Protein AF-A0A819RTP7-F1 (afdb_monomer_lite)

Organism: NCBI:txid433720

Structure (mmCIF, N/CA/C/O backbone):
data_AF-A0A819RTP7-F1
#
_entry.id   AF-A0A819RTP7-F1
#
loop_
_atom_site.group_PDB
_atom_site.id
_atom_site.type_symbol
_atom_site.label_atom_id
_atom_site.label_alt_id
_atom_site.label_comp_id
_atom_site.label_asym_id
_atom_site.label_entity_id
_atom_site.label_seq_id
_atom_site.pdbx_PDB_ins_code
_atom_site.Cartn_x
_atom_site.Cartn_y
_atom_site.Cartn_z
_atom_site.occupancy
_atom_site.B_iso_or_equiv
_atom_site.auth_seq_id
_atom_site.auth_comp_id
_atom_site.auth_asym_id
_atom_site.auth_atom_id
_atom_site.pdbx_PDB_model_num
ATOM 1 N N . MET A 1 1 ? 30.365 -49.573 44.009 1.00 51.91 1 MET A N 1
ATOM 2 C CA . MET A 1 1 ? 29.527 -49.203 42.842 1.00 51.91 1 MET A CA 1
ATOM 3 C C . MET A 1 1 ? 29.364 -47.684 42.684 1.00 51.91 1 MET A C 1
ATOM 5 O O . MET A 1 1 ? 29.504 -47.206 41.570 1.00 51.91 1 MET A O 1
ATOM 9 N N . ALA A 1 2 ? 29.186 -46.905 43.763 1.00 49.19 2 ALA A N 1
ATOM 10 C CA . ALA A 1 2 ? 29.024 -45.440 43.694 1.00 49.19 2 ALA A CA 1
ATOM 11 C C . ALA A 1 2 ? 30.255 -44.641 43.186 1.00 49.19 2 ALA A C 1
ATOM 13 O O . ALA A 1 2 ? 30.083 -43.624 42.527 1.00 49.19 2 ALA A O 1
ATOM 14 N N . ILE A 1 3 ? 31.486 -45.120 43.417 1.00 53.47 3 ILE A N 1
ATOM 15 C CA . ILE A 1 3 ? 32.731 -44.421 43.016 1.00 53.47 3 ILE A CA 1
ATOM 16 C C . ILE A 1 3 ? 32.970 -44.453 41.491 1.00 53.47 3 ILE A C 1
ATOM 18 O O . ILE A 1 3 ? 33.635 -43.585 40.940 1.00 53.47 3 ILE A O 1
ATOM 22 N N . ASN A 1 4 ? 32.400 -45.431 40.781 1.00 56.06 4 ASN A N 1
ATOM 23 C CA . ASN A 1 4 ? 32.605 -45.565 39.335 1.00 56.06 4 ASN A CA 1
ATOM 24 C C . ASN A 1 4 ? 31.691 -44.611 38.546 1.00 56.06 4 ASN A C 1
ATOM 26 O O . ASN A 1 4 ? 32.078 -44.076 37.515 1.00 56.06 4 ASN A O 1
ATOM 30 N N . ILE A 1 5 ? 30.490 -44.341 39.065 1.00 57.97 5 ILE A N 1
ATOM 31 C CA . ILE A 1 5 ? 29.505 -43.464 38.419 1.00 57.97 5 ILE A CA 1
ATOM 32 C C . ILE A 1 5 ? 29.975 -42.002 38.453 1.00 57.97 5 ILE A C 1
ATOM 34 O O . ILE A 1 5 ? 29.854 -41.300 37.452 1.00 57.97 5 ILE A O 1
ATOM 38 N N . SER A 1 6 ? 30.587 -41.554 39.553 1.00 59.47 6 SER A N 1
ATOM 39 C CA . SER A 1 6 ? 31.149 -40.202 39.649 1.00 59.47 6 SER A CA 1
ATOM 40 C C . SER A 1 6 ? 32.319 -39.979 38.685 1.00 59.47 6 SER A C 1
ATOM 42 O O . SER A 1 6 ? 32.397 -38.916 38.077 1.00 59.47 6 SER A O 1
ATOM 44 N N . PHE A 1 7 ? 33.180 -40.980 38.464 1.00 72.00 7 PHE A N 1
ATOM 45 C CA . PHE A 1 7 ? 34.279 -40.894 37.495 1.00 72.00 7 PHE A CA 1
ATOM 46 C C . PHE A 1 7 ? 33.776 -40.708 36.054 1.00 72.00 7 PHE A C 1
ATOM 48 O O . PHE A 1 7 ? 34.285 -39.858 35.324 1.00 72.00 7 PHE A O 1
ATOM 55 N N . TRP A 1 8 ? 32.742 -41.449 35.645 1.00 68.00 8 TRP A N 1
ATOM 56 C CA . TRP A 1 8 ? 32.149 -41.304 34.311 1.00 68.00 8 TRP A CA 1
ATOM 57 C C . TRP A 1 8 ? 31.383 -39.988 34.140 1.00 68.00 8 TRP A C 1
ATOM 59 O O . TRP A 1 8 ? 31.472 -39.372 33.080 1.00 68.00 8 TRP A O 1
ATOM 69 N N . ILE A 1 9 ? 30.697 -39.508 35.184 1.00 70.44 9 ILE A N 1
ATOM 70 C CA . ILE A 1 9 ? 30.003 -38.211 35.159 1.00 70.44 9 ILE A CA 1
ATOM 71 C C . ILE A 1 9 ? 31.004 -37.053 35.069 1.00 70.44 9 ILE A C 1
ATOM 73 O O . ILE A 1 9 ? 30.810 -36.149 34.260 1.00 70.44 9 ILE A O 1
ATOM 77 N N . ILE A 1 10 ? 32.096 -37.087 35.841 1.00 70.56 10 ILE A N 1
ATOM 78 C CA . ILE A 1 10 ? 33.121 -36.033 35.826 1.00 70.56 10 ILE A CA 1
ATOM 79 C C . ILE A 1 10 ? 33.846 -36.008 34.476 1.00 70.56 10 ILE A C 1
ATOM 81 O O . ILE A 1 10 ? 33.992 -34.938 33.888 1.00 70.56 10 ILE A O 1
ATOM 85 N N . ASN A 1 11 ? 34.235 -37.166 33.931 1.00 68.69 11 ASN A N 1
ATOM 86 C CA . ASN A 1 11 ? 34.882 -37.224 32.617 1.00 68.69 11 ASN A CA 1
ATOM 87 C C . ASN A 1 11 ? 33.923 -36.827 31.483 1.00 68.69 11 ASN A C 1
ATOM 89 O O . ASN A 1 11 ? 34.324 -36.097 30.580 1.00 68.69 11 ASN A O 1
ATOM 93 N N . GLY A 1 12 ? 32.646 -37.219 31.557 1.00 66.00 12 GLY A N 1
ATOM 94 C CA . GLY A 1 12 ? 31.612 -36.775 30.619 1.00 66.00 12 GLY A CA 1
ATOM 95 C C . GLY A 1 12 ? 31.396 -35.259 30.655 1.00 66.00 12 GLY A C 1
ATOM 96 O O . GLY A 1 12 ? 31.389 -34.617 29.608 1.00 66.00 12 GLY A O 1
ATOM 97 N N . LEU A 1 13 ? 31.312 -34.665 31.851 1.00 59.91 13 LEU A N 1
ATOM 98 C CA . LEU A 1 13 ? 31.226 -33.212 32.032 1.00 59.91 13 LEU A CA 1
ATOM 99 C C . LEU A 1 13 ? 32.484 -32.497 31.533 1.00 59.91 13 LEU A C 1
ATOM 101 O O . LEU A 1 13 ? 32.370 -31.452 30.904 1.00 59.91 13 LEU A O 1
ATOM 105 N N . THR A 1 14 ? 33.669 -33.070 31.744 1.00 62.12 14 THR A N 1
ATOM 106 C CA . THR A 1 14 ? 34.941 -32.498 31.270 1.00 62.12 14 THR A CA 1
ATOM 107 C C . THR A 1 14 ? 35.032 -32.517 29.743 1.00 62.12 14 THR A C 1
ATOM 109 O O . THR A 1 14 ? 35.437 -31.527 29.140 1.00 62.12 14 THR A O 1
ATOM 112 N N . ILE A 1 15 ? 34.588 -33.599 29.094 1.00 63.72 15 ILE A N 1
ATOM 113 C CA . ILE A 1 15 ? 34.508 -33.687 27.629 1.00 63.72 15 ILE A CA 1
ATOM 114 C C . ILE A 1 15 ? 33.494 -32.674 27.087 1.00 63.72 15 ILE A C 1
ATOM 116 O O . ILE A 1 15 ? 33.801 -31.964 26.134 1.00 63.72 15 ILE A O 1
ATOM 120 N N . ILE A 1 16 ? 32.321 -32.536 27.712 1.00 58.53 16 ILE A N 1
ATOM 121 C CA . ILE A 1 16 ? 31.323 -31.527 27.323 1.00 58.53 16 ILE A CA 1
ATOM 122 C C . ILE A 1 16 ? 31.892 -30.108 27.492 1.00 58.53 16 ILE A C 1
ATOM 124 O O . ILE A 1 16 ? 31.730 -29.281 26.597 1.00 58.53 16 ILE A O 1
ATOM 128 N N . LEU A 1 17 ? 32.613 -29.838 28.586 1.00 55.94 17 LEU A N 1
ATOM 129 C CA . LEU A 1 17 ? 33.242 -28.544 28.877 1.00 55.94 17 LEU A CA 1
ATOM 130 C C . LEU A 1 17 ? 34.424 -28.211 27.954 1.00 55.94 17 LEU A C 1
ATOM 132 O O . LEU A 1 17 ? 34.681 -27.033 27.734 1.00 55.94 17 LEU A O 1
ATOM 136 N N . LEU A 1 18 ? 35.126 -29.203 27.397 1.00 59.94 18 LEU A N 1
ATOM 137 C CA . LEU A 1 18 ? 36.242 -28.993 26.461 1.00 59.94 18 LEU A CA 1
ATOM 138 C C . LEU A 1 18 ? 35.802 -28.972 24.989 1.00 59.94 18 LEU A C 1
ATOM 140 O O . LEU A 1 18 ? 36.345 -28.203 24.197 1.00 59.94 18 LEU A O 1
ATOM 144 N N . VAL A 1 19 ? 34.808 -29.779 24.609 1.00 60.34 19 VAL A N 1
ATOM 145 C CA . VAL A 1 19 ? 34.314 -29.875 23.224 1.00 60.34 19 VAL A CA 1
ATOM 146 C C . VAL A 1 19 ? 33.350 -28.732 22.888 1.00 60.34 19 VAL A C 1
ATOM 148 O O . VAL A 1 19 ? 33.362 -28.243 21.760 1.00 60.34 19 VAL A O 1
ATOM 151 N N . SER A 1 20 ? 32.567 -28.245 23.857 1.00 64.31 20 SER A N 1
ATOM 152 C CA . SER A 1 20 ? 31.628 -27.126 23.667 1.00 64.31 20 SER A CA 1
ATOM 153 C C . SER A 1 20 ? 32.311 -25.814 23.222 1.00 64.31 20 SER A C 1
ATOM 155 O O . SER A 1 20 ? 31.890 -25.256 22.205 1.00 64.31 20 SER A O 1
ATOM 157 N N . PRO A 1 21 ? 33.401 -25.337 23.862 1.00 67.94 21 PRO A N 1
ATOM 158 C CA . PRO A 1 21 ? 34.106 -24.126 23.434 1.00 67.94 21 PRO A CA 1
ATOM 159 C C . PRO A 1 21 ? 34.777 -24.277 22.067 1.00 67.94 21 PRO A C 1
ATOM 161 O O . PRO A 1 21 ? 34.756 -23.346 21.270 1.00 67.94 21 PRO A O 1
ATOM 164 N N . LEU A 1 22 ? 35.345 -25.449 21.766 1.00 69.50 22 LEU A N 1
ATOM 165 C CA . LEU A 1 22 ? 35.965 -25.744 20.469 1.00 69.50 22 LEU A CA 1
ATOM 166 C C . LEU A 1 22 ? 34.932 -25.761 19.338 1.00 69.50 22 LEU A C 1
ATOM 168 O O . LEU A 1 22 ? 35.170 -25.181 18.279 1.00 69.50 22 LEU A O 1
ATOM 172 N N . PHE A 1 23 ? 33.763 -26.356 19.578 1.00 67.50 23 PHE A N 1
ATOM 173 C CA . PHE A 1 23 ? 32.641 -26.319 18.644 1.00 67.50 23 PHE A CA 1
ATOM 174 C C . PHE A 1 23 ? 32.108 -24.891 18.461 1.00 67.50 23 PHE A C 1
ATOM 176 O O . PHE A 1 23 ? 31.879 -24.466 17.330 1.00 67.50 23 PHE A O 1
ATOM 183 N N . LEU A 1 24 ? 31.998 -24.113 19.544 1.00 66.69 24 LEU A N 1
ATOM 184 C CA . LEU A 1 24 ? 31.640 -22.693 19.493 1.00 66.69 24 LEU A CA 1
ATOM 185 C C . LEU A 1 24 ? 32.652 -21.884 18.672 1.00 66.69 24 LEU A C 1
ATOM 187 O O . LEU A 1 24 ? 32.242 -21.152 17.777 1.00 66.69 24 LEU A O 1
ATOM 191 N N . ILE A 1 25 ? 33.957 -22.070 18.881 1.00 77.94 25 ILE A N 1
ATOM 192 C CA . ILE A 1 25 ? 35.012 -21.399 18.105 1.00 77.94 25 ILE A CA 1
ATOM 193 C C . ILE A 1 25 ? 34.956 -21.811 16.630 1.00 77.94 25 ILE A C 1
ATOM 195 O O . ILE A 1 25 ? 35.001 -20.945 15.761 1.00 77.94 25 ILE A O 1
ATOM 199 N N . MET A 1 26 ? 34.815 -23.103 16.318 1.00 66.69 26 MET A N 1
ATOM 200 C CA . MET A 1 26 ? 34.695 -23.561 14.929 1.00 66.69 26 MET A CA 1
ATOM 201 C C . MET A 1 26 ? 33.431 -23.028 14.253 1.00 66.69 26 MET A C 1
ATOM 203 O O . MET A 1 26 ? 33.494 -22.598 13.103 1.00 66.69 26 MET A O 1
ATOM 207 N N . SER A 1 27 ? 32.303 -22.996 14.965 1.00 63.56 27 SER A N 1
ATOM 208 C CA . SER A 1 27 ? 31.065 -22.398 14.465 1.00 63.56 27 SER A CA 1
ATOM 209 C C . SER A 1 27 ? 31.220 -20.889 14.251 1.00 63.56 27 SER A C 1
ATOM 211 O O . SER A 1 27 ? 30.790 -20.379 13.224 1.00 63.56 27 SER A O 1
ATOM 213 N N . TYR A 1 28 ? 31.931 -20.187 15.138 1.00 73.62 28 TYR A N 1
ATOM 214 C CA . TYR A 1 28 ? 32.218 -18.759 15.020 1.00 73.62 28 TYR A CA 1
ATOM 215 C C . TYR A 1 28 ? 33.161 -18.454 13.848 1.00 73.62 28 TYR A C 1
ATOM 217 O O . TYR A 1 28 ? 32.923 -17.517 13.093 1.00 73.62 28 TYR A O 1
ATOM 225 N N . LEU A 1 29 ? 34.189 -19.277 13.626 1.00 74.25 29 LEU A N 1
ATOM 226 C CA . LEU A 1 29 ? 35.083 -19.170 12.468 1.00 74.25 29 LEU A CA 1
ATOM 227 C C . LEU A 1 29 ? 34.363 -19.486 11.153 1.00 74.25 29 LEU A C 1
ATOM 229 O O . LEU A 1 29 ? 34.595 -18.806 10.156 1.00 74.25 29 LEU A O 1
ATOM 233 N N . LEU A 1 30 ? 33.464 -20.475 11.146 1.00 71.19 30 LEU A N 1
ATOM 234 C CA . LEU A 1 30 ? 32.613 -20.782 9.998 1.00 71.19 30 LEU A CA 1
ATOM 235 C C . LEU A 1 30 ? 31.661 -19.616 9.699 1.00 71.19 30 LEU A C 1
ATOM 237 O O . LEU A 1 30 ? 31.515 -19.223 8.544 1.00 71.19 30 LEU A O 1
ATOM 241 N N . VAL A 1 31 ? 31.071 -19.020 10.736 1.00 69.50 31 VAL A N 1
ATOM 242 C CA . VAL A 1 31 ? 30.246 -17.812 10.634 1.00 69.50 31 VAL A CA 1
ATOM 243 C C . VAL A 1 31 ? 31.075 -16.644 10.101 1.00 69.50 31 VAL A C 1
ATOM 245 O O . VAL A 1 31 ? 30.635 -15.989 9.165 1.00 69.50 31 VAL A O 1
ATOM 248 N N . ILE A 1 32 ? 32.301 -16.423 10.587 1.00 72.69 32 ILE A N 1
ATOM 249 C CA . ILE A 1 32 ? 33.192 -15.385 10.047 1.00 72.69 32 ILE A CA 1
ATOM 250 C C . ILE A 1 32 ? 33.521 -15.648 8.572 1.00 72.69 32 ILE A C 1
ATOM 252 O O . ILE A 1 32 ? 33.487 -14.733 7.749 1.00 72.69 32 ILE A O 1
ATOM 256 N N . PHE A 1 33 ? 33.823 -16.894 8.212 1.00 73.50 33 PHE A N 1
ATOM 257 C CA . PHE A 1 33 ? 34.140 -17.276 6.840 1.00 73.50 33 PHE A CA 1
ATOM 258 C C . PHE A 1 33 ? 32.949 -17.042 5.897 1.00 73.50 33 PHE A C 1
ATOM 260 O O . PHE A 1 33 ? 33.119 -16.462 4.824 1.00 73.50 33 PHE A O 1
ATOM 267 N N . ILE A 1 34 ? 31.740 -17.425 6.319 1.00 69.25 34 ILE A N 1
ATOM 268 C CA . ILE A 1 34 ? 30.508 -17.266 5.538 1.00 69.25 34 ILE A CA 1
ATOM 269 C C . ILE A 1 34 ? 30.060 -15.800 5.470 1.00 69.25 34 ILE A C 1
ATOM 271 O O . ILE A 1 34 ? 29.659 -15.347 4.402 1.00 69.25 34 ILE A O 1
ATOM 275 N N . ILE A 1 35 ? 30.139 -15.052 6.573 1.00 72.44 35 ILE A N 1
ATOM 276 C CA . ILE A 1 35 ? 29.631 -13.673 6.660 1.00 72.44 35 ILE A CA 1
ATOM 277 C C . ILE A 1 35 ? 30.629 -12.653 6.105 1.00 72.44 35 ILE A C 1
ATOM 279 O O . ILE A 1 35 ? 30.206 -11.663 5.516 1.00 72.44 35 ILE A O 1
ATOM 283 N N . PHE A 1 36 ? 31.938 -12.870 6.253 1.00 74.81 36 PHE A N 1
ATOM 284 C CA . PHE A 1 36 ? 32.940 -11.870 5.869 1.00 74.81 36 PHE A CA 1
ATOM 285 C C . PHE A 1 36 ? 33.802 -12.308 4.685 1.00 74.81 36 PHE A C 1
ATOM 287 O O . PHE A 1 36 ? 33.912 -11.563 3.714 1.00 74.81 36 PHE A O 1
ATOM 294 N N . LEU A 1 37 ? 34.395 -13.507 4.709 1.00 76.50 37 LEU A N 1
ATOM 295 C CA . LEU A 1 37 ? 35.364 -13.901 3.675 1.00 76.50 37 LEU A CA 1
ATOM 296 C C . LEU A 1 37 ? 34.709 -14.237 2.332 1.00 76.50 37 LEU A C 1
ATOM 298 O O . LEU A 1 37 ? 35.246 -13.857 1.290 1.00 76.50 37 LEU A O 1
ATOM 302 N N . ILE A 1 38 ? 33.549 -14.903 2.333 1.00 75.75 38 ILE A N 1
ATOM 303 C CA . ILE A 1 38 ? 32.806 -15.182 1.096 1.00 75.75 38 ILE A CA 1
ATOM 304 C C . ILE A 1 38 ? 32.329 -13.875 0.438 1.00 75.75 38 ILE A C 1
ATOM 306 O O . ILE A 1 38 ? 32.684 -13.666 -0.725 1.00 75.75 38 ILE A O 1
ATOM 310 N N . PRO A 1 39 ? 31.619 -12.952 1.123 1.00 76.50 39 PRO A N 1
ATOM 311 C CA . PRO A 1 39 ? 31.211 -11.685 0.520 1.00 76.50 39 PRO A CA 1
ATOM 312 C C . PRO A 1 39 ? 32.391 -10.825 0.084 1.00 76.50 39 PRO A C 1
ATOM 314 O O . PRO A 1 39 ? 32.334 -10.236 -0.990 1.00 76.50 39 PRO A O 1
ATOM 317 N N . LEU A 1 40 ? 33.490 -10.808 0.846 1.00 82.44 40 LEU A N 1
ATOM 318 C CA . LEU A 1 40 ? 34.700 -10.082 0.465 1.00 82.44 40 LEU A CA 1
ATOM 319 C C . LEU A 1 40 ? 35.330 -10.657 -0.812 1.00 82.44 40 LEU A C 1
ATOM 321 O O . LEU A 1 40 ? 35.680 -9.910 -1.723 1.00 82.44 40 LEU A O 1
ATOM 325 N N . LYS A 1 41 ? 35.430 -11.986 -0.931 1.00 81.88 41 LYS A N 1
ATOM 326 C CA . LYS A 1 41 ? 35.933 -12.644 -2.146 1.00 81.88 41 LYS A CA 1
ATOM 327 C C . LYS A 1 41 ? 35.006 -12.408 -3.340 1.00 81.88 41 LYS A C 1
ATOM 329 O O . LYS A 1 41 ? 35.492 -12.151 -4.438 1.00 81.88 41 LYS A O 1
ATOM 334 N N . LEU A 1 42 ? 33.690 -12.462 -3.130 1.00 81.44 42 LEU A N 1
ATOM 335 C CA . LEU A 1 42 ? 32.695 -12.134 -4.154 1.00 81.44 42 LEU A CA 1
ATOM 336 C C . LEU A 1 42 ? 32.778 -10.662 -4.570 1.00 81.44 42 LEU A C 1
ATOM 338 O O . LEU A 1 42 ? 32.675 -10.376 -5.757 1.00 81.44 42 LEU A O 1
ATOM 342 N N . PHE A 1 43 ? 33.042 -9.748 -3.636 1.00 85.00 43 PHE A N 1
ATOM 343 C CA . PHE A 1 43 ? 33.272 -8.333 -3.917 1.00 85.00 43 PHE A CA 1
ATOM 344 C C . PHE A 1 43 ? 34.539 -8.119 -4.752 1.00 85.00 43 PHE A C 1
ATOM 346 O O . PHE A 1 43 ? 34.495 -7.416 -5.756 1.00 85.00 43 PHE A O 1
ATOM 353 N N . PHE A 1 44 ? 35.654 -8.777 -4.416 1.00 86.56 44 PHE A N 1
ATOM 354 C CA . PHE A 1 44 ? 36.867 -8.713 -5.238 1.00 86.56 44 PHE A CA 1
ATOM 355 C C . PHE A 1 44 ? 36.658 -9.300 -6.636 1.00 86.56 44 PHE A C 1
ATOM 357 O O . PHE A 1 44 ? 37.109 -8.706 -7.610 1.00 86.56 44 PHE A O 1
ATOM 364 N N . LEU A 1 45 ? 35.948 -10.427 -6.758 1.00 82.94 45 LEU A N 1
ATOM 365 C CA . LEU A 1 45 ? 35.588 -11.004 -8.057 1.00 82.94 45 LEU A CA 1
ATOM 366 C C . LEU A 1 45 ? 34.687 -10.055 -8.854 1.00 82.94 45 LEU A C 1
ATOM 368 O O . LEU A 1 45 ? 34.928 -9.841 -10.039 1.00 82.94 45 LEU A O 1
ATOM 372 N N . TYR A 1 46 ? 33.695 -9.448 -8.202 1.00 86.75 46 TYR A N 1
ATOM 373 C CA . TYR A 1 46 ? 32.840 -8.431 -8.803 1.00 86.75 46 TYR A CA 1
ATOM 374 C C . TYR A 1 46 ? 33.682 -7.271 -9.339 1.00 86.75 46 TYR A C 1
ATOM 376 O O . TYR A 1 46 ? 33.591 -6.966 -10.523 1.00 86.75 46 TYR A O 1
ATOM 384 N N . CYS A 1 47 ? 34.553 -6.676 -8.522 1.00 84.94 47 CYS A N 1
ATOM 385 C CA . CYS A 1 47 ? 35.408 -5.560 -8.930 1.00 84.94 47 CYS A CA 1
ATOM 386 C C . CYS A 1 47 ? 36.391 -5.947 -10.043 1.00 84.94 47 CYS A C 1
ATOM 388 O O . CYS A 1 47 ? 36.598 -5.167 -10.965 1.00 84.94 47 CYS A O 1
ATOM 390 N N . TYR A 1 48 ? 36.971 -7.149 -9.983 1.00 86.44 48 TYR A N 1
ATOM 391 C CA . TYR A 1 48 ? 37.935 -7.636 -10.972 1.00 86.44 48 TYR A CA 1
ATOM 392 C C . TYR A 1 48 ? 37.301 -7.879 -12.346 1.00 86.44 48 TYR A C 1
ATOM 394 O O . TYR A 1 48 ? 37.917 -7.601 -13.372 1.00 86.44 48 TYR A O 1
ATOM 402 N N . PHE A 1 49 ? 36.078 -8.414 -12.373 1.00 88.12 49 PHE A N 1
ATOM 403 C CA . PHE A 1 49 ? 35.378 -8.705 -13.622 1.00 88.12 49 PHE A CA 1
ATOM 404 C C . PHE A 1 49 ? 34.512 -7.551 -14.127 1.00 88.12 49 PHE A C 1
ATOM 406 O O . PHE A 1 49 ? 34.157 -7.584 -15.304 1.00 88.12 49 PHE A O 1
ATOM 413 N N . SER A 1 50 ? 34.199 -6.558 -13.290 1.00 88.81 50 SER A N 1
ATOM 414 C CA . SER A 1 50 ? 33.410 -5.387 -13.682 1.00 88.81 50 SER A CA 1
ATOM 415 C C . SER A 1 50 ? 34.105 -4.595 -14.782 1.00 88.81 50 SER A C 1
ATOM 417 O O . SER A 1 50 ? 35.296 -4.292 -14.697 1.00 88.81 50 SER A O 1
ATOM 419 N N . LEU A 1 51 ? 33.345 -4.226 -15.808 1.00 88.31 51 LEU A N 1
ATOM 420 C CA . LEU A 1 51 ? 33.837 -3.391 -16.896 1.00 88.31 51 LEU A CA 1
ATOM 421 C C . LEU A 1 51 ? 33.510 -1.915 -16.622 1.00 88.31 51 LEU A C 1
ATOM 423 O O . LEU A 1 51 ? 32.426 -1.611 -16.122 1.00 88.31 51 LEU A O 1
ATOM 427 N N . PRO A 1 52 ? 34.407 -0.970 -16.957 1.00 79.94 52 PRO A N 1
ATOM 428 C CA . PRO A 1 52 ? 34.069 0.445 -16.890 1.00 79.94 52 PRO A CA 1
ATOM 429 C C . PRO A 1 52 ? 32.925 0.752 -17.866 1.00 79.94 52 PRO A C 1
ATOM 431 O O . PRO A 1 52 ? 32.780 0.095 -18.902 1.00 79.94 52 PRO A O 1
ATOM 434 N N . ARG A 1 53 ? 32.123 1.774 -17.557 1.00 72.19 53 ARG A N 1
ATOM 435 C CA . ARG A 1 53 ? 31.099 2.283 -18.483 1.00 72.19 53 ARG A CA 1
ATOM 436 C C . ARG A 1 53 ? 31.717 2.971 -19.698 1.00 72.19 53 ARG A C 1
ATOM 438 O O . ARG A 1 53 ? 32.916 3.264 -19.707 1.00 72.19 53 ARG A O 1
ATOM 445 N N . SER A 1 54 ? 30.920 3.159 -20.749 1.00 65.81 54 SER A N 1
ATOM 446 C CA . SER A 1 54 ? 31.383 3.816 -21.969 1.00 65.81 54 SER A CA 1
ATOM 447 C C . SER A 1 54 ? 31.815 5.258 -21.694 1.00 65.81 54 SER A C 1
ATOM 449 O O . SER A 1 54 ? 31.226 5.954 -20.872 1.00 65.81 54 SER A O 1
ATOM 451 N N . GLN A 1 55 ? 32.865 5.702 -22.387 1.00 59.47 55 GLN A N 1
ATOM 452 C CA . GLN A 1 55 ? 33.307 7.103 -22.382 1.00 59.47 55 GLN A CA 1
ATOM 453 C C . GLN A 1 55 ? 32.502 7.968 -23.369 1.00 59.47 55 GLN A C 1
ATOM 455 O O . GLN A 1 55 ? 32.630 9.190 -23.364 1.00 59.47 55 GLN A O 1
ATOM 460 N N . SER A 1 56 ? 31.699 7.341 -24.234 1.00 63.84 56 SER A N 1
ATOM 461 C CA . SER A 1 56 ? 30.901 8.010 -25.261 1.00 63.84 56 SER A CA 1
ATOM 462 C C . SER A 1 56 ? 29.665 8.680 -24.652 1.00 63.84 56 SER A C 1
ATOM 464 O O . SER A 1 56 ? 29.047 8.139 -23.737 1.00 63.84 56 SER A O 1
ATOM 466 N N . SER A 1 57 ? 29.263 9.837 -25.186 1.00 68.88 57 SER A N 1
ATOM 467 C CA . SER A 1 57 ? 28.023 10.507 -24.773 1.00 68.88 57 SER A CA 1
ATOM 468 C C . SER A 1 57 ? 26.800 9.666 -25.149 1.00 68.88 57 SER A C 1
ATOM 470 O O . SER A 1 57 ? 26.609 9.322 -26.315 1.00 68.88 57 SER A O 1
ATOM 472 N N . ILE A 1 58 ? 25.961 9.340 -24.165 1.00 82.62 58 ILE A N 1
ATOM 473 C CA . ILE A 1 58 ? 24.761 8.509 -24.354 1.00 82.62 58 ILE A CA 1
ATOM 474 C C . ILE A 1 58 ? 23.487 9.334 -24.572 1.00 82.62 58 ILE A C 1
ATOM 476 O O . ILE A 1 58 ? 22.500 8.799 -25.066 1.00 82.62 58 ILE A O 1
ATOM 480 N N . ASN A 1 59 ? 23.528 10.643 -24.301 1.00 84.81 59 ASN A N 1
ATOM 481 C CA . ASN A 1 59 ? 22.369 11.549 -24.337 1.00 84.81 59 ASN A CA 1
ATOM 482 C C . ASN A 1 59 ? 21.674 11.598 -25.709 1.00 84.81 59 ASN A C 1
ATOM 484 O O . ASN A 1 59 ? 20.498 11.918 -25.819 1.00 84.81 59 ASN A O 1
ATOM 488 N N . GLN A 1 60 ? 22.391 11.244 -26.775 1.00 85.88 60 GLN A N 1
ATOM 489 C CA . GLN A 1 60 ? 21.850 11.128 -28.132 1.00 85.88 60 GLN A CA 1
ATOM 490 C C . GLN A 1 60 ? 20.812 10.007 -28.317 1.00 85.88 60 GLN A C 1
ATOM 492 O O . GLN A 1 60 ? 20.201 9.924 -29.382 1.00 85.88 60 GLN A O 1
ATOM 497 N N . PHE A 1 61 ? 20.663 9.127 -27.324 1.00 90.00 61 PHE A N 1
ATOM 498 C CA . PHE A 1 61 ? 19.655 8.069 -27.279 1.00 90.00 61 PHE A CA 1
ATOM 499 C C . PHE A 1 61 ? 18.506 8.393 -26.308 1.00 90.00 61 PHE A C 1
ATOM 501 O O . PHE A 1 61 ? 17.673 7.533 -26.036 1.00 90.00 61 PHE A O 1
ATOM 508 N N . GLU A 1 62 ? 18.439 9.618 -25.780 1.00 87.69 62 GLU A N 1
ATOM 509 C CA . GLU A 1 62 ? 17.307 10.077 -24.972 1.00 87.69 62 GLU A CA 1
ATOM 510 C C . GLU A 1 62 ? 16.161 10.569 -25.859 1.00 87.69 62 GLU A C 1
ATOM 512 O O . GLU A 1 62 ? 16.383 11.207 -26.887 1.00 87.69 62 GLU A O 1
ATOM 517 N N . ASN A 1 63 ? 14.921 10.310 -25.432 1.00 84.75 63 ASN A N 1
ATOM 518 C CA . ASN A 1 63 ? 13.697 10.778 -26.095 1.00 84.75 63 ASN A CA 1
ATOM 519 C C . ASN A 1 63 ? 13.598 10.405 -27.588 1.00 84.75 63 ASN A C 1
ATOM 521 O O . ASN A 1 63 ? 13.021 11.148 -28.381 1.00 84.75 63 ASN A O 1
ATOM 525 N N . ILE A 1 64 ? 14.146 9.249 -27.971 1.00 87.56 64 ILE A N 1
ATOM 526 C CA . ILE A 1 64 ? 14.059 8.722 -29.335 1.00 87.56 64 ILE A CA 1
ATOM 527 C C . ILE A 1 64 ? 12.985 7.639 -29.445 1.00 87.56 64 ILE A C 1
ATOM 529 O O . ILE A 1 64 ? 12.758 6.863 -28.520 1.00 87.56 64 ILE A O 1
ATOM 533 N N . SER A 1 65 ? 12.363 7.558 -30.617 1.00 86.12 65 SER A N 1
ATOM 534 C CA . SER A 1 65 ? 11.489 6.446 -31.001 1.00 86.12 65 SER A CA 1
ATOM 535 C C . SER A 1 65 ? 12.222 5.534 -31.977 1.00 86.12 65 SER A C 1
ATOM 537 O O . SER A 1 65 ? 12.827 6.015 -32.942 1.00 86.12 65 SER A O 1
ATOM 539 N N . ILE A 1 66 ? 12.180 4.228 -31.723 1.00 89.69 66 ILE A N 1
ATOM 540 C CA . ILE A 1 66 ? 12.894 3.218 -32.501 1.00 89.69 66 ILE A CA 1
ATOM 541 C C . ILE A 1 66 ? 11.875 2.299 -33.169 1.00 89.69 66 ILE A C 1
ATOM 543 O O . ILE A 1 66 ? 11.051 1.678 -32.503 1.00 89.69 66 ILE A O 1
ATOM 547 N N . ALA A 1 67 ? 11.941 2.200 -34.494 1.00 88.38 67 ALA A N 1
ATOM 548 C CA . ALA A 1 67 ? 11.104 1.297 -35.264 1.00 88.38 67 ALA A CA 1
ATOM 549 C C . ALA A 1 67 ? 11.604 -0.148 -35.098 1.00 88.38 67 ALA A C 1
ATOM 551 O O . ALA A 1 67 ? 12.600 -0.542 -35.710 1.00 88.38 67 ALA A O 1
ATOM 552 N N . HIS A 1 68 ? 10.901 -0.929 -34.271 1.00 87.88 68 HIS A N 1
ATOM 553 C CA . HIS A 1 68 ? 11.183 -2.349 -34.035 1.00 87.88 68 HIS A CA 1
ATOM 554 C C . HIS A 1 68 ? 11.141 -3.127 -35.360 1.00 87.88 68 HIS A C 1
ATOM 556 O O . HIS A 1 68 ? 10.120 -3.121 -36.061 1.00 87.88 68 HIS A O 1
ATOM 562 N N . ARG A 1 69 ? 12.278 -3.731 -35.726 1.00 89.31 69 ARG A N 1
ATOM 563 C CA . ARG A 1 69 ? 12.561 -4.435 -36.992 1.00 89.31 69 ARG A CA 1
ATOM 564 C C . ARG A 1 69 ? 12.288 -3.637 -38.265 1.00 89.31 69 ARG A C 1
ATOM 566 O O . ARG A 1 69 ? 11.974 -4.217 -39.307 1.00 89.31 69 ARG A O 1
ATOM 573 N N . GLY A 1 70 ? 12.382 -2.310 -38.184 1.00 78.69 70 GLY A N 1
ATOM 574 C CA . GLY A 1 70 ? 12.091 -1.399 -39.293 1.00 78.69 70 GLY A CA 1
ATOM 575 C C . GLY A 1 70 ? 10.631 -0.955 -39.404 1.00 78.69 70 GLY A C 1
ATOM 576 O O . GLY A 1 70 ? 10.299 -0.271 -40.362 1.00 78.69 70 GLY A O 1
ATOM 577 N N . GLY A 1 71 ? 9.778 -1.271 -38.423 1.00 66.25 71 GLY A N 1
ATOM 578 C CA . GLY A 1 71 ? 8.393 -0.792 -38.374 1.00 66.25 71 GLY A CA 1
ATOM 579 C C . GLY A 1 71 ? 7.382 -1.885 -38.690 1.00 66.25 71 GLY A C 1
ATOM 580 O O . GLY A 1 71 ? 6.837 -1.946 -39.784 1.00 66.25 71 GLY A O 1
ATOM 581 N N . ARG A 1 72 ? 7.110 -2.746 -37.706 1.00 59.97 72 ARG A N 1
ATOM 582 C CA . ARG A 1 72 ? 5.971 -3.672 -37.740 1.00 59.97 72 ARG A CA 1
ATOM 583 C C . ARG A 1 72 ? 4.663 -2.856 -37.677 1.00 59.97 72 ARG A C 1
ATOM 585 O O . ARG A 1 72 ? 4.461 -2.200 -36.654 1.00 59.97 72 ARG A O 1
ATOM 592 N N . PRO A 1 73 ? 3.773 -2.870 -38.691 1.00 47.31 73 PRO A N 1
ATOM 593 C CA . PRO A 1 73 ? 2.500 -2.166 -38.597 1.00 47.31 73 PRO A CA 1
ATOM 594 C C . PRO A 1 73 ? 1.665 -2.758 -37.467 1.00 47.31 73 PRO A C 1
ATOM 596 O O . PRO A 1 73 ? 1.577 -3.976 -37.294 1.00 47.31 73 PRO A O 1
ATOM 599 N N . LEU A 1 74 ? 1.090 -1.867 -36.671 1.00 39.00 74 LEU A N 1
ATOM 600 C CA . LEU A 1 74 ? 0.364 -2.193 -35.450 1.00 39.00 74 LEU A CA 1
ATOM 601 C C . LEU A 1 74 ? -1.129 -2.402 -35.662 1.00 39.00 74 LEU A C 1
ATOM 603 O O . LEU A 1 74 ? -1.839 -2.835 -34.766 1.00 39.00 74 LEU A O 1
ATOM 607 N N . VAL A 1 75 ? -1.615 -2.147 -36.866 1.00 34.75 75 VAL A N 1
ATOM 608 C CA . VAL A 1 75 ? -2.999 -2.394 -37.218 1.00 34.75 75 VAL A CA 1
ATOM 609 C C . VAL A 1 75 ? -2.996 -2.894 -38.649 1.00 34.75 75 VAL A C 1
ATOM 611 O O . VAL A 1 75 ? -2.365 -2.299 -39.519 1.00 34.75 75 VAL A O 1
ATOM 614 N N . LEU A 1 76 ? -3.721 -3.983 -38.888 1.00 38.47 76 LEU A N 1
ATOM 615 C CA . LEU A 1 76 ? -4.269 -4.306 -40.201 1.00 38.47 76 LEU A CA 1
ATOM 616 C C . LEU A 1 76 ? -5.276 -3.197 -40.567 1.00 38.47 76 LEU A C 1
ATOM 618 O O . LEU A 1 76 ? -6.481 -3.429 -40.551 1.00 38.47 76 LEU A O 1
ATOM 622 N N . THR A 1 77 ? -4.824 -1.962 -40.791 1.00 36.72 77 THR A N 1
ATOM 623 C CA . THR A 1 77 ? -5.645 -0.969 -41.479 1.00 36.72 77 THR A CA 1
ATOM 624 C C . THR A 1 77 ? -5.547 -1.261 -42.966 1.00 36.72 77 THR A C 1
ATOM 626 O O . THR A 1 77 ? -4.497 -1.641 -43.477 1.00 36.72 77 THR A O 1
ATOM 629 N N . ASP A 1 78 ? -6.652 -1.084 -43.683 1.00 39.84 78 ASP A N 1
ATOM 630 C CA . ASP A 1 78 ? -6.755 -1.286 -45.132 1.00 39.84 78 ASP A CA 1
ATOM 631 C C . ASP A 1 78 ? -5.883 -0.314 -45.979 1.00 39.84 78 ASP A C 1
ATOM 633 O O . ASP A 1 78 ? -6.093 -0.174 -47.185 1.00 39.84 78 ASP A O 1
ATOM 637 N N . GLU A 1 79 ? -4.863 0.328 -45.395 1.00 40.94 79 GLU A N 1
ATOM 638 C CA . GLU A 1 79 ? -3.955 1.273 -46.053 1.00 40.94 79 GLU A CA 1
ATOM 639 C C . GLU A 1 79 ? -2.546 0.688 -46.304 1.00 40.94 79 GLU A C 1
ATOM 641 O O . GLU A 1 79 ? -1.619 0.779 -45.511 1.00 40.94 79 GLU A O 1
ATOM 646 N N . LYS A 1 80 ? -2.438 0.099 -47.497 1.00 46.25 80 LYS A N 1
ATOM 647 C CA . LYS A 1 80 ? -1.355 0.109 -48.505 1.00 46.25 80 LYS A CA 1
ATOM 648 C C . LYS A 1 80 ? 0.119 -0.273 -48.252 1.00 46.25 80 LYS A C 1
ATOM 650 O O . LYS A 1 80 ? 0.680 -0.712 -49.250 1.00 46.25 80 LYS A O 1
ATOM 655 N N . ASP A 1 81 ? 0.742 -0.240 -47.074 1.00 48.28 81 ASP A N 1
ATOM 656 C CA . ASP A 1 81 ? 2.219 -0.423 -47.005 1.00 48.28 81 ASP A CA 1
ATOM 657 C C . ASP A 1 81 ? 2.710 -1.452 -45.953 1.00 48.28 81 ASP A C 1
ATOM 659 O O . ASP A 1 81 ? 3.270 -1.094 -44.919 1.00 48.28 81 ASP A O 1
ATOM 663 N N . ASP A 1 82 ? 2.548 -2.756 -46.231 1.00 58.66 82 ASP A N 1
ATOM 664 C CA . ASP A 1 82 ? 3.132 -3.855 -45.432 1.00 58.66 82 ASP A CA 1
ATOM 665 C C . ASP A 1 82 ? 4.531 -4.252 -45.960 1.00 58.66 82 ASP A C 1
ATOM 667 O O . ASP A 1 82 ? 4.649 -4.830 -47.046 1.00 58.66 82 ASP A O 1
ATOM 671 N N . PHE A 1 83 ? 5.593 -4.031 -45.173 1.00 67.88 83 PHE A N 1
ATOM 672 C CA . PHE A 1 83 ? 6.956 -4.512 -45.465 1.00 67.88 83 PHE A CA 1
ATOM 673 C C . PHE A 1 83 ? 7.342 -5.691 -44.555 1.00 67.88 83 PHE A C 1
ATOM 675 O O . PHE A 1 83 ? 6.998 -5.680 -43.370 1.00 67.88 83 PHE A O 1
ATOM 682 N N . PRO A 1 84 ? 8.073 -6.715 -45.046 1.00 74.06 84 PRO A N 1
ATOM 683 C CA . PRO A 1 84 ? 8.580 -7.769 -44.175 1.00 74.06 84 PRO A CA 1
ATOM 684 C C . PRO A 1 84 ? 9.564 -7.189 -43.153 1.00 74.06 84 PRO A C 1
ATOM 686 O O . PRO A 1 84 ? 10.408 -6.359 -43.496 1.00 74.06 84 PRO A O 1
ATOM 689 N N . GLU A 1 85 ? 9.465 -7.643 -41.904 1.00 82.44 85 GLU A N 1
ATOM 690 C CA . GLU A 1 85 ? 10.401 -7.263 -40.845 1.00 82.44 85 GLU A CA 1
ATOM 691 C C . GLU A 1 85 ? 11.854 -7.549 -41.247 1.00 82.44 85 GLU A C 1
ATOM 693 O O . GLU A 1 85 ? 12.127 -8.502 -41.981 1.00 82.44 85 GLU A O 1
ATOM 698 N N . ASN A 1 86 ? 12.788 -6.740 -40.743 1.00 88.88 86 ASN A N 1
ATOM 699 C CA . ASN A 1 86 ? 14.219 -6.930 -40.979 1.00 88.88 86 ASN A CA 1
ATOM 700 C C . ASN A 1 86 ? 14.627 -6.913 -42.477 1.00 88.88 86 ASN A C 1
ATOM 702 O O . ASN A 1 86 ? 15.501 -7.665 -42.909 1.00 88.88 86 ASN A O 1
ATOM 706 N N . THR A 1 87 ? 14.002 -6.039 -43.279 1.00 88.25 87 THR A N 1
ATOM 707 C CA . THR A 1 87 ? 14.334 -5.801 -44.701 1.00 88.25 87 THR A CA 1
ATOM 708 C C . THR A 1 87 ? 14.805 -4.372 -44.958 1.00 88.25 87 THR A C 1
ATOM 710 O O . THR A 1 87 ? 14.447 -3.444 -44.228 1.00 88.25 87 THR A O 1
ATOM 713 N N . LEU A 1 88 ? 15.546 -4.154 -46.054 1.00 88.88 88 LEU A N 1
ATOM 714 C CA . LEU A 1 88 ? 15.919 -2.800 -46.481 1.00 88.88 88 LEU A CA 1
ATOM 715 C C . LEU A 1 88 ? 14.689 -1.972 -46.870 1.00 88.88 88 LEU A C 1
ATOM 717 O O . LEU A 1 88 ? 14.702 -0.751 -46.722 1.00 88.88 88 LEU A O 1
ATOM 721 N N . ALA A 1 89 ? 13.618 -2.606 -47.354 1.00 84.44 89 ALA A N 1
ATOM 722 C CA . ALA A 1 89 ? 12.340 -1.936 -47.580 1.00 84.44 89 ALA A CA 1
ATOM 723 C C . ALA A 1 89 ? 11.720 -1.394 -46.278 1.00 84.44 89 ALA A C 1
ATOM 725 O O . ALA A 1 89 ? 11.367 -0.216 -46.230 1.00 84.44 89 ALA A O 1
ATOM 726 N N . ALA A 1 90 ? 11.668 -2.197 -45.207 1.00 84.06 90 ALA A N 1
ATOM 727 C CA . ALA A 1 90 ? 11.174 -1.745 -43.903 1.00 84.06 90 ALA A CA 1
ATOM 728 C C . ALA A 1 90 ? 12.019 -0.582 -43.352 1.00 84.06 90 ALA A C 1
ATOM 730 O O . ALA A 1 90 ? 11.492 0.446 -42.934 1.00 84.06 90 ALA A O 1
ATOM 731 N N . TYR A 1 91 ? 13.348 -0.670 -43.446 1.00 90.00 91 TYR A N 1
ATOM 732 C CA . TYR A 1 91 ? 14.221 0.422 -43.002 1.00 90.00 91 TYR A CA 1
ATOM 733 C C . TYR A 1 91 ? 14.091 1.688 -43.859 1.00 90.00 91 TYR A C 1
ATOM 735 O O . TYR A 1 91 ? 14.168 2.799 -43.330 1.00 90.00 91 TYR A O 1
ATOM 743 N N . ARG A 1 92 ? 13.842 1.548 -45.168 1.00 88.00 92 ARG A N 1
ATOM 744 C CA . ARG A 1 92 ? 13.497 2.674 -46.048 1.00 88.00 92 ARG A CA 1
ATOM 745 C C . ARG A 1 92 ? 12.208 3.347 -45.617 1.00 88.00 92 ARG A C 1
ATOM 747 O O . ARG A 1 92 ? 12.187 4.574 -45.538 1.00 88.00 92 ARG A O 1
ATOM 754 N N . TRP A 1 93 ? 11.173 2.581 -45.298 1.00 85.12 93 TRP A N 1
ATOM 755 C CA . TRP A 1 93 ? 9.946 3.138 -44.739 1.00 85.12 93 TRP A CA 1
ATOM 756 C C . TRP A 1 93 ? 10.238 3.907 -43.446 1.00 85.12 93 TRP A C 1
ATOM 758 O O . TRP A 1 93 ? 9.979 5.105 -43.387 1.00 85.12 93 TRP A O 1
ATOM 768 N N . ALA A 1 94 ? 10.920 3.280 -42.482 1.00 86.81 94 ALA A N 1
ATOM 769 C CA . ALA A 1 94 ? 11.291 3.914 -41.217 1.00 86.81 94 ALA A CA 1
ATOM 770 C C . ALA A 1 94 ? 12.072 5.229 -41.408 1.00 86.81 94 ALA A C 1
ATOM 772 O O . ALA A 1 94 ? 11.839 6.192 -40.685 1.00 86.81 94 ALA A O 1
ATOM 773 N N . SER A 1 95 ? 12.959 5.301 -42.409 1.00 88.50 95 SER A N 1
ATOM 774 C CA . SER A 1 95 ? 13.732 6.514 -42.724 1.00 88.50 95 SER A CA 1
ATOM 775 C C . SER A 1 95 ? 12.905 7.687 -43.246 1.00 88.50 95 SER A C 1
ATOM 777 O O . SER A 1 95 ? 13.336 8.832 -43.119 1.00 88.50 95 SER A O 1
ATOM 779 N N . ASN A 1 96 ? 11.728 7.407 -43.809 1.00 83.38 96 ASN A N 1
ATOM 780 C CA . ASN A 1 96 ? 10.818 8.402 -44.369 1.00 83.38 96 ASN A CA 1
ATOM 781 C C . ASN A 1 96 ? 9.611 8.688 -43.455 1.00 83.38 96 ASN A C 1
ATOM 783 O O . ASN A 1 96 ? 8.786 9.539 -43.785 1.00 83.38 96 ASN A O 1
ATOM 787 N N . THR A 1 97 ? 9.501 8.010 -42.308 1.00 80.94 97 THR A N 1
ATOM 788 C CA . THR A 1 97 ? 8.381 8.160 -41.370 1.00 80.94 97 THR A CA 1
ATOM 789 C C . THR A 1 97 ? 8.672 9.230 -40.319 1.00 80.94 97 THR A C 1
ATOM 791 O O . THR A 1 97 ? 9.636 9.148 -39.557 1.00 80.94 97 THR A O 1
ATOM 794 N N . ASN A 1 98 ? 7.789 10.228 -40.221 1.00 77.75 98 ASN A N 1
ATOM 795 C CA . ASN A 1 98 ? 7.880 11.266 -39.194 1.00 77.75 98 ASN A CA 1
ATOM 796 C C . ASN A 1 98 ? 7.789 10.672 -37.779 1.00 77.75 98 ASN A C 1
ATOM 798 O O . ASN A 1 98 ? 6.939 9.833 -37.496 1.00 77.75 98 ASN A O 1
ATOM 802 N N . GLY A 1 99 ? 8.644 11.149 -36.872 1.00 79.12 99 GLY A N 1
ATOM 803 C CA . GLY A 1 99 ? 8.679 10.702 -35.475 1.00 79.12 99 GLY A CA 1
ATOM 804 C C . GLY A 1 99 ? 9.486 9.424 -35.231 1.00 79.12 99 GLY A C 1
ATOM 805 O O . GLY A 1 99 ? 9.716 9.081 -34.072 1.00 79.12 99 GLY A O 1
ATOM 806 N N . VAL A 1 100 ? 9.977 8.754 -36.278 1.00 85.12 100 VAL A N 1
ATOM 807 C CA . VAL A 1 100 ? 10.941 7.653 -36.159 1.00 85.12 100 VAL A CA 1
ATOM 808 C C . VAL A 1 100 ? 12.357 8.226 -36.129 1.00 85.12 100 VAL A C 1
ATOM 810 O O . VAL A 1 100 ? 12.770 8.965 -37.018 1.00 85.12 100 VAL A O 1
ATOM 813 N N . HIS A 1 101 ? 13.110 7.888 -35.086 1.00 93.19 101 HIS A N 1
ATOM 814 C CA . HIS A 1 101 ? 14.459 8.408 -34.847 1.00 93.19 101 HIS A CA 1
ATOM 815 C C . HIS A 1 101 ? 15.538 7.338 -35.036 1.00 93.19 101 HIS A C 1
ATOM 817 O O . HIS A 1 101 ? 16.713 7.661 -35.211 1.00 93.19 101 HIS A O 1
ATOM 823 N N . GLY A 1 102 ? 15.161 6.062 -35.004 1.00 93.69 102 GLY A N 1
ATOM 824 C CA . GLY A 1 102 ? 16.063 4.945 -35.230 1.00 93.69 102 GLY A CA 1
ATOM 825 C C . GLY A 1 102 ? 15.342 3.679 -35.660 1.00 93.69 102 GLY A C 1
ATOM 826 O O . GLY A 1 102 ? 14.115 3.618 -35.657 1.00 93.69 102 GLY A O 1
ATOM 827 N N . ILE A 1 103 ? 16.125 2.667 -36.013 1.00 94.88 103 ILE A N 1
ATOM 828 C CA . ILE A 1 103 ? 15.656 1.311 -36.302 1.00 94.88 103 ILE A CA 1
ATOM 829 C C . ILE A 1 103 ? 16.278 0.329 -35.322 1.00 94.88 103 ILE A C 1
ATOM 831 O O . ILE A 1 103 ? 17.404 0.519 -34.857 1.00 94.88 103 ILE A O 1
ATOM 835 N N . GLU A 1 104 ? 15.538 -0.725 -35.027 1.00 95.81 104 GLU A N 1
ATOM 836 C CA . GLU A 1 104 ? 16.044 -1.904 -34.340 1.00 95.81 104 GLU A CA 1
ATOM 837 C C . GLU A 1 104 ? 16.094 -3.071 -35.328 1.00 95.81 104 GLU A C 1
ATOM 839 O O . GLU A 1 104 ? 15.327 -3.109 -36.297 1.00 95.81 104 GLU A O 1
ATOM 844 N N . LEU A 1 105 ? 17.064 -3.961 -35.127 1.00 95.94 105 LEU A N 1
ATOM 845 C CA . LEU A 1 105 ? 17.241 -5.167 -35.918 1.00 95.94 105 LEU A CA 1
ATOM 846 C C . LEU A 1 105 ? 17.890 -6.287 -35.111 1.00 95.94 105 LEU A C 1
ATOM 848 O O . LEU A 1 105 ? 18.602 -6.037 -34.138 1.00 95.94 105 LEU A O 1
ATOM 852 N N . ASP A 1 106 ? 17.724 -7.514 -35.594 1.00 95.50 106 ASP A N 1
ATOM 853 C CA . ASP A 1 106 ? 18.227 -8.729 -34.960 1.00 95.50 106 ASP A CA 1
ATOM 854 C C . ASP A 1 106 ? 19.346 -9.368 -35.789 1.00 95.50 106 ASP A C 1
ATOM 856 O O . ASP A 1 106 ? 19.196 -9.533 -36.999 1.00 95.50 106 ASP A O 1
ATOM 860 N N . VAL A 1 107 ? 20.450 -9.782 -35.159 1.00 97.00 107 VAL A N 1
ATOM 861 C CA . VAL A 1 107 ? 21.624 -10.319 -35.870 1.00 97.00 107 VAL A CA 1
ATOM 862 C C . VAL A 1 107 ? 22.027 -11.712 -35.393 1.00 97.00 107 VAL A C 1
ATOM 864 O O . VAL A 1 107 ? 22.218 -11.960 -34.196 1.00 97.00 107 VAL A O 1
ATOM 867 N N . TRP A 1 108 ? 22.277 -12.588 -36.368 1.00 96.00 108 TRP A N 1
ATOM 868 C CA . TRP A 1 108 ? 22.860 -13.924 -36.205 1.00 96.00 108 TRP A CA 1
ATOM 869 C C . TRP A 1 108 ? 24.066 -14.121 -37.126 1.00 96.00 108 TRP A C 1
ATOM 871 O O . TRP A 1 108 ? 24.196 -13.425 -38.129 1.00 96.00 108 TRP A O 1
ATOM 881 N N . LEU A 1 109 ? 24.933 -15.098 -36.839 1.00 96.69 109 LEU A N 1
ATOM 882 C CA . LEU A 1 109 ? 25.972 -15.507 -37.789 1.00 96.69 109 LEU A CA 1
ATOM 883 C C . LEU A 1 109 ? 25.473 -16.604 -38.735 1.00 96.69 109 LEU A C 1
ATOM 885 O O . LEU A 1 109 ? 24.873 -17.591 -38.307 1.00 96.69 109 LEU A O 1
ATOM 889 N N . SER A 1 110 ? 25.798 -16.449 -40.015 1.00 96.56 110 SER A N 1
ATOM 890 C CA . SER A 1 110 ? 25.750 -17.515 -41.024 1.00 96.56 110 SER A CA 1
ATOM 891 C C . SER A 1 110 ? 26.868 -18.553 -40.814 1.00 96.56 110 SER A C 1
ATOM 893 O O . SER A 1 110 ? 27.747 -18.405 -39.954 1.00 96.56 110 SER A O 1
ATOM 895 N N . ARG A 1 111 ? 26.851 -19.634 -41.604 1.00 95.69 111 ARG A N 1
ATOM 896 C CA . ARG A 1 111 ? 27.860 -20.708 -41.575 1.00 95.69 111 ARG A CA 1
ATOM 897 C C . ARG A 1 111 ? 29.268 -20.190 -41.857 1.00 95.69 111 ARG A C 1
ATOM 899 O O . ARG A 1 111 ? 30.213 -20.624 -41.205 1.00 95.69 111 ARG A O 1
ATOM 906 N N . ASP A 1 112 ? 29.386 -19.261 -42.798 1.00 96.75 112 ASP A N 1
ATOM 907 C CA . ASP A 1 112 ? 30.602 -18.552 -43.204 1.00 96.75 112 ASP A CA 1
ATOM 908 C C . ASP A 1 112 ? 30.857 -17.277 -42.382 1.00 96.75 112 ASP A C 1
ATOM 910 O O . ASP A 1 112 ? 31.691 -16.457 -42.752 1.00 96.75 112 ASP A O 1
ATOM 914 N N . HIS A 1 113 ? 30.205 -17.153 -41.219 1.00 95.44 113 HIS A N 1
ATOM 915 C CA . HIS A 1 113 ? 30.482 -16.136 -40.201 1.00 95.44 113 HIS A CA 1
ATOM 916 C C . HIS A 1 113 ? 30.174 -14.692 -40.625 1.00 95.44 113 HIS A C 1
ATOM 918 O O . HIS A 1 113 ? 30.650 -13.741 -40.010 1.00 95.44 113 HIS A O 1
ATOM 924 N N . ILE A 1 114 ? 29.309 -14.518 -41.623 1.00 97.38 114 ILE A N 1
ATOM 925 C CA . ILE A 1 114 ? 28.778 -13.214 -42.023 1.00 97.38 114 ILE A CA 1
ATOM 926 C C . ILE A 1 114 ? 27.545 -12.891 -41.157 1.00 97.38 114 ILE A C 1
ATOM 928 O O . ILE A 1 114 ? 26.656 -13.747 -41.055 1.00 97.38 114 ILE A O 1
ATOM 932 N N . PRO A 1 115 ? 27.455 -11.701 -40.526 1.00 97.50 115 PRO A N 1
ATOM 933 C CA . PRO A 1 115 ? 26.287 -11.313 -39.740 1.00 97.50 115 PRO A CA 1
ATOM 934 C C . PRO A 1 115 ? 25.072 -11.032 -40.629 1.00 97.50 115 PRO A C 1
ATOM 936 O O . PRO A 1 115 ? 25.093 -10.125 -41.463 1.00 97.50 115 PRO A O 1
ATOM 939 N N . MET A 1 116 ? 24.009 -11.798 -40.413 1.00 97.31 116 MET A N 1
ATOM 940 C CA . MET A 1 116 ? 22.758 -11.750 -41.165 1.00 97.31 116 MET A CA 1
ATOM 941 C C . MET A 1 116 ? 21.639 -11.191 -40.297 1.00 97.31 116 MET A C 1
ATOM 943 O O . MET A 1 116 ? 21.554 -11.520 -39.109 1.00 97.31 116 MET A O 1
ATOM 947 N N . VAL A 1 117 ? 20.778 -10.370 -40.896 1.00 96.06 117 VAL A N 1
ATOM 948 C CA . VAL A 1 117 ? 19.717 -9.662 -40.181 1.00 96.06 117 VAL A CA 1
ATOM 949 C C . VAL A 1 117 ? 18.406 -10.445 -40.258 1.00 96.06 117 VAL A C 1
ATOM 951 O O . VAL A 1 117 ? 17.771 -10.508 -41.306 1.00 96.06 117 VAL A O 1
ATOM 954 N N . ASN A 1 118 ? 18.016 -11.082 -39.155 1.00 91.94 118 ASN A N 1
ATOM 955 C CA . ASN A 1 118 ? 16.769 -11.840 -39.034 1.00 91.94 118 ASN A CA 1
ATOM 956 C C . ASN A 1 118 ? 16.428 -12.080 -37.561 1.00 91.94 118 ASN A C 1
ATOM 958 O O . ASN A 1 118 ? 17.317 -12.349 -36.760 1.00 91.94 118 ASN A O 1
ATOM 962 N N . HIS A 1 119 ? 15.144 -12.072 -37.204 1.00 89.62 119 HIS A N 1
ATOM 963 C CA . HIS A 1 119 ? 14.747 -12.270 -35.810 1.00 89.62 119 HIS A CA 1
ATOM 964 C C . HIS A 1 119 ? 14.988 -13.703 -35.328 1.00 89.62 119 HIS A C 1
ATOM 966 O O . HIS A 1 119 ? 15.674 -13.937 -34.329 1.00 89.62 119 HIS A O 1
ATOM 972 N N . ASP A 1 120 ? 14.425 -14.674 -36.045 1.00 85.06 120 ASP A N 1
ATOM 973 C CA . ASP A 1 120 ? 14.435 -16.069 -35.623 1.00 85.06 120 ASP A CA 1
ATOM 974 C C . ASP A 1 120 ? 15.723 -16.780 -36.052 1.00 85.06 120 ASP A C 1
ATOM 976 O O . ASP A 1 120 ? 16.202 -16.645 -37.177 1.00 85.06 120 ASP A O 1
ATOM 980 N N . GLY A 1 121 ? 16.276 -17.611 -35.168 1.00 84.69 121 GLY A N 1
ATOM 981 C CA . GLY A 1 121 ? 17.395 -18.477 -35.538 1.00 84.69 121 GLY A CA 1
ATOM 982 C C . GLY A 1 121 ? 16.971 -19.583 -36.511 1.00 84.69 121 GLY A C 1
ATOM 983 O O . GLY A 1 121 ? 17.759 -19.990 -37.356 1.00 84.69 121 GLY A O 1
ATOM 984 N N . TYR A 1 122 ? 15.722 -20.052 -36.426 1.00 86.88 122 TYR A N 1
ATOM 985 C CA . TYR A 1 122 ? 15.127 -20.984 -37.389 1.00 86.88 122 TYR A CA 1
ATOM 986 C C . TYR A 1 122 ? 14.296 -20.224 -38.418 1.00 86.88 122 TYR A C 1
ATOM 988 O O . TYR A 1 122 ? 13.475 -19.385 -38.066 1.00 86.88 122 TYR A O 1
ATOM 996 N N . LEU A 1 123 ? 14.499 -20.537 -39.694 1.00 86.88 123 LEU A N 1
ATOM 997 C CA . LEU A 1 123 ? 14.038 -19.691 -40.798 1.00 86.88 123 LEU A CA 1
ATOM 998 C C . LEU A 1 123 ? 12.589 -19.958 -41.246 1.00 86.88 123 LEU A C 1
ATOM 1000 O O . LEU A 1 123 ? 12.061 -19.212 -42.068 1.00 86.88 123 LEU A O 1
ATOM 1004 N N . GLU A 1 124 ? 11.922 -20.959 -40.669 1.00 84.25 124 GLU A N 1
ATOM 1005 C CA . GLU A 1 124 ? 10.605 -21.461 -41.102 1.00 84.25 124 GLU A CA 1
ATOM 1006 C C . GLU A 1 124 ? 9.445 -20.476 -40.927 1.00 84.25 124 GLU A C 1
ATOM 1008 O O . GLU A 1 124 ? 8.402 -20.640 -41.556 1.00 84.25 124 GLU A O 1
ATOM 1013 N N . HIS A 1 125 ? 9.612 -19.454 -40.084 1.00 74.94 125 HIS A N 1
ATOM 1014 C CA . HIS A 1 125 ? 8.600 -18.423 -39.830 1.00 74.94 125 HIS A CA 1
ATOM 1015 C C . HIS A 1 125 ? 8.739 -17.184 -40.724 1.00 74.94 125 HIS A C 1
ATOM 1017 O O . HIS A 1 125 ? 7.787 -16.397 -40.836 1.00 74.94 125 HIS A O 1
ATOM 1023 N N . THR A 1 126 ? 9.893 -17.032 -41.379 1.00 76.75 126 THR A N 1
ATOM 1024 C CA . THR A 1 126 ? 10.229 -15.870 -42.215 1.00 76.75 126 THR A CA 1
ATOM 1025 C C . THR A 1 126 ? 10.360 -16.252 -43.687 1.00 76.75 126 THR A C 1
ATOM 1027 O O . THR A 1 126 ? 9.888 -15.513 -44.553 1.00 76.75 126 THR A O 1
ATOM 1030 N N . PHE A 1 127 ? 10.943 -17.414 -43.986 1.00 82.25 127 PHE A N 1
ATOM 1031 C CA . PHE A 1 127 ? 11.304 -17.835 -45.338 1.00 82.25 127 PHE A CA 1
ATOM 1032 C C . PHE A 1 127 ? 10.546 -19.087 -45.768 1.00 82.25 127 PHE A C 1
ATOM 1034 O O . PHE A 1 127 ? 10.363 -20.035 -45.004 1.00 82.25 127 PHE A O 1
ATOM 1041 N N . ALA A 1 128 ? 10.074 -19.072 -47.013 1.00 76.94 128 ALA A N 1
ATOM 1042 C CA . ALA A 1 128 ? 9.340 -20.184 -47.585 1.00 76.94 128 ALA A CA 1
ATOM 1043 C C . ALA A 1 128 ? 10.251 -21.405 -47.713 1.00 76.94 128 ALA A C 1
ATOM 1045 O O . ALA A 1 128 ? 11.392 -21.285 -48.153 1.00 76.94 128 ALA A O 1
ATOM 1046 N N . GLU A 1 129 ? 9.724 -22.572 -47.334 1.00 79.12 129 GLU A N 1
ATOM 1047 C CA . GLU A 1 129 ? 10.360 -23.876 -47.570 1.00 79.12 129 GLU A CA 1
ATOM 1048 C C . GLU A 1 129 ? 11.745 -24.050 -46.901 1.00 79.12 129 GLU A C 1
ATOM 1050 O O . GLU A 1 129 ? 12.506 -24.937 -47.279 1.00 79.12 129 GLU A O 1
ATOM 1055 N N . CYS A 1 130 ? 12.074 -23.256 -45.870 1.00 84.44 130 CYS A N 1
ATOM 1056 C CA . CYS A 1 130 ? 13.355 -23.343 -45.163 1.00 84.44 130 CYS A CA 1
ATOM 1057 C C . CYS A 1 130 ? 13.182 -23.558 -43.651 1.00 84.44 130 CYS A C 1
ATOM 1059 O O . CYS A 1 130 ? 12.938 -22.614 -42.911 1.00 84.44 130 CYS A O 1
ATOM 1061 N N . SER A 1 131 ? 13.390 -24.788 -43.169 1.00 85.25 131 SER A N 1
ATOM 1062 C CA . SER A 1 131 ? 13.365 -25.142 -41.732 1.00 85.25 131 SER A CA 1
ATOM 1063 C C . SER A 1 131 ? 14.739 -25.159 -41.051 1.00 85.25 131 SER A C 1
ATOM 1065 O O . SER A 1 131 ? 14.872 -25.512 -39.874 1.00 85.25 131 SER A O 1
ATOM 1067 N N . GLN A 1 132 ? 15.784 -24.802 -41.797 1.00 89.69 132 GLN A N 1
ATOM 1068 C CA . GLN A 1 132 ? 17.158 -24.810 -41.313 1.00 89.69 132 GLN A CA 1
ATOM 1069 C C . GLN A 1 132 ? 17.421 -23.658 -40.334 1.00 89.69 132 GLN A C 1
ATOM 1071 O O . GLN A 1 132 ? 16.742 -22.627 -40.346 1.00 89.69 132 GLN A O 1
ATOM 1076 N N . PHE A 1 133 ? 18.414 -23.850 -39.465 1.00 89.75 133 PHE A N 1
ATOM 1077 C CA . PHE A 1 133 ? 18.905 -22.792 -38.586 1.00 89.75 133 PHE A CA 1
ATOM 1078 C C . PHE A 1 133 ? 19.840 -21.868 -39.372 1.00 89.75 133 PHE A C 1
ATOM 1080 O O . PHE A 1 133 ? 20.635 -22.346 -40.178 1.00 89.75 133 PHE A O 1
ATOM 1087 N N . ILE A 1 134 ? 19.803 -20.565 -39.130 1.00 92.06 134 ILE A N 1
ATOM 1088 C CA . ILE A 1 134 ? 20.533 -19.568 -39.922 1.00 92.06 134 ILE A CA 1
ATOM 1089 C C . ILE A 1 134 ? 22.046 -19.834 -39.989 1.00 92.06 134 ILE A C 1
ATOM 1091 O O . ILE A 1 134 ? 22.642 -19.716 -41.055 1.00 92.06 134 ILE A O 1
ATOM 1095 N N . SER A 1 135 ? 22.653 -20.327 -38.904 1.00 91.81 135 SER A N 1
ATOM 1096 C CA . SER A 1 135 ? 24.087 -20.659 -38.862 1.00 91.81 135 SER A CA 1
ATOM 1097 C C . SER A 1 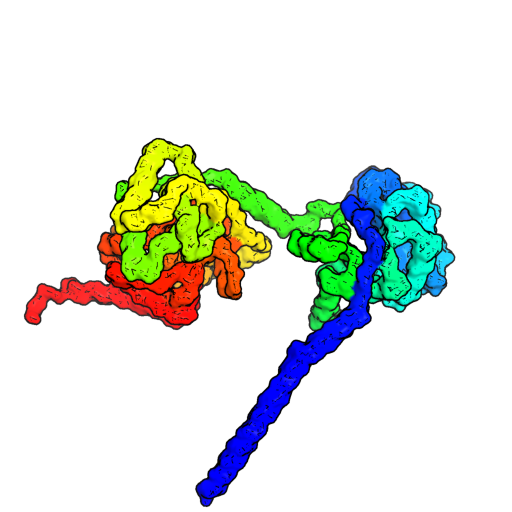135 ? 24.482 -21.940 -39.610 1.00 91.81 135 SER A C 1
ATOM 1099 O O . SER A 1 135 ? 25.664 -22.285 -39.655 1.00 91.81 135 SER A O 1
ATOM 1101 N N . SER A 1 136 ? 23.520 -22.650 -40.212 1.00 92.88 136 SER A N 1
ATOM 1102 C CA . SER A 1 136 ? 23.779 -23.823 -41.062 1.00 92.88 136 SER A CA 1
ATOM 1103 C C . SER A 1 136 ? 23.947 -23.489 -42.549 1.00 92.88 136 SER A C 1
ATOM 1105 O O . SER A 1 136 ? 24.485 -24.314 -43.290 1.00 92.88 136 SER A O 1
ATOM 1107 N N . LEU A 1 137 ? 23.564 -22.279 -42.967 1.00 95.81 137 LEU A N 1
ATOM 1108 C CA . LEU A 1 137 ? 23.609 -21.805 -44.353 1.00 95.81 137 LEU A CA 1
ATOM 1109 C C . LEU A 1 137 ? 24.644 -20.686 -44.522 1.00 95.81 137 LEU A C 1
ATOM 1111 O O . LEU A 1 137 ? 24.888 -19.929 -43.582 1.00 95.81 137 LEU A O 1
ATOM 1115 N N . THR A 1 138 ? 25.259 -20.573 -45.700 1.00 97.38 138 THR A N 1
ATOM 1116 C CA . THR A 1 138 ? 26.138 -19.433 -46.031 1.00 97.38 138 THR A CA 1
ATOM 1117 C C . THR A 1 138 ? 25.338 -18.176 -46.353 1.00 97.38 138 THR A C 1
ATOM 1119 O O . THR A 1 138 ? 24.152 -18.254 -46.675 1.00 97.38 138 THR A O 1
ATOM 1122 N N . CYS A 1 139 ? 25.988 -17.011 -46.336 1.00 96.12 139 CYS A N 1
ATOM 1123 C CA . CYS A 1 139 ? 25.388 -15.755 -46.800 1.00 96.12 139 CYS A CA 1
ATOM 1124 C C . CYS A 1 139 ? 24.756 -15.889 -48.201 1.00 96.12 139 CYS A C 1
ATOM 1126 O O . CYS A 1 139 ? 23.600 -15.514 -48.399 1.00 96.12 139 CYS A O 1
ATOM 1128 N N . ASP A 1 140 ? 25.461 -16.512 -49.151 1.00 96.25 140 ASP A N 1
ATOM 1129 C CA . ASP A 1 140 ? 24.967 -16.717 -50.521 1.00 96.25 140 ASP A CA 1
ATOM 1130 C C . ASP A 1 140 ? 23.758 -17.660 -50.603 1.00 96.25 140 ASP A C 1
ATOM 1132 O O . ASP A 1 140 ? 22.891 -17.492 -51.463 1.00 96.25 140 ASP A O 1
ATOM 1136 N N . GLU A 1 141 ? 23.697 -18.680 -49.743 1.00 95.50 141 GLU A N 1
ATOM 1137 C CA . GLU A 1 141 ? 22.542 -19.579 -49.640 1.00 95.50 141 GLU A CA 1
ATOM 1138 C C . GLU A 1 141 ? 21.341 -18.842 -49.029 1.00 95.50 141 GLU A C 1
ATOM 1140 O O . GLU A 1 141 ? 20.230 -18.941 -49.550 1.00 95.50 141 GLU A O 1
ATOM 1145 N N . LEU A 1 142 ? 21.569 -18.043 -47.981 1.00 94.56 142 LEU A N 1
ATOM 1146 C CA . LEU A 1 142 ? 20.545 -17.243 -47.304 1.00 94.56 142 LEU A CA 1
ATOM 1147 C C . LEU A 1 142 ? 19.944 -16.175 -48.224 1.00 94.56 142 LEU A C 1
ATOM 1149 O O . LEU A 1 142 ? 18.725 -16.025 -48.271 1.00 94.56 142 LEU A O 1
ATOM 1153 N N . LYS A 1 143 ? 20.766 -15.486 -49.023 1.00 92.81 143 LYS A N 1
ATOM 1154 C CA . LYS A 1 143 ? 20.303 -14.473 -49.988 1.00 92.81 143 LYS A CA 1
ATOM 1155 C C . LYS A 1 143 ? 19.410 -15.029 -51.100 1.00 92.81 143 LYS A C 1
ATOM 1157 O O . LYS A 1 143 ? 18.681 -14.267 -51.727 1.00 92.81 143 LYS A O 1
ATOM 1162 N N . LYS A 1 144 ? 19.437 -16.342 -51.352 1.00 91.38 144 LYS A N 1
ATOM 1163 C CA . LYS A 1 144 ? 18.562 -17.007 -52.337 1.00 91.38 144 LYS A CA 1
ATOM 1164 C C . LYS A 1 144 ? 17.188 -17.371 -51.770 1.00 91.38 144 LYS A C 1
ATOM 1166 O O . LYS A 1 144 ? 16.307 -17.764 -52.539 1.00 91.38 144 LYS A O 1
ATOM 1171 N N . LEU A 1 145 ? 17.002 -17.280 -50.451 1.00 87.94 145 LEU A N 1
ATOM 1172 C CA . LEU A 1 145 ? 15.731 -17.592 -49.809 1.00 87.94 145 LEU A CA 1
ATOM 1173 C C . LEU A 1 145 ? 14.668 -16.557 -50.170 1.00 87.94 145 LEU A C 1
ATOM 1175 O O . LEU A 1 145 ? 14.941 -15.369 -50.321 1.00 87.94 145 LEU A O 1
ATOM 1179 N N . LYS A 1 146 ? 13.424 -17.023 -50.276 1.00 83.56 146 LYS A N 1
ATOM 1180 C CA . LYS A 1 146 ? 12.264 -16.170 -50.542 1.00 83.56 146 LYS A CA 1
ATOM 1181 C C . LYS A 1 146 ? 11.467 -15.987 -49.262 1.00 83.56 146 LYS A C 1
ATOM 1183 O O . LYS A 1 146 ? 11.173 -16.967 -48.580 1.00 83.56 146 LYS A O 1
ATOM 1188 N N . TYR A 1 147 ? 11.082 -14.753 -48.958 1.00 81.06 147 TYR A N 1
ATOM 1189 C CA . TYR A 1 147 ? 10.181 -14.466 -47.843 1.00 81.06 147 TYR A CA 1
ATOM 1190 C C . TYR A 1 147 ? 8.834 -15.190 -48.014 1.00 81.06 147 TYR A C 1
ATOM 1192 O O . TYR A 1 147 ? 8.315 -15.327 -49.127 1.00 81.06 147 TYR A O 1
ATOM 1200 N N . LEU A 1 148 ? 8.255 -15.658 -46.905 1.00 73.69 148 LEU A N 1
ATOM 1201 C CA . LEU A 1 148 ? 6.917 -16.255 -46.878 1.00 73.69 148 LEU A CA 1
ATOM 1202 C C . LEU A 1 148 ? 5.857 -15.240 -47.322 1.00 73.69 148 LEU A C 1
ATOM 1204 O O . LEU A 1 148 ? 5.777 -14.133 -46.791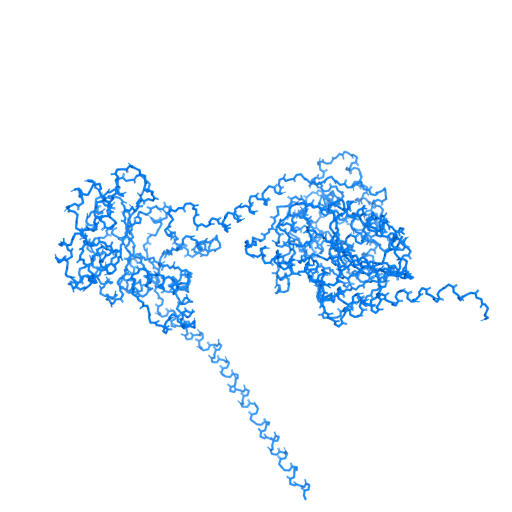 1.00 73.69 148 LEU A O 1
ATOM 1208 N N . LYS A 1 149 ? 4.965 -15.648 -48.232 1.00 64.88 149 LYS A N 1
ATOM 1209 C CA . LYS A 1 149 ? 3.759 -14.876 -48.563 1.00 64.88 149 LYS A CA 1
ATOM 1210 C C . LYS A 1 149 ? 2.711 -15.075 -47.467 1.00 64.88 149 LYS A C 1
ATOM 1212 O O . LYS A 1 149 ? 2.160 -16.167 -47.351 1.00 64.88 149 LYS A O 1
ATOM 1217 N N . LYS A 1 150 ? 2.424 -14.035 -46.678 1.00 57.69 150 LYS A N 1
ATOM 1218 C CA . LYS A 1 150 ? 1.411 -14.096 -45.606 1.00 57.69 150 LYS A CA 1
ATOM 1219 C C . LYS A 1 150 ? -0.003 -13.680 -46.059 1.00 57.69 150 LYS A C 1
ATOM 1221 O O . LYS A 1 150 ? -0.956 -14.157 -45.458 1.00 57.69 150 LYS A O 1
ATOM 1226 N N . ASN A 1 151 ? -0.164 -12.906 -47.146 1.00 51.31 151 ASN A N 1
ATOM 1227 C CA . ASN A 1 151 ? -1.474 -12.443 -47.651 1.00 51.31 151 ASN A CA 1
ATOM 1228 C C . ASN A 1 151 ? -1.695 -12.696 -49.166 1.00 51.31 151 ASN A C 1
ATOM 1230 O O . ASN A 1 151 ? -0.746 -12.778 -49.942 1.00 51.31 151 ASN A O 1
ATOM 1234 N N . LYS A 1 152 ? -2.971 -12.796 -49.593 1.00 42.88 152 LYS A N 1
ATOM 1235 C CA . LYS A 1 152 ? -3.426 -13.043 -50.989 1.00 42.88 152 LYS A CA 1
ATOM 1236 C C . LYS A 1 152 ? -3.416 -11.808 -51.922 1.00 42.88 152 LYS A C 1
ATOM 1238 O O . LYS A 1 152 ? -3.830 -11.942 -53.068 1.00 42.88 152 LYS A O 1
ATOM 1243 N N . ARG A 1 153 ? -3.024 -10.615 -51.454 1.00 47.03 153 ARG A N 1
ATOM 1244 C CA . ARG A 1 153 ? -3.077 -9.357 -52.239 1.00 47.03 153 ARG A CA 1
ATOM 1245 C C . ARG A 1 153 ? -1.760 -9.106 -53.003 1.00 47.03 153 ARG A C 1
ATOM 1247 O O . ARG A 1 153 ? -0.692 -9.443 -52.500 1.00 47.03 153 ARG A O 1
ATOM 1254 N N . ASP A 1 154 ? -1.839 -8.455 -54.167 1.00 44.56 154 ASP A N 1
ATOM 1255 C CA . ASP A 1 154 ? -0.734 -8.174 -55.118 1.00 44.56 154 ASP A CA 1
ATOM 1256 C C . ASP A 1 154 ? 0.376 -7.218 -54.609 1.00 44.56 154 ASP A C 1
ATOM 1258 O O . ASP A 1 154 ? 1.329 -6.924 -55.325 1.00 44.56 154 ASP A O 1
ATOM 1262 N N . ILE A 1 155 ? 0.317 -6.768 -53.348 1.00 48.00 155 ILE A N 1
ATOM 1263 C CA . ILE A 1 155 ? 1.294 -5.848 -52.720 1.00 48.00 155 ILE A CA 1
ATOM 1264 C C . ILE A 1 155 ? 2.705 -6.486 -52.639 1.00 48.00 155 ILE A C 1
ATOM 1266 O O . ILE A 1 155 ? 3.721 -5.797 -52.577 1.00 48.00 155 ILE A O 1
ATOM 1270 N N . TYR A 1 156 ? 2.799 -7.819 -52.731 1.00 50.16 156 TYR A N 1
ATOM 1271 C CA . TYR A 1 156 ? 4.065 -8.564 -52.692 1.00 50.16 156 TYR A CA 1
ATOM 1272 C C . TYR A 1 156 ? 4.888 -8.535 -53.985 1.00 50.16 156 TYR A C 1
ATOM 1274 O O . TYR A 1 156 ? 5.968 -9.129 -54.010 1.00 50.16 156 TYR A O 1
ATOM 1282 N N . ASP A 1 157 ? 4.445 -7.870 -55.053 1.00 49.41 157 ASP A N 1
ATOM 1283 C CA . ASP A 1 157 ? 5.259 -7.779 -56.269 1.00 49.41 157 ASP A CA 1
ATOM 1284 C C . ASP A 1 157 ? 6.505 -6.889 -56.087 1.00 49.41 157 ASP A C 1
ATOM 1286 O O . ASP A 1 157 ? 7.543 -7.194 -56.673 1.00 49.41 157 ASP A O 1
ATOM 1290 N N . HIS A 1 158 ? 6.479 -5.907 -55.172 1.00 50.06 158 HIS A N 1
ATOM 1291 C CA . HIS A 1 158 ? 7.671 -5.144 -54.755 1.00 50.06 158 HIS A CA 1
ATOM 1292 C C . HIS A 1 158 ? 8.590 -5.917 -53.787 1.00 50.06 158 HIS A C 1
ATOM 1294 O O . HIS A 1 158 ? 9.789 -5.653 -53.732 1.00 50.06 158 HIS A O 1
ATOM 1300 N N . ILE A 1 159 ? 8.059 -6.919 -53.075 1.00 54.97 159 ILE A N 1
ATOM 1301 C CA . ILE A 1 159 ? 8.814 -7.789 -52.151 1.00 54.97 159 ILE A CA 1
ATOM 1302 C C . ILE A 1 159 ? 9.605 -8.869 -52.909 1.00 54.97 159 ILE A C 1
ATOM 1304 O O . ILE A 1 159 ? 10.560 -9.424 -52.372 1.00 54.97 159 ILE A O 1
ATOM 1308 N N . ARG A 1 160 ? 9.279 -9.144 -54.184 1.00 53.06 160 ARG A N 1
ATOM 1309 C CA . ARG A 1 160 ? 9.985 -10.151 -55.007 1.00 53.06 160 ARG A CA 1
ATOM 1310 C C . ARG A 1 160 ? 11.486 -9.888 -55.176 1.00 53.06 160 ARG A C 1
ATOM 1312 O O . ARG A 1 160 ? 12.198 -10.817 -55.547 1.00 53.06 160 ARG A O 1
ATOM 1319 N N . CYS A 1 161 ? 11.940 -8.661 -54.924 1.00 59.47 161 CYS A N 1
ATOM 1320 C CA . CYS A 1 161 ? 13.333 -8.245 -55.078 1.00 59.47 161 CYS A CA 1
ATOM 1321 C C . CYS A 1 161 ? 14.083 -8.071 -53.745 1.00 59.47 161 CYS A C 1
ATOM 1323 O O . CYS A 1 161 ? 15.275 -7.779 -53.778 1.00 59.47 161 CYS A O 1
ATOM 1325 N N . GLU A 1 162 ? 13.422 -8.219 -52.591 1.00 75.81 162 GLU A N 1
ATOM 1326 C CA . GLU A 1 162 ? 14.083 -8.112 -51.285 1.00 75.81 162 GLU A CA 1
ATOM 1327 C C . GLU A 1 162 ? 14.704 -9.460 -50.888 1.00 75.81 162 GLU A C 1
ATOM 1329 O O . GLU A 1 162 ? 14.096 -10.524 -51.029 1.00 75.81 162 GLU A O 1
ATOM 1334 N N . THR A 1 163 ? 15.923 -9.401 -50.361 1.00 86.62 163 THR A N 1
ATOM 1335 C CA . THR A 1 163 ? 16.664 -10.540 -49.809 1.00 86.62 163 THR A CA 1
ATOM 1336 C C . THR A 1 163 ? 17.025 -10.242 -48.364 1.00 86.62 163 THR A C 1
ATOM 1338 O O . THR A 1 163 ? 17.153 -9.075 -47.998 1.00 86.62 163 THR A O 1
ATOM 1341 N N . ILE A 1 164 ? 17.254 -11.279 -47.558 1.00 91.25 164 ILE A N 1
ATOM 1342 C CA . ILE A 1 164 ? 17.797 -11.112 -46.205 1.00 91.25 164 ILE A CA 1
ATOM 1343 C C . ILE A 1 164 ? 19.101 -10.291 -46.249 1.00 91.25 164 ILE A C 1
ATOM 1345 O O . ILE A 1 164 ? 20.048 -10.712 -46.926 1.00 91.25 164 ILE A O 1
ATOM 1349 N N . PRO A 1 165 ? 19.168 -9.124 -45.582 1.00 95.25 165 PRO A N 1
ATOM 1350 C CA . PRO A 1 165 ? 20.347 -8.279 -45.661 1.00 95.25 165 PRO A CA 1
ATOM 1351 C C . PRO A 1 165 ? 21.438 -8.752 -44.695 1.00 95.25 165 PRO A C 1
ATOM 1353 O O . PRO A 1 165 ? 21.172 -9.359 -43.650 1.00 95.25 165 PRO A O 1
ATOM 1356 N N . THR A 1 166 ? 22.689 -8.449 -45.032 1.00 98.00 166 THR A N 1
ATOM 1357 C CA . THR A 1 166 ? 23.787 -8.493 -44.061 1.00 98.00 166 THR A CA 1
ATOM 1358 C C . THR A 1 166 ? 23.726 -7.266 -43.152 1.00 98.00 166 THR A C 1
ATOM 1360 O O . THR A 1 166 ? 23.177 -6.223 -43.516 1.00 98.00 166 THR A O 1
ATOM 1363 N N . LEU A 1 167 ? 24.333 -7.348 -41.966 1.00 98.00 167 LEU A N 1
ATOM 1364 C CA . LEU A 1 167 ? 24.446 -6.183 -41.084 1.00 98.00 167 LEU A CA 1
ATOM 1365 C C . LEU A 1 167 ? 25.191 -5.024 -41.769 1.00 98.00 167 LEU A C 1
ATOM 1367 O O . LEU A 1 167 ? 24.825 -3.864 -41.601 1.00 98.00 167 LEU A O 1
ATOM 1371 N N . GLU A 1 168 ? 26.216 -5.332 -42.564 1.00 98.00 168 GLU A N 1
ATOM 1372 C CA . GLU A 1 168 ? 26.995 -4.330 -43.294 1.00 98.00 168 GLU A CA 1
ATOM 1373 C C . GLU A 1 168 ? 26.166 -3.615 -44.371 1.00 98.00 168 GLU A C 1
ATOM 1375 O O . GLU A 1 168 ? 26.266 -2.398 -44.503 1.00 98.00 168 GLU A O 1
ATOM 1380 N N . GLU A 1 169 ? 25.287 -4.327 -45.083 1.00 97.69 169 GLU A N 1
ATOM 1381 C CA . GLU A 1 169 ? 24.359 -3.716 -46.046 1.00 97.69 169 GLU A CA 1
ATOM 1382 C C . GLU A 1 169 ? 23.405 -2.725 -45.367 1.00 97.69 169 GLU A C 1
ATOM 1384 O O . GLU A 1 169 ? 23.161 -1.640 -45.898 1.00 97.69 169 GLU A O 1
ATOM 1389 N N . VAL A 1 170 ? 22.914 -3.050 -44.165 1.00 97.12 170 VAL A N 1
ATOM 1390 C CA . VAL A 1 170 ? 22.081 -2.125 -43.381 1.00 97.12 170 VAL A CA 1
ATOM 1391 C C . VAL A 1 170 ? 22.895 -0.931 -42.873 1.00 97.12 170 VAL A C 1
ATOM 1393 O O . VAL A 1 170 ? 22.409 0.198 -42.914 1.00 97.12 170 VAL A O 1
ATOM 1396 N N . ILE A 1 171 ? 24.145 -1.136 -42.442 1.00 97.62 171 ILE A N 1
ATOM 1397 C CA . ILE A 1 171 ? 25.048 -0.046 -42.031 1.00 97.62 171 ILE A CA 1
ATOM 1398 C C . ILE A 1 171 ? 25.289 0.928 -43.193 1.00 97.62 171 ILE A C 1
ATOM 1400 O O . ILE A 1 171 ? 25.166 2.139 -43.005 1.00 97.62 171 ILE A O 1
ATOM 1404 N N . LEU A 1 172 ? 25.570 0.415 -44.394 1.00 96.94 172 LEU A N 1
ATOM 1405 C CA . LEU A 1 172 ? 25.755 1.228 -45.601 1.00 96.94 172 LEU A CA 1
ATOM 1406 C C . LEU A 1 172 ? 24.476 1.979 -45.990 1.00 96.94 172 LEU A C 1
ATOM 1408 O O . LEU A 1 172 ? 24.536 3.144 -46.375 1.00 96.94 172 LEU A O 1
ATOM 1412 N N . PHE A 1 173 ? 23.308 1.349 -45.840 1.00 95.00 173 PHE A N 1
ATOM 1413 C CA . PHE A 1 173 ? 22.022 2.023 -46.024 1.00 95.00 173 PHE A CA 1
ATOM 1414 C C . PHE A 1 173 ? 21.827 3.182 -45.031 1.00 95.00 173 PHE A C 1
ATOM 1416 O O . PHE A 1 173 ? 21.297 4.232 -45.394 1.00 95.00 173 PHE A O 1
ATOM 1423 N N . LEU A 1 174 ? 22.257 3.010 -43.779 1.00 94.44 174 LEU A N 1
ATOM 1424 C CA . LEU A 1 174 ? 22.069 3.997 -42.718 1.00 94.44 174 LEU A CA 1
ATOM 1425 C C . LEU A 1 174 ? 23.001 5.201 -42.811 1.00 94.44 174 LEU A C 1
ATOM 1427 O O . LEU A 1 174 ? 22.619 6.268 -42.321 1.00 94.44 174 LEU A O 1
ATOM 1431 N N . GLU A 1 175 ? 24.188 5.048 -43.397 1.00 93.38 175 GLU A N 1
ATOM 1432 C CA . GLU A 1 175 ? 25.211 6.095 -43.499 1.00 93.38 175 GLU A CA 1
ATOM 1433 C C . GLU A 1 175 ? 24.647 7.445 -43.998 1.00 93.38 175 GLU A C 1
ATOM 1435 O O . GLU A 1 175 ? 24.777 8.428 -43.260 1.00 93.38 175 GLU A O 1
ATOM 1440 N N . PRO A 1 176 ? 23.921 7.523 -45.136 1.00 93.69 176 PRO A N 1
ATOM 1441 C CA . PRO A 1 176 ? 23.327 8.777 -45.616 1.00 93.69 176 PRO A CA 1
ATOM 1442 C C . PRO A 1 176 ? 22.079 9.239 -44.839 1.00 93.69 176 PRO A C 1
ATOM 1444 O O . PRO A 1 176 ? 21.600 10.352 -45.056 1.00 93.69 176 PRO A O 1
ATOM 1447 N N . THR A 1 177 ? 21.514 8.412 -43.955 1.00 91.88 177 THR A N 1
ATOM 1448 C CA . THR A 1 177 ? 20.319 8.762 -43.164 1.00 91.88 177 THR A CA 1
ATOM 1449 C C . THR A 1 177 ? 20.697 9.463 -41.855 1.00 91.88 177 THR A C 1
ATOM 1451 O O . THR A 1 177 ? 21.871 9.575 -41.511 1.00 91.88 177 THR A O 1
ATOM 1454 N N . LYS A 1 178 ? 19.701 9.902 -41.074 1.00 86.62 178 LYS A N 1
ATOM 1455 C CA . LYS A 1 178 ? 19.897 10.400 -39.696 1.00 86.62 178 LYS A CA 1
ATOM 1456 C C . LYS A 1 178 ? 19.486 9.396 -38.614 1.00 86.62 178 LYS A C 1
ATOM 1458 O O . LYS A 1 178 ? 19.580 9.713 -37.431 1.00 86.62 178 LYS A O 1
ATOM 1463 N N . LEU A 1 179 ? 19.041 8.201 -39.004 1.00 93.38 179 LEU A N 1
ATOM 1464 C CA . LEU A 1 179 ? 18.507 7.215 -38.069 1.00 93.38 179 LEU A CA 1
ATOM 1465 C C . LEU A 1 179 ? 19.587 6.682 -37.122 1.00 93.38 179 LEU A C 1
ATOM 1467 O O . LEU A 1 179 ? 20.739 6.467 -37.511 1.00 93.38 179 LEU A O 1
ATOM 1471 N N . LYS A 1 180 ? 19.207 6.439 -35.873 1.00 95.62 180 LYS A N 1
ATOM 1472 C CA . LYS A 1 180 ? 19.978 5.630 -34.926 1.00 95.62 180 LYS A CA 1
ATOM 1473 C C . LYS A 1 180 ? 19.759 4.134 -35.200 1.00 95.62 180 LYS A C 1
ATOM 1475 O O . LYS A 1 180 ? 18.782 3.757 -35.844 1.00 95.62 180 LYS A O 1
ATOM 1480 N N . LEU A 1 181 ? 20.663 3.290 -34.716 1.00 96.75 181 LEU A N 1
ATOM 1481 C CA . LEU A 1 181 ? 20.639 1.844 -34.922 1.00 96.75 181 LEU A CA 1
ATOM 1482 C C . LEU A 1 181 ? 20.766 1.094 -33.593 1.00 96.75 181 LEU A C 1
ATOM 1484 O O . LEU A 1 181 ? 21.781 1.184 -32.907 1.00 96.75 181 LEU A O 1
ATOM 1488 N N . MET A 1 182 ? 19.764 0.294 -33.262 1.00 97.06 182 MET A N 1
ATOM 1489 C CA . MET A 1 182 ? 19.854 -0.709 -32.208 1.00 97.06 182 MET A CA 1
ATOM 1490 C C . MET A 1 182 ? 20.140 -2.074 -32.838 1.00 97.06 182 MET A C 1
ATOM 1492 O O . MET A 1 182 ? 19.344 -2.566 -33.632 1.00 97.06 182 MET A O 1
ATOM 1496 N N . ILE A 1 183 ? 21.271 -2.680 -32.477 1.00 97.94 183 ILE A N 1
ATOM 1497 C CA . ILE A 1 183 ? 21.688 -3.998 -32.974 1.00 97.94 183 ILE A CA 1
ATOM 1498 C C . ILE A 1 183 ? 21.420 -5.038 -31.885 1.00 97.94 183 ILE A C 1
ATOM 1500 O O . ILE A 1 183 ? 22.214 -5.153 -30.949 1.00 97.94 183 ILE A O 1
ATOM 1504 N N . GLU A 1 184 ? 20.336 -5.807 -31.977 1.00 97.44 184 GLU A N 1
ATOM 1505 C CA . GLU A 1 184 ? 20.104 -6.939 -31.080 1.00 97.44 184 GLU A CA 1
ATOM 1506 C C . GLU A 1 184 ? 20.974 -8.146 -31.479 1.00 97.44 184 GLU A C 1
ATOM 1508 O O . GLU A 1 184 ? 20.825 -8.753 -32.538 1.00 97.44 184 GLU A O 1
ATOM 1513 N N . ILE A 1 185 ? 21.885 -8.538 -30.590 1.00 97.12 185 ILE A N 1
ATOM 1514 C CA . ILE A 1 185 ? 22.763 -9.694 -30.751 1.00 97.12 185 ILE A CA 1
ATOM 1515 C C . ILE A 1 185 ? 22.065 -10.950 -30.228 1.00 97.12 185 ILE A C 1
ATOM 1517 O O . ILE A 1 185 ? 22.055 -11.219 -29.018 1.00 97.12 185 ILE A O 1
ATOM 1521 N N . LYS A 1 186 ? 21.552 -11.767 -31.151 1.00 92.50 186 LYS A N 1
ATOM 1522 C CA . LYS A 1 186 ? 20.896 -13.044 -30.833 1.00 92.50 186 LYS A CA 1
ATOM 1523 C C . LYS A 1 186 ? 21.855 -14.233 -30.765 1.00 92.50 186 LYS A C 1
ATOM 1525 O O . LYS A 1 186 ? 21.491 -15.278 -30.236 1.00 92.50 186 LYS A O 1
ATOM 1530 N N . GLU A 1 187 ? 23.083 -14.086 -31.266 1.00 90.00 187 GLU A N 1
ATOM 1531 C CA . GLU A 1 187 ? 24.067 -15.172 -31.329 1.00 90.00 187 GLU A CA 1
ATOM 1532 C C . GLU A 1 187 ? 24.306 -15.832 -29.955 1.00 90.00 187 GLU A C 1
ATOM 1534 O O . GLU A 1 187 ? 24.638 -15.177 -28.960 1.00 90.00 187 GLU A O 1
ATOM 1539 N N . ILE A 1 188 ? 24.164 -17.160 -29.902 1.00 82.94 188 ILE A N 1
ATOM 1540 C CA . ILE A 1 188 ? 24.247 -17.947 -28.662 1.00 82.94 188 ILE A CA 1
ATOM 1541 C C . ILE A 1 188 ? 25.490 -18.837 -28.586 1.00 82.94 188 ILE A C 1
ATOM 1543 O O . ILE A 1 188 ? 25.960 -19.109 -27.476 1.00 82.94 188 ILE A O 1
ATOM 1547 N N . HIS A 1 189 ? 26.046 -19.268 -29.717 1.00 85.44 189 HIS A N 1
ATOM 1548 C CA . HIS A 1 189 ? 27.147 -20.230 -29.779 1.00 85.44 189 HIS A CA 1
ATOM 1549 C C . HIS A 1 189 ? 28.494 -19.531 -29.980 1.00 85.44 189 HIS A C 1
ATOM 1551 O O . HIS A 1 189 ? 29.453 -19.810 -29.261 1.00 85.44 189 HIS A O 1
ATOM 1557 N N . LYS A 1 190 ? 28.560 -18.572 -30.907 1.00 92.50 190 LYS A N 1
ATOM 1558 C CA . LYS A 1 190 ? 29.804 -17.920 -31.356 1.00 92.50 190 LYS A CA 1
ATOM 1559 C C . LYS A 1 190 ? 29.959 -16.488 -30.814 1.00 92.50 190 LYS A C 1
ATOM 1561 O O . LYS A 1 190 ? 30.393 -15.572 -31.503 1.00 92.50 190 LYS A O 1
ATOM 1566 N N . LYS A 1 191 ? 29.646 -16.285 -29.531 1.00 93.94 191 LYS A N 1
ATOM 1567 C CA . LYS A 1 191 ? 29.558 -14.958 -28.878 1.00 93.94 191 LYS A CA 1
ATOM 1568 C C . LYS A 1 191 ? 30.823 -14.090 -28.990 1.00 93.94 191 LYS A C 1
ATOM 1570 O O . LYS A 1 191 ? 30.749 -12.902 -29.285 1.00 93.94 191 LYS A O 1
ATOM 1575 N N . ARG A 1 192 ? 32.004 -14.683 -28.767 1.00 95.00 192 ARG A N 1
ATOM 1576 C CA . ARG A 1 192 ? 33.295 -13.967 -28.861 1.00 95.00 192 ARG A CA 1
ATOM 1577 C C . ARG A 1 192 ? 33.643 -13.568 -30.287 1.00 95.00 192 ARG A C 1
ATOM 1579 O O . ARG A 1 192 ? 34.345 -12.588 -30.491 1.00 95.00 192 ARG A O 1
ATOM 1586 N N . GLU A 1 193 ? 33.204 -14.362 -31.247 1.00 96.31 193 GLU A N 1
ATOM 1587 C CA . GLU A 1 193 ? 33.448 -14.106 -32.654 1.00 96.31 193 GLU A CA 1
ATOM 1588 C C . GLU A 1 193 ? 32.524 -13.013 -33.177 1.00 96.31 193 GLU A C 1
ATOM 1590 O O . GLU A 1 193 ? 33.012 -12.054 -33.761 1.00 96.31 193 GLU A O 1
ATOM 1595 N N . MET A 1 194 ? 31.235 -13.071 -32.825 1.00 96.75 194 MET A N 1
ATOM 1596 C CA . MET A 1 194 ? 30.307 -11.960 -33.039 1.00 96.75 194 MET A CA 1
ATOM 1597 C C . MET A 1 194 ? 30.864 -10.650 -32.462 1.00 96.75 194 MET A C 1
ATOM 1599 O O . MET A 1 194 ? 30.863 -9.632 -33.142 1.00 96.75 194 MET A O 1
ATOM 1603 N N . ALA A 1 195 ? 31.424 -10.670 -31.245 1.00 97.25 195 ALA A N 1
ATOM 1604 C CA . ALA A 1 195 ? 32.037 -9.480 -30.652 1.00 97.25 195 ALA A CA 1
ATOM 1605 C C . ALA A 1 195 ? 33.210 -8.913 -31.479 1.00 97.25 195 ALA A C 1
ATOM 1607 O O . ALA A 1 195 ? 33.323 -7.694 -31.589 1.00 97.25 195 ALA A O 1
ATOM 1608 N N . LYS A 1 196 ? 34.054 -9.769 -32.076 1.00 98.06 196 LYS A N 1
ATOM 1609 C CA . LYS A 1 196 ? 35.143 -9.334 -32.971 1.00 98.06 196 LYS A CA 1
ATOM 1610 C C . LYS A 1 196 ? 34.605 -8.693 -34.243 1.00 98.06 196 LYS A C 1
ATOM 1612 O O . LYS A 1 196 ? 35.058 -7.614 -34.599 1.00 98.06 196 LYS A O 1
ATOM 1617 N N . ILE A 1 197 ? 33.609 -9.316 -34.869 1.00 98.06 197 ILE A N 1
ATOM 1618 C CA . ILE A 1 197 ? 33.000 -8.796 -36.097 1.00 98.06 197 ILE A CA 1
ATOM 1619 C C . ILE A 1 197 ? 32.326 -7.441 -35.833 1.00 98.06 197 ILE A C 1
ATOM 1621 O O . ILE A 1 197 ? 32.486 -6.506 -36.610 1.00 98.06 197 ILE A O 1
ATOM 1625 N N . ILE A 1 198 ? 31.625 -7.297 -34.704 1.00 98.19 198 ILE A N 1
ATOM 1626 C CA . ILE A 1 198 ? 31.047 -6.015 -34.284 1.00 98.19 198 ILE A CA 1
ATOM 1627 C C . ILE A 1 198 ? 32.141 -4.956 -34.063 1.00 98.19 198 ILE A C 1
ATOM 1629 O O . ILE A 1 198 ? 31.995 -3.837 -34.547 1.00 98.19 198 ILE A O 1
ATOM 1633 N N . ASP A 1 199 ? 33.253 -5.283 -33.390 1.00 97.69 199 ASP A N 1
ATOM 1634 C CA . ASP A 1 199 ? 34.384 -4.349 -33.240 1.00 97.69 199 ASP A CA 1
ATOM 1635 C C . ASP A 1 199 ? 34.962 -3.921 -34.598 1.00 97.69 199 ASP A C 1
ATOM 1637 O O . ASP A 1 199 ? 35.171 -2.731 -34.836 1.00 97.69 199 ASP A O 1
ATOM 1641 N N . GLU A 1 200 ? 35.168 -4.870 -35.513 1.00 98.12 200 GLU A N 1
ATOM 1642 C CA . GLU A 1 200 ? 35.656 -4.605 -36.869 1.00 98.12 200 GLU A CA 1
ATOM 1643 C C . GLU A 1 200 ? 34.712 -3.680 -37.648 1.00 98.12 200 GLU A C 1
ATOM 1645 O O . GLU A 1 200 ? 35.174 -2.703 -38.240 1.00 98.12 200 GLU A O 1
ATOM 1650 N N . LEU A 1 201 ? 33.396 -3.910 -37.584 1.00 98.25 201 LEU A N 1
ATOM 1651 C CA . LEU A 1 201 ? 32.394 -3.049 -38.219 1.00 98.25 201 LEU A CA 1
ATOM 1652 C C . LEU A 1 201 ? 32.394 -1.633 -37.630 1.00 98.25 201 LEU A C 1
ATOM 1654 O O . LEU A 1 201 ? 32.407 -0.663 -38.384 1.00 98.25 201 LEU A O 1
ATOM 1658 N N . PHE A 1 202 ? 32.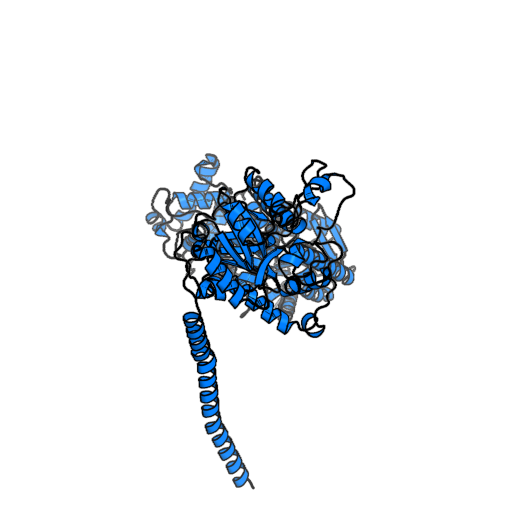443 -1.486 -36.303 1.00 97.06 202 PHE A N 1
ATOM 1659 C CA . PHE A 1 202 ? 32.508 -0.168 -35.658 1.00 97.06 202 PHE A CA 1
ATOM 1660 C C . PHE A 1 202 ? 33.805 0.583 -35.993 1.00 97.06 202 PHE A C 1
ATOM 1662 O O . PHE A 1 202 ? 33.792 1.804 -36.149 1.00 97.06 202 PHE A O 1
ATOM 1669 N N . ARG A 1 203 ? 34.934 -0.121 -36.142 1.00 96.81 203 ARG A N 1
ATOM 1670 C CA . ARG A 1 203 ? 36.197 0.485 -36.598 1.00 96.81 203 ARG A CA 1
ATOM 1671 C C . ARG A 1 203 ? 36.148 0.886 -38.068 1.00 96.81 203 ARG A C 1
ATOM 1673 O O . ARG A 1 203 ? 36.674 1.941 -38.411 1.00 96.81 203 ARG A O 1
ATOM 1680 N N . LYS A 1 204 ? 35.534 0.055 -38.914 1.00 97.94 204 LYS A N 1
ATOM 1681 C CA . LYS A 1 204 ? 35.373 0.308 -40.350 1.00 97.94 204 LYS A CA 1
ATOM 1682 C C . LYS A 1 204 ? 34.411 1.468 -40.624 1.00 97.94 204 LYS A C 1
ATOM 1684 O O . LYS A 1 204 ? 34.665 2.248 -41.535 1.00 97.94 204 LYS A O 1
ATOM 1689 N N . TYR A 1 205 ? 33.373 1.620 -39.800 1.00 97.44 205 TYR A N 1
ATOM 1690 C CA . TYR A 1 205 ? 32.345 2.657 -39.916 1.00 97.44 205 TYR A CA 1
ATOM 1691 C C . TYR A 1 205 ? 32.235 3.486 -38.619 1.00 97.44 205 TYR A C 1
ATOM 1693 O O . TYR A 1 205 ? 31.324 3.271 -37.815 1.00 97.44 205 TYR A O 1
ATOM 1701 N N . PRO A 1 206 ? 33.133 4.466 -38.387 1.00 94.69 206 PRO A N 1
ATOM 1702 C CA . PRO A 1 206 ? 33.219 5.178 -37.108 1.00 94.69 206 PRO A CA 1
ATOM 1703 C C . PRO A 1 206 ? 31.962 5.952 -36.687 1.00 94.69 206 PRO A C 1
ATOM 1705 O O . PRO A 1 206 ? 31.770 6.179 -35.494 1.00 94.69 206 PRO A O 1
ATOM 1708 N N . PHE A 1 207 ? 31.074 6.326 -37.617 1.00 94.25 207 PHE A N 1
ATOM 1709 C CA . PHE A 1 207 ? 29.810 6.993 -37.272 1.00 94.25 207 PHE A CA 1
ATOM 1710 C C . PHE A 1 207 ? 28.922 6.137 -36.348 1.00 94.25 207 PHE A C 1
ATOM 1712 O O . PHE A 1 207 ? 28.064 6.666 -35.639 1.00 94.25 207 PHE A O 1
ATOM 1719 N N . LEU A 1 208 ? 29.135 4.815 -36.322 1.00 95.25 208 LEU A N 1
ATOM 1720 C CA . LEU A 1 208 ? 28.414 3.889 -35.454 1.00 95.25 208 LEU A CA 1
ATOM 1721 C C . LEU A 1 208 ? 28.650 4.166 -33.967 1.00 95.25 208 LEU A C 1
ATOM 1723 O O . LEU A 1 208 ? 27.730 3.967 -33.182 1.00 95.25 208 LEU A O 1
ATOM 1727 N N . TYR A 1 209 ? 29.810 4.699 -33.566 1.00 93.44 209 TYR A N 1
ATOM 1728 C CA . TYR A 1 209 ? 30.049 5.065 -32.162 1.00 93.44 209 TYR A CA 1
ATOM 1729 C C . TYR A 1 209 ? 29.085 6.152 -31.651 1.00 93.44 209 TYR A C 1
ATOM 1731 O O . TYR A 1 209 ? 28.849 6.244 -30.449 1.00 93.44 209 TYR A O 1
ATOM 1739 N N . GLU A 1 210 ? 28.502 6.948 -32.552 1.00 91.69 210 GLU A N 1
ATOM 1740 C CA . GLU A 1 210 ? 27.546 8.018 -32.232 1.00 91.69 210 GLU A CA 1
ATOM 1741 C C . GLU A 1 210 ? 26.101 7.675 -32.626 1.00 91.69 210 GLU A C 1
ATOM 1743 O O . GLU A 1 210 ? 25.136 8.353 -32.263 1.00 91.69 210 GLU A O 1
ATOM 1748 N N . ARG A 1 211 ? 25.904 6.640 -33.441 1.00 93.31 211 ARG A N 1
ATOM 1749 C CA . ARG A 1 211 ? 24.583 6.328 -33.998 1.00 93.31 211 ARG A CA 1
ATOM 1750 C C . ARG A 1 211 ? 24.066 4.955 -33.633 1.00 93.31 211 ARG A C 1
ATOM 1752 O O . ARG A 1 211 ? 22.871 4.745 -33.809 1.00 93.31 211 ARG A O 1
ATOM 1759 N N . ALA A 1 212 ? 24.899 4.071 -33.098 1.00 95.31 212 ALA A N 1
ATOM 1760 C CA . ALA A 1 212 ? 24.519 2.700 -32.826 1.00 95.31 212 ALA A CA 1
ATOM 1761 C C . ALA A 1 212 ? 24.823 2.251 -31.395 1.00 95.31 212 ALA A C 1
ATOM 1763 O O . ALA A 1 212 ? 25.774 2.708 -30.762 1.00 95.31 212 ALA A O 1
ATOM 1764 N N . TYR A 1 213 ? 24.031 1.297 -30.913 1.00 95.69 213 TYR A N 1
ATOM 1765 C CA . TYR A 1 213 ? 24.337 0.530 -29.712 1.00 95.69 213 TYR A CA 1
ATOM 1766 C C . TYR A 1 213 ? 23.973 -0.942 -29.901 1.00 95.69 213 TYR A C 1
ATOM 1768 O O . TYR A 1 213 ? 23.065 -1.287 -30.658 1.00 95.69 213 TYR A O 1
ATOM 1776 N N . CYS A 1 214 ? 24.697 -1.820 -29.209 1.00 96.81 214 CYS A N 1
ATOM 1777 C CA . CYS A 1 214 ? 24.440 -3.259 -29.239 1.00 96.81 214 CYS A CA 1
ATOM 1778 C C . CYS A 1 214 ? 23.583 -3.671 -28.043 1.00 96.81 214 CYS A C 1
ATOM 1780 O O . CYS A 1 214 ? 23.930 -3.369 -26.900 1.00 96.81 214 CYS A O 1
ATOM 1782 N N . ALA A 1 215 ? 22.501 -4.396 -28.293 1.00 96.56 215 ALA A N 1
ATOM 1783 C CA . ALA A 1 215 ? 21.596 -4.914 -27.282 1.00 96.56 215 ALA A CA 1
ATOM 1784 C C . ALA A 1 215 ? 21.647 -6.447 -27.227 1.00 96.56 215 ALA A C 1
ATOM 1786 O O . ALA A 1 215 ? 21.910 -7.086 -28.239 1.00 96.56 215 ALA A O 1
ATOM 1787 N N . ALA A 1 216 ? 21.432 -7.073 -26.067 1.00 95.12 216 ALA A N 1
ATOM 1788 C CA . ALA A 1 216 ? 21.326 -8.537 -25.989 1.00 95.12 216 ALA A CA 1
ATOM 1789 C C . ALA A 1 216 ? 20.608 -9.010 -24.722 1.00 95.12 216 ALA A C 1
ATOM 1791 O O . ALA A 1 216 ? 20.844 -8.464 -23.643 1.00 95.12 216 ALA A O 1
ATOM 1792 N N . PHE A 1 217 ? 19.831 -10.096 -24.839 1.00 90.62 217 PHE A N 1
ATOM 1793 C CA . PHE A 1 217 ? 19.279 -10.821 -23.684 1.00 90.62 217 PHE A CA 1
ATOM 1794 C C . PHE A 1 217 ? 20.331 -11.597 -22.905 1.00 90.62 217 PHE A C 1
ATOM 1796 O O . PHE A 1 217 ? 20.228 -11.769 -21.694 1.00 90.62 217 PHE A O 1
ATOM 1803 N N . HIS A 1 218 ? 21.344 -12.119 -23.599 1.00 91.12 218 HIS A N 1
ATOM 1804 C CA . HIS A 1 218 ? 22.391 -12.892 -22.953 1.00 91.12 218 HIS A CA 1
ATOM 1805 C C . HIS A 1 218 ? 23.513 -11.948 -22.490 1.00 91.12 218 HIS A C 1
ATOM 1807 O O . HIS A 1 218 ? 24.296 -11.493 -23.329 1.00 91.12 218 HIS A O 1
ATOM 1813 N N . PRO A 1 219 ? 23.697 -11.714 -21.176 1.00 92.12 219 PRO A N 1
ATOM 1814 C CA . PRO A 1 219 ? 24.605 -10.676 -20.669 1.00 92.12 219 PRO A CA 1
ATOM 1815 C C . PRO A 1 219 ? 26.064 -10.879 -21.113 1.00 92.12 219 PRO A C 1
ATOM 1817 O O . PRO A 1 219 ? 26.797 -9.925 -21.360 1.00 92.12 219 PRO A O 1
ATOM 1820 N N . TYR A 1 220 ? 26.483 -12.135 -21.308 1.00 93.50 220 TYR A N 1
ATOM 1821 C CA . TYR A 1 220 ? 27.821 -12.455 -21.820 1.00 93.50 220 TYR A CA 1
ATOM 1822 C C . TYR A 1 220 ? 28.119 -11.925 -23.240 1.00 93.50 220 TYR A C 1
ATOM 1824 O O . TYR A 1 220 ? 29.289 -11.705 -23.546 1.00 93.50 220 TYR A O 1
ATOM 1832 N N . ASN A 1 221 ? 27.109 -11.697 -24.096 1.00 94.62 221 ASN A N 1
ATOM 1833 C CA . ASN A 1 221 ? 27.321 -11.058 -25.405 1.00 94.62 221 ASN A CA 1
ATOM 1834 C C . ASN A 1 221 ? 27.835 -9.628 -25.217 1.00 94.62 221 ASN A C 1
ATOM 1836 O O . ASN A 1 221 ? 28.885 -9.271 -25.751 1.00 94.62 221 ASN A O 1
ATOM 1840 N N . LEU A 1 222 ? 27.150 -8.856 -24.369 1.00 94.62 222 LEU A N 1
ATOM 1841 C CA . LEU A 1 222 ? 27.531 -7.483 -24.037 1.00 94.62 222 LEU A CA 1
ATOM 1842 C C . LEU A 1 222 ? 28.898 -7.442 -23.363 1.00 94.62 222 LEU A C 1
ATOM 1844 O O . LEU A 1 222 ? 29.750 -6.650 -23.752 1.00 94.62 222 LEU A O 1
ATOM 1848 N N . TYR A 1 223 ? 29.142 -8.362 -22.426 1.00 94.19 223 TYR A N 1
ATOM 1849 C CA . TYR A 1 223 ? 30.433 -8.483 -21.755 1.00 94.19 223 TYR A CA 1
ATOM 1850 C C . TYR A 1 223 ? 31.589 -8.696 -22.745 1.00 94.19 223 TYR A C 1
ATOM 1852 O O . TYR A 1 223 ? 32.634 -8.061 -22.622 1.00 94.19 223 TYR A O 1
ATOM 1860 N N . CYS A 1 224 ? 31.419 -9.573 -23.743 1.00 95.19 224 CYS A N 1
ATOM 1861 C CA . CYS A 1 224 ? 32.447 -9.818 -24.758 1.00 95.19 224 CYS A CA 1
ATOM 1862 C C . CYS A 1 224 ? 32.703 -8.582 -25.630 1.00 95.19 224 CYS A C 1
ATOM 1864 O O . CYS A 1 224 ? 33.863 -8.262 -25.880 1.00 95.19 224 CYS A O 1
ATOM 1866 N N . ILE A 1 225 ? 31.643 -7.883 -26.054 1.00 94.62 225 ILE A N 1
ATOM 1867 C CA . ILE A 1 225 ? 31.736 -6.658 -26.864 1.00 94.62 225 ILE A CA 1
ATOM 1868 C C . ILE A 1 225 ? 32.447 -5.553 -26.076 1.00 94.62 225 ILE A C 1
ATOM 1870 O O . ILE A 1 225 ? 33.463 -5.030 -26.526 1.00 94.62 225 ILE A O 1
ATOM 1874 N N . ARG A 1 226 ? 31.974 -5.254 -24.860 1.00 91.94 226 ARG A N 1
ATOM 1875 C CA . ARG A 1 226 ? 32.524 -4.201 -23.991 1.00 91.94 226 ARG A CA 1
ATOM 1876 C C . ARG A 1 226 ? 33.967 -4.460 -23.586 1.00 91.94 226 ARG A C 1
ATOM 1878 O O . ARG A 1 226 ? 34.773 -3.533 -23.557 1.00 91.94 226 ARG A O 1
ATOM 1885 N N . ARG A 1 227 ? 34.310 -5.717 -23.288 1.00 92.62 227 ARG A N 1
ATOM 1886 C CA . ARG A 1 227 ? 35.682 -6.102 -22.938 1.00 92.62 227 ARG A CA 1
ATOM 1887 C C . ARG A 1 227 ? 36.639 -5.948 -24.119 1.00 92.62 227 ARG A C 1
ATOM 1889 O O . ARG A 1 227 ? 37.812 -5.665 -23.897 1.00 92.62 227 ARG A O 1
ATOM 1896 N N . LEU A 1 228 ? 36.160 -6.167 -25.345 1.00 93.88 228 LEU A N 1
ATOM 1897 C CA . LEU A 1 228 ? 36.965 -6.008 -26.553 1.00 93.88 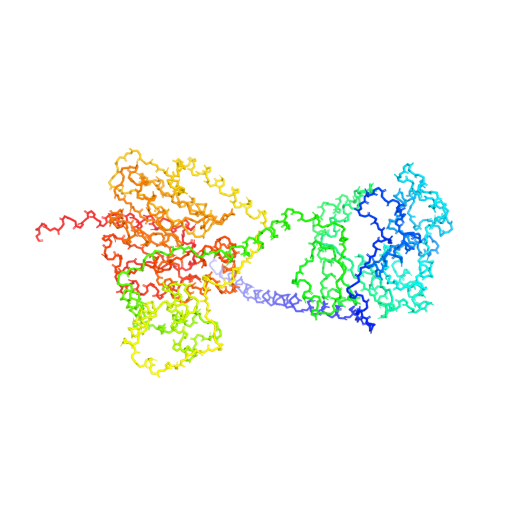228 LEU A CA 1
ATOM 1898 C C . LEU A 1 228 ? 37.103 -4.534 -26.958 1.00 93.88 228 LEU A C 1
ATOM 1900 O O . LEU A 1 228 ? 38.202 -4.099 -27.295 1.00 93.88 228 LEU A O 1
ATOM 1904 N N . ASN A 1 229 ? 36.012 -3.766 -26.900 1.00 92.50 229 ASN A N 1
ATOM 1905 C CA . ASN A 1 229 ? 35.994 -2.349 -27.242 1.00 92.50 229 ASN A CA 1
ATOM 1906 C C . ASN A 1 229 ? 35.069 -1.550 -26.311 1.00 92.50 229 ASN A C 1
ATOM 1908 O O . ASN A 1 229 ? 33.844 -1.555 -26.441 1.00 92.50 229 ASN A O 1
ATOM 1912 N N . SER A 1 230 ? 35.682 -0.780 -25.411 1.00 90.62 230 SER A N 1
ATOM 1913 C CA . SER A 1 230 ? 34.992 0.043 -24.415 1.00 90.62 230 SER A CA 1
ATOM 1914 C C . SER A 1 230 ? 34.388 1.346 -24.960 1.00 90.62 230 SER A C 1
ATOM 1916 O O . SER A 1 230 ? 33.819 2.116 -24.181 1.00 90.62 230 SER A O 1
ATOM 1918 N N . ARG A 1 231 ? 34.467 1.613 -26.270 1.00 91.50 231 ARG A N 1
ATOM 1919 C CA . ARG A 1 231 ? 33.761 2.740 -26.910 1.00 91.50 231 ARG A CA 1
ATOM 1920 C C . ARG A 1 231 ? 32.377 2.369 -27.433 1.00 91.50 231 ARG A C 1
ATOM 1922 O O . ARG A 1 231 ? 31.575 3.262 -27.687 1.00 91.50 231 ARG A O 1
ATOM 1929 N N . ILE A 1 232 ? 32.108 1.076 -27.626 1.00 93.88 232 ILE A N 1
ATOM 1930 C CA . ILE A 1 232 ? 30.823 0.601 -28.147 1.00 93.88 232 ILE A CA 1
ATOM 1931 C C . ILE A 1 232 ? 29.781 0.713 -27.037 1.00 93.88 232 ILE A C 1
ATOM 1933 O O . ILE A 1 232 ? 29.952 0.132 -25.958 1.00 93.88 232 ILE A O 1
ATOM 1937 N N . THR A 1 233 ? 28.716 1.466 -27.307 1.00 94.25 233 THR A N 1
ATOM 1938 C CA . THR A 1 233 ? 27.570 1.601 -26.406 1.00 94.25 233 THR A CA 1
ATOM 1939 C C . THR A 1 233 ? 26.787 0.295 -26.368 1.00 94.25 233 THR A C 1
ATOM 1941 O O . THR A 1 233 ? 26.530 -0.317 -27.411 1.00 94.25 233 THR A O 1
ATOM 1944 N N . THR A 1 234 ? 26.402 -0.147 -25.170 1.00 94.81 234 THR A N 1
ATOM 1945 C CA . THR A 1 234 ? 25.640 -1.395 -25.005 1.00 94.81 234 THR A CA 1
ATOM 1946 C C . THR A 1 234 ? 24.397 -1.241 -24.144 1.00 94.81 234 THR A C 1
ATOM 1948 O O . THR A 1 234 ? 24.375 -0.452 -23.199 1.00 94.81 234 THR A O 1
ATOM 1951 N N . ALA A 1 235 ? 23.375 -2.031 -24.465 1.00 94.88 235 ALA A N 1
ATOM 1952 C CA . ALA A 1 235 ? 22.093 -2.055 -23.783 1.00 94.88 235 ALA A CA 1
ATOM 1953 C C . ALA A 1 235 ? 21.739 -3.475 -23.325 1.00 94.88 235 ALA A C 1
ATOM 1955 O O . ALA A 1 235 ? 21.803 -4.423 -24.108 1.00 94.88 235 ALA A O 1
ATOM 1956 N N . TYR A 1 236 ? 21.351 -3.654 -22.066 1.00 95.38 236 TYR A N 1
ATOM 1957 C CA . TYR A 1 236 ? 20.909 -4.968 -21.597 1.00 95.38 236 TYR A CA 1
ATOM 1958 C C . TYR A 1 236 ? 19.405 -5.140 -21.791 1.00 95.38 236 TYR A C 1
ATOM 1960 O O . TYR A 1 236 ? 18.625 -4.392 -21.205 1.00 95.38 236 TYR A O 1
ATOM 1968 N N . LEU A 1 237 ? 19.018 -6.126 -22.606 1.00 92.06 237 LEU A N 1
ATOM 1969 C CA . LEU A 1 237 ? 17.625 -6.530 -22.801 1.00 92.06 237 LEU A CA 1
ATOM 1970 C C . LEU A 1 237 ? 17.243 -7.535 -21.724 1.00 92.06 237 LEU A C 1
ATOM 1972 O O . LEU A 1 237 ? 17.912 -8.556 -21.567 1.00 92.06 237 LEU A O 1
ATOM 1976 N N . PHE A 1 238 ? 16.161 -7.286 -20.993 1.00 84.12 238 PHE A N 1
ATOM 1977 C CA . PHE A 1 238 ? 15.666 -8.274 -20.041 1.00 84.12 238 PHE A CA 1
ATOM 1978 C C . PHE A 1 238 ? 14.162 -8.189 -19.811 1.00 84.12 238 PHE A C 1
ATOM 1980 O O . PHE A 1 238 ? 13.533 -7.144 -19.969 1.00 84.12 238 PHE A O 1
ATOM 1987 N N . VAL A 1 239 ? 13.618 -9.333 -19.398 1.00 78.94 239 VAL A N 1
ATOM 1988 C CA . VAL A 1 239 ? 12.236 -9.505 -18.953 1.00 78.94 239 VAL A CA 1
ATOM 1989 C C . VAL A 1 239 ? 12.223 -10.159 -17.578 1.00 78.94 239 VAL A C 1
ATOM 1991 O O . VAL A 1 239 ? 13.068 -11.018 -17.287 1.00 78.94 239 VAL A O 1
ATOM 1994 N N . PRO A 1 240 ? 11.255 -9.813 -16.724 1.00 69.31 240 PRO A N 1
ATOM 1995 C CA . PRO A 1 240 ? 10.976 -10.589 -15.535 1.00 69.31 240 PRO A CA 1
ATOM 1996 C C . PRO A 1 240 ? 10.563 -12.021 -15.851 1.00 69.31 240 PRO A C 1
ATOM 1998 O O . PRO A 1 240 ? 9.688 -12.269 -16.674 1.00 69.31 240 PRO A O 1
ATOM 2001 N N . ASN A 1 241 ? 11.182 -12.976 -15.153 1.00 75.88 241 ASN A N 1
ATOM 2002 C CA . ASN A 1 241 ? 10.985 -14.413 -15.359 1.00 75.88 241 ASN A CA 1
ATOM 2003 C C . ASN A 1 241 ? 11.383 -14.884 -16.774 1.00 75.88 241 ASN A C 1
ATOM 2005 O O . ASN A 1 241 ? 10.572 -15.465 -17.505 1.00 75.88 241 ASN A O 1
ATOM 2009 N N . ILE A 1 242 ? 12.645 -14.659 -17.159 1.00 78.75 242 ILE A N 1
ATOM 2010 C CA . ILE A 1 242 ? 13.223 -15.094 -18.443 1.00 78.75 242 ILE A CA 1
ATOM 2011 C C . ILE A 1 242 ? 12.956 -16.577 -18.745 1.00 78.75 242 ILE A C 1
ATOM 2013 O O . ILE A 1 242 ? 12.773 -16.949 -19.899 1.00 78.75 242 ILE A O 1
ATOM 2017 N N . THR A 1 243 ? 12.860 -17.441 -17.735 1.00 81.25 243 THR A N 1
ATOM 2018 C CA . THR A 1 243 ? 12.571 -18.867 -17.926 1.00 81.25 243 THR A CA 1
ATOM 2019 C C . THR A 1 243 ? 11.155 -19.109 -18.443 1.00 81.25 243 THR A C 1
ATOM 2021 O O . THR A 1 243 ? 10.956 -19.991 -19.279 1.00 81.25 243 THR A O 1
ATOM 2024 N N . LYS A 1 244 ? 10.174 -18.301 -18.020 1.00 79.00 244 LYS A N 1
ATOM 2025 C CA . LYS A 1 244 ? 8.802 -18.340 -18.545 1.00 79.00 244 LYS A CA 1
ATOM 2026 C C . LYS A 1 244 ? 8.775 -17.886 -20.001 1.00 79.00 244 LYS A C 1
ATOM 2028 O O . LYS A 1 244 ? 8.117 -18.527 -20.818 1.00 79.00 244 LYS A O 1
ATOM 2033 N N . PHE A 1 245 ? 9.530 -16.838 -20.328 1.00 73.25 245 PHE A N 1
ATOM 2034 C CA . PHE A 1 245 ? 9.707 -16.376 -21.704 1.00 73.25 245 PHE A CA 1
ATOM 2035 C C . PHE A 1 245 ? 10.361 -17.451 -22.587 1.00 73.25 245 PHE A C 1
ATOM 2037 O O . PHE A 1 245 ? 9.859 -17.753 -23.666 1.00 73.25 245 PHE A O 1
ATOM 2044 N N . ILE A 1 246 ? 11.412 -18.115 -22.095 1.00 77.25 246 ILE A N 1
ATOM 2045 C CA . ILE A 1 246 ? 12.082 -19.230 -22.782 1.00 77.25 246 ILE A CA 1
ATOM 2046 C C . ILE A 1 246 ? 11.104 -20.386 -23.048 1.00 77.25 246 ILE A C 1
ATOM 2048 O O . ILE A 1 246 ? 11.062 -20.906 -24.161 1.00 77.25 246 ILE A O 1
ATOM 2052 N N . VAL A 1 247 ? 10.281 -20.766 -22.063 1.00 76.75 247 VAL A N 1
ATOM 2053 C CA . VAL A 1 247 ? 9.250 -21.808 -22.233 1.00 76.75 247 VAL A CA 1
ATOM 2054 C C . VAL A 1 247 ? 8.190 -21.385 -23.252 1.00 76.75 247 VAL A C 1
ATOM 2056 O O . VAL A 1 247 ? 7.810 -22.182 -24.108 1.00 76.75 247 VAL A O 1
ATOM 2059 N N . TYR A 1 248 ? 7.729 -20.135 -23.193 1.00 70.56 248 TYR A N 1
ATOM 2060 C CA . TYR A 1 248 ? 6.764 -19.592 -24.147 1.00 70.56 248 TYR A CA 1
ATOM 2061 C C . TYR A 1 248 ? 7.302 -19.629 -25.587 1.00 70.56 248 TYR A C 1
ATOM 2063 O O . TYR A 1 248 ? 6.638 -20.162 -26.477 1.00 70.56 248 TYR A O 1
ATOM 2071 N N . MET A 1 249 ? 8.530 -19.153 -25.807 1.00 66.12 249 MET A N 1
ATOM 2072 C CA . MET A 1 249 ? 9.184 -19.157 -27.121 1.00 66.12 249 MET A CA 1
ATOM 2073 C C . MET A 1 249 ? 9.432 -20.576 -27.652 1.00 66.12 249 MET A C 1
ATOM 2075 O O . MET A 1 249 ? 9.221 -20.846 -28.836 1.00 66.12 249 MET A O 1
ATOM 2079 N N . ALA A 1 250 ? 9.827 -21.509 -26.784 1.00 70.19 250 ALA A N 1
ATOM 2080 C CA . ALA A 1 250 ? 10.003 -22.917 -27.141 1.00 70.19 250 ALA A CA 1
ATOM 2081 C C . ALA A 1 250 ? 8.692 -23.573 -27.615 1.00 70.19 250 ALA A C 1
ATOM 2083 O O . ALA A 1 250 ? 8.681 -24.336 -28.582 1.00 70.19 250 ALA A O 1
ATOM 2084 N N . ASN A 1 251 ? 7.570 -23.231 -26.975 1.00 66.62 251 ASN A N 1
ATOM 2085 C CA . ASN A 1 251 ? 6.252 -23.719 -27.377 1.00 66.62 251 ASN A CA 1
ATOM 2086 C C . ASN A 1 251 ? 5.802 -23.129 -28.723 1.00 66.62 251 ASN A C 1
ATOM 2088 O O . ASN A 1 251 ? 5.285 -23.868 -29.560 1.00 66.62 251 ASN A O 1
ATOM 2092 N N . GLN A 1 252 ? 6.038 -21.833 -28.959 1.00 58.19 252 GLN A N 1
ATOM 2093 C CA . GLN A 1 252 ? 5.691 -21.176 -30.229 1.00 58.19 252 GLN A CA 1
ATOM 2094 C C . GLN A 1 252 ? 6.482 -21.738 -31.418 1.00 58.19 252 GLN A C 1
ATOM 2096 O O . GLN A 1 252 ? 5.931 -21.941 -32.497 1.00 58.19 252 GLN A O 1
ATOM 2101 N N . THR A 1 253 ? 7.753 -22.075 -31.196 1.00 56.44 253 THR A N 1
ATOM 2102 C CA . THR A 1 253 ? 8.646 -22.668 -32.208 1.00 56.44 253 THR A CA 1
ATOM 2103 C C . THR A 1 253 ? 8.515 -24.193 -32.324 1.00 56.44 253 THR A C 1
ATOM 2105 O O . THR A 1 253 ? 9.312 -24.829 -33.009 1.00 56.44 253 THR A O 1
ATOM 2108 N N . ARG A 1 254 ? 7.524 -24.809 -31.650 1.00 60.09 254 ARG A N 1
ATOM 2109 C CA . ARG A 1 254 ? 7.270 -26.268 -31.614 1.00 60.09 254 ARG A CA 1
ATOM 2110 C C . ARG A 1 254 ? 8.500 -27.113 -31.248 1.00 60.09 254 ARG A C 1
ATOM 2112 O O . ARG A 1 254 ? 8.631 -28.257 -31.684 1.00 60.09 254 ARG A O 1
ATOM 2119 N N . ARG A 1 255 ? 9.398 -26.573 -30.425 1.00 67.06 255 ARG A N 1
ATOM 2120 C CA . ARG A 1 255 ? 10.648 -27.228 -30.015 1.00 67.06 255 ARG A CA 1
ATOM 2121 C C . ARG A 1 255 ? 10.667 -27.375 -28.496 1.00 67.06 255 ARG A C 1
ATOM 2123 O O . ARG A 1 255 ? 11.069 -26.444 -27.803 1.00 67.06 255 ARG A O 1
ATOM 2130 N N . PRO A 1 256 ? 10.212 -28.519 -27.956 1.00 62.16 256 PRO A N 1
ATOM 2131 C CA . PRO A 1 256 ? 10.055 -28.686 -26.519 1.00 62.16 256 PRO A CA 1
ATOM 2132 C C . PRO A 1 256 ? 11.410 -28.640 -25.805 1.00 62.16 256 PRO A C 1
ATOM 2134 O O . PRO A 1 256 ? 12.376 -29.289 -26.210 1.00 62.16 256 PRO A O 1
ATOM 2137 N N . LEU A 1 257 ? 11.467 -27.880 -24.712 1.00 76.25 257 LEU A N 1
ATOM 2138 C CA . LEU A 1 257 ? 12.609 -27.881 -23.799 1.00 76.25 257 LEU A CA 1
ATOM 2139 C C . LEU A 1 257 ? 12.681 -29.208 -23.040 1.00 76.25 257 LEU A C 1
ATOM 2141 O O . LEU A 1 257 ? 11.704 -29.956 -22.960 1.00 76.25 257 LEU A O 1
ATOM 2145 N N . SER A 1 258 ? 13.838 -29.493 -22.438 1.00 79.19 258 SER A N 1
ATOM 2146 C CA . SER A 1 258 ? 13.976 -30.691 -21.613 1.00 79.19 258 SER A CA 1
ATOM 2147 C C . SER A 1 258 ? 12.948 -30.678 -20.476 1.00 79.19 258 SER A C 1
ATOM 2149 O O . SER A 1 258 ? 12.764 -29.672 -19.787 1.00 79.19 258 SER A O 1
ATOM 2151 N N . LYS A 1 259 ? 12.295 -31.823 -20.250 1.00 75.06 259 LYS A N 1
ATOM 2152 C CA . LYS A 1 259 ? 11.328 -31.999 -19.155 1.00 75.06 259 LYS A CA 1
ATOM 2153 C C . LYS A 1 259 ? 11.931 -31.597 -17.801 1.00 75.06 259 LYS A C 1
ATOM 2155 O O . LYS A 1 259 ? 11.288 -30.914 -17.014 1.00 75.06 259 LYS A O 1
ATOM 2160 N N . TYR A 1 260 ? 13.211 -31.920 -17.600 1.00 79.06 260 TYR A N 1
ATOM 2161 C CA . TYR A 1 260 ? 13.986 -31.513 -16.430 1.00 79.06 260 TYR A CA 1
ATOM 2162 C C . TYR A 1 260 ? 14.025 -29.990 -16.232 1.00 79.06 260 TYR A C 1
ATOM 2164 O O . TYR A 1 260 ? 13.807 -29.519 -15.122 1.00 79.06 260 TYR A O 1
ATOM 2172 N N . PHE A 1 261 ? 14.265 -29.202 -17.286 1.00 81.50 261 PHE A N 1
ATOM 2173 C CA . PHE A 1 261 ? 14.277 -27.740 -17.185 1.00 81.50 261 PHE A CA 1
ATOM 2174 C C . PHE A 1 261 ? 12.891 -27.172 -16.845 1.00 81.50 261 PHE A C 1
ATOM 2176 O O . PHE A 1 261 ? 12.781 -26.259 -16.028 1.00 81.50 261 PHE A O 1
ATOM 2183 N N . ILE A 1 262 ? 11.834 -27.727 -17.446 1.00 73.69 262 ILE A N 1
ATOM 2184 C CA . ILE A 1 262 ? 10.450 -27.278 -17.235 1.00 73.69 262 ILE A CA 1
ATOM 2185 C C . ILE A 1 262 ? 9.992 -27.560 -15.795 1.00 73.69 262 ILE A C 1
ATOM 2187 O O . ILE A 1 262 ? 9.359 -26.709 -15.173 1.00 73.69 262 ILE A O 1
ATOM 2191 N N . GLU A 1 263 ? 10.320 -28.733 -15.252 1.00 77.75 263 GLU A N 1
ATOM 2192 C CA . GLU A 1 263 ? 9.869 -29.164 -13.922 1.00 77.75 263 GLU A CA 1
ATOM 2193 C C . GLU A 1 263 ? 10.753 -28.626 -12.784 1.00 77.75 263 GLU A C 1
ATOM 2195 O O . GLU A 1 263 ? 10.272 -28.429 -11.667 1.00 77.75 263 GLU A O 1
ATOM 2200 N N . ASN A 1 264 ? 12.029 -28.320 -13.041 1.00 80.44 264 ASN A N 1
ATOM 2201 C CA . ASN A 1 264 ? 12.955 -27.882 -11.998 1.00 80.44 264 ASN A CA 1
ATOM 2202 C C . ASN A 1 264 ? 12.760 -26.398 -11.633 1.00 80.44 264 ASN A C 1
ATOM 2204 O O . ASN A 1 264 ? 13.321 -25.486 -12.244 1.00 80.44 264 ASN A O 1
ATOM 2208 N N . VAL A 1 265 ? 11.950 -26.154 -10.601 1.00 77.12 265 VAL A N 1
ATOM 2209 C CA . VAL A 1 265 ? 11.643 -24.812 -10.072 1.00 77.12 265 VAL A CA 1
ATOM 2210 C C . VAL A 1 265 ? 12.891 -24.097 -9.547 1.00 77.12 265 VAL A C 1
ATOM 2212 O O . VAL A 1 265 ? 13.040 -22.902 -9.784 1.00 77.12 265 VAL A O 1
ATOM 2215 N N . ILE A 1 266 ? 13.808 -24.811 -8.884 1.00 72.69 266 ILE A N 1
ATOM 2216 C CA . ILE A 1 266 ? 15.015 -24.214 -8.287 1.00 72.69 266 ILE A CA 1
ATOM 2217 C C . ILE A 1 266 ? 15.953 -23.705 -9.380 1.00 72.69 266 ILE A C 1
ATOM 2219 O O . ILE A 1 266 ? 16.406 -22.565 -9.323 1.00 72.69 266 ILE A O 1
ATOM 2223 N N . LEU A 1 267 ? 16.214 -24.525 -10.401 1.00 82.06 267 LEU A N 1
ATOM 2224 C CA . LEU A 1 267 ? 17.045 -24.136 -11.538 1.00 82.06 267 LEU A CA 1
ATOM 2225 C C . LEU A 1 267 ? 16.475 -22.898 -12.239 1.00 82.06 267 LEU A C 1
ATOM 2227 O O . LEU A 1 267 ? 17.223 -21.973 -12.553 1.00 82.06 267 LEU A O 1
ATOM 2231 N N . ARG A 1 268 ? 15.153 -22.857 -12.443 1.00 79.81 268 ARG A N 1
ATOM 2232 C CA . ARG A 1 268 ? 14.489 -21.700 -13.049 1.00 79.81 268 ARG A CA 1
ATOM 2233 C C . ARG A 1 268 ? 14.597 -20.455 -12.176 1.00 79.81 268 ARG A C 1
ATOM 2235 O O . ARG A 1 268 ? 15.012 -19.417 -12.676 1.00 79.81 268 ARG A O 1
ATOM 2242 N N . TRP A 1 269 ? 14.349 -20.578 -10.874 1.00 79.94 269 TRP A N 1
ATOM 2243 C CA . TRP A 1 269 ? 14.515 -19.474 -9.931 1.00 79.94 269 TRP A CA 1
ATOM 2244 C C . TRP A 1 269 ? 15.946 -18.918 -9.924 1.00 79.94 269 TRP A C 1
ATOM 2246 O O . TRP A 1 269 ? 16.118 -17.700 -9.930 1.00 79.94 269 TRP A O 1
ATOM 2256 N N . ILE A 1 270 ? 16.972 -19.778 -9.977 1.00 79.94 270 ILE A N 1
ATOM 2257 C CA . ILE A 1 270 ? 18.377 -19.346 -10.066 1.00 79.94 270 ILE A CA 1
ATOM 2258 C C . ILE A 1 270 ? 18.615 -18.553 -11.355 1.00 79.94 270 ILE A C 1
ATOM 2260 O O . ILE A 1 270 ? 19.226 -17.484 -11.313 1.00 79.94 270 ILE A O 1
ATOM 2264 N N . ILE A 1 271 ? 18.133 -19.052 -12.496 1.00 83.31 271 ILE A N 1
ATOM 2265 C CA . ILE A 1 271 ? 18.293 -18.390 -13.796 1.00 83.31 271 ILE A CA 1
ATOM 2266 C C . ILE A 1 271 ? 17.565 -17.043 -13.802 1.00 83.31 271 ILE A C 1
ATOM 2268 O O . ILE A 1 271 ? 18.182 -16.027 -14.113 1.00 83.31 271 ILE A O 1
ATOM 2272 N N . ASP A 1 272 ? 16.296 -17.016 -13.399 1.00 82.44 272 ASP A N 1
ATOM 2273 C CA . ASP A 1 272 ? 15.489 -15.797 -13.331 1.00 82.44 272 ASP A CA 1
ATOM 2274 C C . ASP A 1 272 ? 16.127 -14.752 -12.415 1.00 82.44 272 ASP A C 1
ATOM 2276 O O . ASP A 1 272 ? 16.315 -13.608 -12.825 1.00 82.44 272 ASP A O 1
ATOM 2280 N N . SER A 1 273 ? 16.554 -15.152 -11.214 1.00 83.00 273 SER A N 1
ATOM 2281 C CA . SER A 1 273 ? 17.230 -14.255 -10.267 1.00 83.00 273 SER A CA 1
ATOM 2282 C C . SER A 1 273 ? 18.542 -13.709 -10.832 1.00 83.00 273 SER A C 1
ATOM 2284 O O . SER A 1 273 ? 18.842 -12.527 -10.673 1.00 83.00 273 SER A O 1
ATOM 2286 N N . THR A 1 274 ? 19.315 -14.548 -11.528 1.00 86.31 274 THR A N 1
ATOM 2287 C CA . THR A 1 274 ? 20.600 -14.151 -12.121 1.00 86.31 274 THR A CA 1
ATOM 2288 C C . THR A 1 274 ? 20.402 -13.137 -13.247 1.00 86.31 274 THR A C 1
ATOM 2290 O O . THR A 1 274 ? 21.044 -12.088 -13.258 1.00 86.31 274 THR A O 1
ATOM 2293 N N . PHE A 1 275 ? 19.497 -13.418 -14.186 1.00 87.50 275 PHE A N 1
ATOM 2294 C CA . PHE A 1 275 ? 19.216 -12.520 -15.310 1.00 87.50 275 PHE A CA 1
ATOM 2295 C C . PHE A 1 275 ? 18.558 -11.216 -14.851 1.00 87.50 275 PHE A C 1
ATOM 2297 O O . PHE A 1 275 ? 18.872 -10.157 -15.398 1.00 87.50 275 PHE A O 1
ATOM 2304 N N . MET A 1 276 ? 17.717 -11.274 -13.815 1.00 85.25 276 MET A N 1
ATOM 2305 C CA . MET A 1 276 ? 17.147 -10.088 -13.181 1.00 85.25 276 MET A CA 1
ATOM 2306 C C . MET A 1 276 ? 18.222 -9.224 -12.522 1.00 85.25 276 MET A C 1
ATOM 2308 O O . MET A 1 276 ? 18.206 -8.002 -12.656 1.00 85.25 276 MET A O 1
ATOM 2312 N N . TRP A 1 277 ? 19.181 -9.845 -11.829 1.00 89.38 277 TRP A N 1
ATOM 2313 C CA . TRP A 1 277 ? 20.260 -9.114 -11.172 1.00 89.38 277 TRP A CA 1
ATOM 2314 C C . TRP A 1 277 ? 21.083 -8.292 -12.170 1.00 89.38 277 TRP A C 1
ATOM 2316 O O . TRP A 1 277 ? 21.376 -7.129 -11.886 1.00 89.38 277 TRP A O 1
ATOM 2326 N N . PHE A 1 278 ? 21.370 -8.832 -13.361 1.00 90.62 278 PHE A N 1
ATOM 2327 C CA . PHE A 1 278 ? 22.029 -8.086 -14.443 1.00 90.62 278 PHE A CA 1
ATOM 2328 C C . PHE A 1 278 ? 21.234 -6.861 -14.917 1.00 90.62 278 PHE A C 1
ATOM 2330 O O . PHE A 1 278 ? 21.837 -5.899 -15.382 1.00 90.62 278 PHE A O 1
ATOM 2337 N N . GLY A 1 279 ? 19.909 -6.867 -14.745 1.00 87.81 279 GLY A N 1
ATOM 2338 C CA . GLY A 1 279 ? 19.041 -5.725 -15.025 1.00 87.81 279 GLY A CA 1
ATOM 2339 C C . GLY A 1 279 ? 19.143 -4.617 -13.983 1.00 87.81 279 GLY A C 1
ATOM 2340 O O . GLY A 1 279 ? 18.864 -3.465 -14.290 1.00 87.81 279 GLY A O 1
ATOM 2341 N N . THR A 1 280 ? 19.578 -4.906 -12.756 1.00 89.00 280 THR A N 1
ATOM 2342 C CA . THR A 1 280 ? 19.730 -3.878 -11.712 1.00 89.00 280 THR A CA 1
ATOM 2343 C C . THR A 1 280 ? 20.861 -2.897 -12.043 1.00 89.00 280 THR A C 1
ATOM 2345 O O . THR A 1 280 ? 21.789 -3.256 -12.770 1.00 89.00 280 THR A O 1
ATOM 2348 N N . PRO A 1 281 ? 20.883 -1.684 -11.454 1.00 88.44 281 PRO A N 1
ATOM 2349 C CA . PRO A 1 281 ? 21.977 -0.742 -11.691 1.00 88.44 281 PRO A CA 1
ATOM 2350 C C . PRO A 1 281 ? 23.377 -1.317 -11.413 1.00 88.44 281 PRO A C 1
ATOM 2352 O O . PRO A 1 281 ? 24.318 -1.008 -12.139 1.00 88.44 281 PRO A O 1
ATOM 2355 N N . ASN A 1 282 ? 23.521 -2.189 -10.409 1.00 88.62 282 ASN A N 1
ATOM 2356 C CA . ASN A 1 282 ? 24.793 -2.857 -10.106 1.00 88.62 282 ASN A CA 1
ATOM 2357 C C . ASN A 1 282 ? 25.153 -3.922 -11.150 1.00 88.62 282 ASN A C 1
ATOM 2359 O O . ASN A 1 282 ? 26.309 -4.021 -11.553 1.00 88.62 282 ASN A O 1
ATOM 2363 N N . GLY A 1 283 ? 24.170 -4.682 -11.630 1.00 90.38 283 GLY A N 1
ATOM 2364 C CA . GLY A 1 283 ? 24.372 -5.639 -12.714 1.00 90.38 283 GLY A CA 1
ATOM 2365 C C . GLY A 1 283 ? 24.799 -4.967 -14.021 1.00 90.38 283 GLY A C 1
ATOM 2366 O O . GLY A 1 283 ? 25.747 -5.407 -14.670 1.00 90.38 283 GLY A O 1
ATOM 2367 N N . LEU A 1 284 ? 24.174 -3.839 -14.362 1.00 91.12 284 LEU A N 1
ATOM 2368 C CA . LEU A 1 284 ? 24.544 -3.046 -15.535 1.00 91.12 284 LEU A CA 1
ATOM 2369 C C . LEU A 1 284 ? 25.944 -2.441 -15.398 1.00 91.12 284 LEU A C 1
ATOM 2371 O O . LEU A 1 284 ? 26.726 -2.496 -16.345 1.00 91.12 284 LEU A O 1
ATOM 2375 N N . LYS A 1 285 ? 26.304 -1.938 -14.207 1.00 88.25 285 LYS A N 1
ATOM 2376 C CA . LYS A 1 285 ? 27.679 -1.503 -13.902 1.00 88.25 285 LYS A CA 1
ATOM 2377 C C . LYS A 1 285 ? 28.686 -2.634 -14.085 1.00 88.25 285 LYS A C 1
ATOM 2379 O O . LYS A 1 285 ? 29.721 -2.409 -14.694 1.00 88.25 285 LYS A O 1
ATOM 2384 N N . PHE A 1 286 ? 28.376 -3.840 -13.612 1.00 91.50 286 PHE A N 1
ATOM 2385 C CA . PHE A 1 286 ? 29.242 -5.004 -13.798 1.00 91.50 286 PHE A CA 1
ATOM 2386 C C . PHE A 1 286 ? 29.485 -5.310 -15.283 1.00 91.50 286 PHE A C 1
ATOM 2388 O O . PHE A 1 286 ? 30.616 -5.575 -15.690 1.00 91.50 286 PHE A O 1
ATOM 2395 N N . LEU A 1 287 ? 28.438 -5.236 -16.109 1.00 91.44 287 LEU A N 1
ATOM 2396 C CA . LEU A 1 287 ? 28.545 -5.442 -17.556 1.00 91.44 287 LEU A CA 1
ATOM 2397 C C . LEU A 1 287 ? 29.217 -4.275 -18.292 1.00 91.44 287 LEU A C 1
ATOM 2399 O O . LEU A 1 287 ? 29.594 -4.433 -19.452 1.00 91.44 287 LEU A O 1
ATOM 2403 N N . GLY A 1 288 ? 29.353 -3.113 -17.648 1.00 89.12 288 GLY A N 1
ATOM 2404 C CA . GLY A 1 288 ? 29.700 -1.864 -18.317 1.00 89.12 288 GLY A CA 1
ATOM 2405 C C . GLY A 1 288 ? 28.638 -1.440 -19.337 1.00 89.12 288 GLY A C 1
ATOM 2406 O O . GLY A 1 288 ? 29.000 -0.838 -20.344 1.00 89.12 288 GLY A O 1
ATOM 2407 N N . ALA A 1 289 ? 27.371 -1.806 -19.108 1.00 91.38 289 ALA A N 1
ATOM 2408 C CA . ALA A 1 289 ? 26.242 -1.448 -19.958 1.00 91.38 289 ALA A CA 1
ATOM 2409 C C . ALA A 1 289 ? 25.759 -0.023 -19.662 1.00 91.38 289 ALA A C 1
ATOM 2411 O O . ALA A 1 289 ? 25.749 0.422 -18.509 1.00 91.38 289 ALA A O 1
ATOM 2412 N N . ASP A 1 290 ? 25.349 0.674 -20.718 1.00 90.62 290 ASP A N 1
ATOM 2413 C CA . ASP A 1 290 ? 25.003 2.094 -20.688 1.00 90.62 290 ASP A CA 1
ATOM 2414 C C . ASP A 1 290 ? 23.480 2.314 -20.676 1.00 90.62 290 ASP A C 1
ATOM 2416 O O . ASP A 1 290 ? 22.984 3.293 -20.116 1.00 90.62 290 ASP A O 1
ATOM 2420 N N . LEU A 1 291 ? 22.738 1.384 -21.286 1.00 92.94 291 LEU A N 1
ATOM 2421 C CA . LEU A 1 291 ? 21.283 1.414 -21.407 1.00 92.94 291 LEU A CA 1
ATOM 2422 C C . LEU A 1 291 ? 20.644 0.169 -20.771 1.00 92.94 291 LEU A C 1
ATOM 2424 O O . LEU A 1 291 ? 21.208 -0.930 -20.793 1.00 92.94 291 LEU A O 1
ATOM 2428 N N . ALA A 1 292 ? 19.424 0.333 -20.266 1.00 93.06 292 ALA A N 1
ATOM 2429 C CA . ALA A 1 292 ? 18.552 -0.758 -19.845 1.00 93.06 292 ALA A CA 1
ATOM 2430 C C . ALA A 1 292 ? 17.357 -0.855 -20.803 1.00 93.06 292 ALA A C 1
ATOM 2432 O O . ALA A 1 292 ? 16.554 0.072 -20.884 1.00 93.06 292 ALA A O 1
ATOM 2433 N N . CYS A 1 293 ? 17.227 -1.972 -21.518 1.00 92.31 293 CYS A N 1
ATOM 2434 C CA . CYS A 1 293 ? 16.097 -2.237 -22.401 1.00 92.31 293 CYS A CA 1
ATOM 2435 C C . CYS A 1 293 ? 15.088 -3.154 -21.697 1.00 92.31 293 CYS A C 1
ATOM 2437 O O . CYS A 1 293 ? 15.298 -4.365 -21.587 1.00 92.31 293 CYS A O 1
ATOM 2439 N N . ILE A 1 294 ? 13.986 -2.583 -21.219 1.00 87.00 294 ILE A N 1
ATOM 2440 C CA . ILE A 1 294 ? 13.043 -3.246 -20.308 1.00 87.00 294 ILE A CA 1
ATOM 2441 C C . ILE A 1 294 ? 11.707 -3.441 -21.007 1.00 87.00 294 ILE A C 1
ATOM 2443 O O . ILE A 1 294 ? 11.218 -2.539 -21.689 1.00 87.00 294 ILE A O 1
ATOM 2447 N N . GLU A 1 295 ? 11.097 -4.605 -20.803 1.00 82.12 295 GLU A N 1
ATOM 2448 C CA . GLU A 1 295 ? 9.719 -4.804 -21.228 1.00 82.12 295 GLU A CA 1
ATOM 2449 C C . GLU A 1 295 ? 8.794 -3.811 -20.504 1.00 82.12 295 GLU A C 1
ATOM 2451 O O . GLU A 1 295 ? 8.806 -3.698 -19.275 1.00 82.12 295 GLU A O 1
ATOM 2456 N N . HIS A 1 296 ? 8.023 -3.049 -21.279 1.00 77.50 296 HIS A N 1
ATOM 2457 C CA . HIS A 1 296 ? 7.330 -1.846 -20.811 1.00 77.50 296 HIS A CA 1
ATOM 2458 C C . HIS A 1 296 ? 6.369 -2.082 -19.637 1.00 77.50 296 HIS A C 1
ATOM 2460 O O . HIS A 1 296 ? 6.234 -1.202 -18.789 1.00 77.50 296 HIS A O 1
ATOM 2466 N N . HIS A 1 297 ? 5.769 -3.273 -19.527 1.00 70.44 297 HIS A N 1
ATOM 2467 C CA . HIS A 1 297 ? 4.890 -3.665 -18.415 1.00 70.44 297 HIS A CA 1
ATOM 2468 C C . HIS A 1 297 ? 5.557 -3.657 -17.037 1.00 70.44 297 HIS A C 1
ATOM 2470 O O . HIS A 1 297 ? 4.863 -3.667 -16.023 1.00 70.44 297 HIS A O 1
ATOM 2476 N N . TYR A 1 298 ? 6.888 -3.660 -16.979 1.00 72.75 298 TYR A N 1
ATOM 2477 C CA . TYR A 1 298 ? 7.646 -3.775 -15.731 1.00 72.75 298 TYR A CA 1
ATOM 2478 C C . TYR A 1 298 ? 8.362 -2.485 -15.332 1.00 72.75 298 TYR A C 1
ATOM 2480 O O . TYR A 1 298 ? 9.133 -2.462 -14.368 1.00 72.75 298 TYR A O 1
ATOM 2488 N N . ILE A 1 299 ? 8.115 -1.403 -16.067 1.00 76.81 299 ILE A N 1
ATOM 2489 C CA . ILE A 1 299 ? 8.661 -0.090 -15.756 1.00 76.81 299 ILE A CA 1
ATOM 2490 C C . ILE A 1 299 ? 7.816 0.542 -14.644 1.00 76.81 299 ILE A C 1
ATOM 2492 O O . ILE A 1 299 ? 6.599 0.649 -14.746 1.00 76.81 299 ILE A O 1
ATOM 2496 N N . SER A 1 300 ? 8.478 0.981 -13.573 1.00 76.88 300 SER A N 1
ATOM 2497 C CA . SER A 1 300 ? 7.882 1.747 -12.470 1.00 76.88 300 SER A CA 1
ATOM 2498 C C . SER A 1 300 ? 8.675 3.029 -12.239 1.00 76.88 300 SER A C 1
ATOM 2500 O O . SER A 1 300 ? 9.862 3.084 -12.570 1.00 76.88 300 SER A O 1
ATOM 2502 N N . GLN A 1 301 ? 8.049 4.046 -11.640 1.00 78.12 301 GLN A N 1
ATOM 2503 C CA . GLN A 1 301 ? 8.726 5.315 -11.360 1.00 78.12 301 GLN A CA 1
ATOM 2504 C C . GLN A 1 301 ? 9.952 5.119 -10.453 1.00 78.12 301 GLN A C 1
ATOM 2506 O O . GLN A 1 301 ? 11.029 5.611 -10.773 1.00 78.12 301 GLN A O 1
ATOM 2511 N N . ASP A 1 302 ? 9.840 4.288 -9.413 1.00 77.69 302 ASP A N 1
ATOM 2512 C CA . ASP A 1 302 ? 10.956 3.941 -8.521 1.00 77.69 302 ASP A CA 1
ATOM 2513 C C . ASP A 1 302 ? 12.147 3.322 -9.264 1.00 77.69 302 ASP A C 1
ATOM 2515 O O . ASP A 1 302 ? 13.313 3.549 -8.925 1.00 77.69 302 ASP A O 1
ATOM 2519 N N . LEU A 1 303 ? 11.864 2.483 -10.262 1.00 77.62 303 LEU A N 1
ATOM 2520 C CA . LEU A 1 303 ? 12.890 1.849 -11.077 1.00 77.62 303 LEU A CA 1
ATOM 2521 C C . LEU A 1 303 ? 13.561 2.874 -12.001 1.00 77.62 303 LEU A C 1
ATOM 2523 O O . LEU A 1 303 ? 14.790 2.891 -12.098 1.00 77.62 303 LEU A O 1
ATOM 2527 N N . LEU A 1 304 ? 12.773 3.755 -12.624 1.00 82.44 304 LEU A N 1
ATOM 2528 C CA . LEU A 1 304 ? 13.284 4.860 -13.436 1.00 82.44 304 LEU A CA 1
ATOM 2529 C C . LEU A 1 304 ? 14.172 5.797 -12.612 1.00 82.44 304 LEU A C 1
ATOM 2531 O O . LEU A 1 304 ? 15.258 6.153 -13.062 1.00 82.44 304 LEU A O 1
ATOM 2535 N N . ASP A 1 305 ? 13.775 6.132 -11.385 1.00 85.44 305 ASP A N 1
ATOM 2536 C CA . ASP A 1 305 ? 14.546 7.005 -10.497 1.00 85.44 305 ASP A CA 1
ATOM 2537 C C . ASP A 1 305 ? 15.892 6.373 -10.103 1.00 85.44 305 ASP A C 1
ATOM 2539 O O . ASP A 1 305 ? 16.926 7.051 -10.086 1.00 85.44 305 ASP A O 1
ATOM 2543 N N . LYS A 1 306 ? 15.917 5.053 -9.861 1.00 86.38 306 LYS A N 1
ATOM 2544 C CA . LYS A 1 306 ? 17.158 4.297 -9.608 1.00 86.38 306 LYS A CA 1
ATOM 2545 C C . LYS A 1 306 ? 18.102 4.323 -10.809 1.00 86.38 306 LYS A C 1
ATOM 2547 O O . LYS A 1 306 ? 19.300 4.531 -10.622 1.00 86.38 306 LYS A O 1
ATOM 2552 N N . TYR A 1 307 ? 17.591 4.128 -12.024 1.00 88.50 307 TYR A N 1
ATOM 2553 C CA . TYR A 1 307 ? 18.413 4.206 -13.235 1.00 88.50 307 TYR A CA 1
ATOM 2554 C C . TYR A 1 307 ? 18.888 5.628 -13.520 1.00 88.50 307 TYR A C 1
ATOM 2556 O O . TYR A 1 307 ? 20.064 5.824 -13.822 1.00 88.50 307 TYR A O 1
ATOM 2564 N N . LYS A 1 308 ? 18.022 6.626 -13.331 1.00 85.56 308 LYS A N 1
ATOM 2565 C CA . LYS A 1 308 ? 18.343 8.044 -13.512 1.00 85.56 308 LYS A CA 1
ATOM 2566 C C . LYS A 1 308 ? 19.449 8.507 -12.567 1.00 85.56 308 LYS A C 1
ATOM 2568 O O . LYS A 1 308 ? 20.388 9.165 -13.010 1.00 85.56 308 LYS A O 1
ATOM 2573 N N . LYS A 1 309 ? 19.390 8.118 -11.286 1.00 88.25 309 LYS A N 1
ATOM 2574 C CA . LYS A 1 309 ? 20.459 8.383 -10.302 1.00 88.25 309 LYS A CA 1
ATOM 2575 C C . LYS A 1 309 ? 21.811 7.845 -10.766 1.00 88.25 309 LYS A C 1
ATOM 2577 O O . LYS A 1 309 ? 22.853 8.420 -10.473 1.00 88.25 309 LYS A O 1
ATOM 2582 N N . GLU A 1 310 ? 21.772 6.740 -11.490 1.00 86.06 310 GLU A N 1
ATOM 2583 C CA . GLU A 1 310 ? 22.935 6.035 -11.993 1.00 86.06 310 GLU A CA 1
ATOM 2584 C C . GLU A 1 310 ? 23.242 6.380 -13.451 1.00 86.06 310 GLU A C 1
ATOM 2586 O O . GLU A 1 310 ? 24.046 5.674 -14.046 1.00 86.06 310 GLU A O 1
ATOM 2591 N N . GLN A 1 311 ? 22.644 7.433 -14.025 1.00 86.81 311 GLN A N 1
ATOM 2592 C CA . GLN A 1 311 ? 22.869 7.883 -15.408 1.00 86.81 311 GLN A CA 1
ATOM 2593 C C . GLN A 1 311 ? 22.704 6.761 -16.449 1.00 86.81 311 GLN A C 1
ATOM 2595 O O . GLN A 1 311 ? 23.488 6.646 -17.387 1.00 86.81 311 GLN A O 1
ATOM 2600 N N . ILE A 1 312 ? 21.713 5.893 -16.248 1.00 88.62 312 ILE A N 1
ATOM 2601 C CA . ILE A 1 312 ? 21.349 4.828 -17.186 1.00 88.62 312 ILE A CA 1
ATOM 2602 C C . ILE A 1 312 ? 20.116 5.281 -17.964 1.00 88.62 312 ILE A C 1
ATOM 2604 O O . ILE A 1 312 ? 19.099 5.634 -17.363 1.00 88.62 312 ILE A O 1
ATOM 2608 N N . ILE A 1 313 ? 20.194 5.230 -19.293 1.00 89.31 313 ILE A N 1
ATOM 2609 C CA . ILE A 1 313 ? 19.044 5.492 -20.164 1.00 89.31 313 ILE A CA 1
ATOM 2610 C C . ILE A 1 313 ? 18.180 4.232 -20.240 1.00 89.31 313 ILE A C 1
ATOM 2612 O O . ILE A 1 313 ? 18.685 3.118 -20.396 1.00 89.31 313 ILE A O 1
ATOM 2616 N N . VAL A 1 314 ? 16.865 4.410 -20.143 1.00 90.75 314 VAL A N 1
ATOM 2617 C CA . VAL A 1 314 ? 15.890 3.320 -20.220 1.00 90.75 314 VAL A CA 1
ATOM 2618 C C . VAL A 1 314 ? 15.221 3.328 -21.589 1.00 90.75 314 VAL A C 1
ATOM 2620 O O . VAL A 1 314 ? 14.701 4.348 -22.029 1.00 90.75 314 VAL A O 1
ATOM 2623 N N . CYS A 1 315 ? 15.212 2.173 -22.245 1.00 89.94 315 CYS A N 1
ATOM 2624 C CA . CYS A 1 315 ? 14.517 1.929 -23.501 1.00 89.94 315 CYS A CA 1
ATOM 2625 C C . CYS A 1 315 ? 13.396 0.909 -23.249 1.00 89.94 315 CYS A C 1
ATOM 2627 O O . CYS A 1 315 ? 13.655 -0.222 -22.841 1.00 89.94 315 CYS A O 1
ATOM 2629 N N . ALA A 1 316 ? 12.142 1.312 -23.442 1.00 86.75 316 ALA A N 1
ATOM 2630 C CA . ALA A 1 316 ? 10.985 0.444 -23.238 1.00 86.75 316 ALA A CA 1
ATOM 2631 C C . ALA A 1 316 ? 10.649 -0.333 -24.521 1.00 86.75 316 ALA A C 1
ATOM 2633 O O . ALA A 1 316 ? 10.643 0.251 -25.603 1.00 86.75 316 ALA A O 1
ATOM 2634 N N . TRP A 1 317 ? 10.323 -1.622 -24.411 1.00 81.88 317 TRP A N 1
ATOM 2635 C CA . TRP A 1 317 ? 9.942 -2.460 -25.559 1.00 81.88 317 TRP A CA 1
ATOM 2636 C C . TRP A 1 317 ? 8.837 -3.476 -25.187 1.00 81.88 317 TRP A C 1
ATOM 2638 O O . TRP A 1 317 ? 8.561 -3.708 -24.017 1.00 81.88 317 TRP A O 1
ATOM 2648 N N . ASN A 1 318 ? 8.085 -4.085 -26.103 1.00 70.88 318 ASN A N 1
ATOM 2649 C CA . ASN A 1 318 ? 7.570 -3.487 -27.332 1.00 70.88 318 ASN A CA 1
ATOM 2650 C C . ASN A 1 318 ? 6.281 -2.729 -26.985 1.00 70.88 318 ASN A C 1
ATOM 2652 O O . ASN A 1 318 ? 5.261 -3.356 -26.695 1.00 70.88 318 ASN A O 1
ATOM 2656 N N . VAL A 1 319 ? 6.332 -1.395 -26.973 1.00 65.12 319 VAL A N 1
ATOM 2657 C CA . VAL A 1 319 ? 5.171 -0.543 -26.670 1.00 65.12 319 VAL A CA 1
ATOM 2658 C C . VAL A 1 319 ? 4.314 -0.452 -27.923 1.00 65.12 319 VAL A C 1
ATOM 2660 O O . VAL A 1 319 ? 4.476 0.459 -28.730 1.00 65.12 319 VAL A O 1
ATOM 2663 N N . ASN A 1 320 ? 3.469 -1.461 -28.121 1.00 58.47 320 ASN A N 1
ATOM 2664 C CA . ASN A 1 320 ? 2.739 -1.616 -29.367 1.00 58.47 320 ASN A CA 1
ATOM 2665 C C . ASN A 1 320 ? 1.271 -1.183 -29.234 1.00 58.47 320 ASN A C 1
ATOM 2667 O O . ASN A 1 320 ? 0.797 -0.381 -30.023 1.00 58.47 320 ASN A O 1
ATOM 2671 N N . GLU A 1 321 ? 0.553 -1.601 -28.201 1.00 54.91 321 GLU A N 1
ATOM 2672 C CA . GLU A 1 321 ? -0.841 -1.196 -27.991 1.00 54.91 321 GLU A CA 1
ATOM 2673 C C . GLU A 1 321 ? -0.960 -0.418 -26.683 1.00 54.91 321 GLU A C 1
ATOM 2675 O O . GLU A 1 321 ? -0.340 -0.778 -25.682 1.00 54.91 321 GLU A O 1
ATOM 2680 N N . SER A 1 322 ? -1.812 0.608 -26.657 1.00 48.91 322 SER A N 1
ATOM 2681 C CA . SER A 1 322 ? -2.170 1.370 -25.453 1.00 48.91 322 SER A CA 1
ATOM 2682 C C . SER A 1 322 ? -2.917 0.546 -24.386 1.00 48.91 322 SER A C 1
ATOM 2684 O O . SER A 1 322 ? -3.402 1.120 -23.416 1.00 48.91 322 SER A O 1
ATOM 2686 N N . GLU A 1 323 ? -3.061 -0.778 -24.547 1.00 47.78 323 GLU A N 1
ATOM 2687 C CA . GLU A 1 323 ? -4.186 -1.509 -23.954 1.00 47.78 323 GLU A CA 1
ATOM 2688 C C . GLU A 1 323 ? -3.926 -2.939 -23.420 1.00 47.78 323 GLU A C 1
ATOM 2690 O O . GLU A 1 323 ? -4.835 -3.544 -22.865 1.00 47.78 323 GLU A O 1
ATOM 2695 N N . GLN A 1 324 ? -2.710 -3.492 -23.407 1.00 37.69 324 GLN A N 1
ATOM 2696 C CA . GLN A 1 324 ? -2.469 -4.823 -22.791 1.00 37.69 324 GLN A CA 1
ATOM 2697 C C . GLN A 1 324 ? -1.883 -4.778 -21.374 1.00 37.69 324 GLN A C 1
ATOM 2699 O O . GLN A 1 324 ? -1.059 -5.601 -20.986 1.00 37.69 324 GLN A O 1
ATOM 2704 N N . CYS A 1 325 ? -2.385 -3.841 -20.573 1.00 47.34 325 CYS A N 1
ATOM 2705 C CA . CYS A 1 325 ? -2.437 -3.937 -19.114 1.00 47.34 325 CYS A CA 1
ATOM 2706 C C . CYS A 1 325 ? -3.873 -3.652 -18.626 1.00 47.34 325 CYS A C 1
ATOM 2708 O O . CYS A 1 325 ? -4.085 -3.073 -17.571 1.00 47.34 325 CYS A O 1
ATOM 2710 N N . GLN A 1 326 ? -4.886 -4.008 -19.426 1.00 54.09 326 GLN A N 1
ATOM 2711 C CA . GLN A 1 326 ? -6.238 -3.464 -19.294 1.00 54.09 326 GLN A CA 1
ATOM 2712 C C . GLN A 1 326 ? -6.837 -3.612 -17.898 1.00 54.09 326 GLN A C 1
ATOM 2714 O O . GLN A 1 326 ? -7.091 -2.589 -17.311 1.00 54.09 326 GLN A O 1
ATOM 2719 N N . CYS A 1 327 ? -7.031 -4.791 -17.298 1.00 53.66 327 CYS A N 1
ATOM 2720 C CA . CYS A 1 327 ? -7.777 -4.828 -16.026 1.00 53.66 327 CYS A CA 1
ATOM 2721 C C . CYS A 1 327 ? -7.020 -4.229 -14.834 1.00 53.66 327 CYS A C 1
ATOM 2723 O O . CYS A 1 327 ? -7.612 -3.458 -14.091 1.00 53.66 327 CYS A O 1
ATOM 2725 N N . GLU A 1 328 ? -5.743 -4.569 -14.629 1.00 73.12 328 GLU A N 1
ATOM 2726 C CA . GLU A 1 328 ? -4.989 -4.064 -13.470 1.00 73.12 328 GLU A CA 1
ATOM 2727 C C . GLU A 1 328 ? -4.512 -2.626 -13.685 1.00 73.12 328 GLU A C 1
ATOM 2729 O O . GLU A 1 328 ? -4.592 -1.839 -12.751 1.00 73.12 328 GLU A O 1
ATOM 2734 N N . SER A 1 329 ? -4.103 -2.225 -14.897 1.00 61.16 329 SER A N 1
ATOM 2735 C CA . SER A 1 329 ? -3.856 -0.803 -15.161 1.00 61.16 329 SER A CA 1
ATOM 2736 C C . SER A 1 329 ? -5.138 0.002 -15.253 1.00 61.16 329 SER A C 1
ATOM 2738 O O . SER A 1 329 ? -5.126 1.118 -14.769 1.00 61.16 329 SER A O 1
ATOM 2740 N N . PHE A 1 330 ? -6.251 -0.512 -15.786 1.00 67.75 330 PHE A N 1
ATOM 2741 C CA . PHE A 1 330 ? -7.549 0.170 -15.670 1.00 67.75 330 PHE A CA 1
ATOM 2742 C C . PHE A 1 330 ? -7.932 0.301 -14.210 1.00 67.75 330 PHE A C 1
ATOM 2744 O O . PHE A 1 330 ? -8.359 1.370 -13.818 1.00 67.75 330 PHE A O 1
ATOM 2751 N N . PHE A 1 331 ? -7.749 -0.742 -13.399 1.00 77.50 331 PHE A N 1
ATOM 2752 C CA . PHE A 1 331 ? -8.036 -0.675 -11.975 1.00 77.50 331 PHE A CA 1
ATOM 2753 C C . PHE A 1 331 ? -7.122 0.325 -11.263 1.00 77.50 331 PHE A C 1
ATOM 2755 O O . PHE A 1 331 ? -7.615 1.118 -10.477 1.00 77.50 331 PHE A O 1
ATOM 2762 N N . PHE A 1 332 ? -5.831 0.364 -11.593 1.00 78.25 332 PHE A N 1
ATOM 2763 C CA . PHE A 1 332 ? -4.894 1.378 -11.108 1.00 78.25 332 PHE A CA 1
ATOM 2764 C C . PHE A 1 332 ? -5.275 2.795 -11.560 1.00 78.25 332 PHE A C 1
ATOM 2766 O O . PHE A 1 332 ? -5.328 3.712 -10.752 1.00 78.25 332 PHE A O 1
ATOM 2773 N N . PHE A 1 333 ? -5.578 3.008 -12.841 1.00 73.75 333 PHE A N 1
ATOM 2774 C CA . PHE A 1 333 ? -6.020 4.309 -13.346 1.00 73.75 333 PHE A CA 1
ATOM 2775 C C . PHE A 1 333 ? -7.372 4.707 -12.751 1.00 73.75 333 PHE A C 1
ATOM 2777 O O . PHE A 1 333 ? -7.579 5.878 -12.451 1.00 73.75 333 PHE A O 1
ATOM 2784 N N . PHE A 1 334 ? -8.262 3.741 -12.531 1.00 80.25 334 PHE A N 1
ATOM 2785 C CA . PHE A 1 334 ? -9.535 3.916 -11.848 1.00 80.25 334 PHE A CA 1
ATOM 2786 C C . PHE A 1 334 ? -9.317 4.328 -10.395 1.00 80.25 334 PHE A C 1
ATOM 2788 O O . PHE A 1 334 ? -9.901 5.322 -9.994 1.00 80.25 334 PHE A O 1
ATOM 2795 N N . THR A 1 335 ? -8.458 3.654 -9.622 1.00 80.44 335 THR A N 1
ATOM 2796 C CA . THR A 1 335 ? -8.180 4.020 -8.222 1.00 80.44 335 THR A CA 1
ATOM 2797 C C . THR A 1 335 ? -7.454 5.361 -8.121 1.00 80.44 335 THR A C 1
ATOM 2799 O O . THR A 1 335 ? -7.764 6.156 -7.235 1.00 80.44 335 THR A O 1
ATOM 2802 N N . VAL A 1 336 ? -6.545 5.676 -9.051 1.00 81.25 336 VAL A N 1
ATOM 2803 C CA . VAL A 1 336 ? -5.890 6.993 -9.150 1.00 81.25 336 VAL A CA 1
ATOM 2804 C C . VAL A 1 336 ? -6.907 8.094 -9.439 1.00 81.25 336 VAL A C 1
ATOM 2806 O O . VAL A 1 336 ? -6.918 9.120 -8.753 1.00 81.25 336 VAL A O 1
ATOM 2809 N N . GLU A 1 337 ? -7.776 7.892 -10.426 1.00 82.75 337 GLU A N 1
ATOM 2810 C CA . GLU A 1 337 ? -8.810 8.863 -10.774 1.00 82.75 337 GLU A CA 1
ATOM 2811 C C . GLU A 1 337 ? -9.872 8.973 -9.675 1.00 82.75 337 GLU A C 1
ATOM 2813 O O . GLU A 1 337 ? -10.293 10.074 -9.329 1.00 82.75 337 GLU A O 1
ATOM 2818 N N . GLU A 1 338 ? -10.255 7.861 -9.054 1.00 86.88 338 GLU A N 1
ATOM 2819 C CA . GLU A 1 338 ? -11.179 7.829 -7.928 1.00 86.88 338 GLU A CA 1
ATOM 2820 C C . GLU A 1 338 ? -10.600 8.576 -6.727 1.00 86.88 338 GLU A C 1
ATOM 2822 O O . GLU A 1 338 ? -11.281 9.441 -6.187 1.00 86.88 338 GLU A O 1
ATOM 2827 N N . ALA A 1 339 ? -9.334 8.360 -6.361 1.00 87.25 339 ALA A N 1
ATOM 2828 C CA . ALA A 1 339 ? -8.667 9.130 -5.312 1.00 87.25 339 ALA A CA 1
ATOM 2829 C C . ALA A 1 339 ? -8.694 10.639 -5.610 1.00 87.25 339 ALA A C 1
ATOM 2831 O O . ALA A 1 339 ? -9.048 11.440 -4.742 1.00 87.25 339 ALA A O 1
ATOM 2832 N N . ARG A 1 340 ? -8.424 11.032 -6.864 1.00 86.25 340 ARG A N 1
ATOM 2833 C CA . ARG A 1 340 ? -8.504 12.430 -7.317 1.00 86.25 340 ARG A CA 1
ATOM 2834 C C . ARG A 1 340 ? -9.920 13.003 -7.197 1.00 86.25 340 ARG A C 1
ATOM 2836 O O . ARG A 1 340 ? -10.082 14.175 -6.847 1.00 86.25 340 ARG A O 1
ATOM 2843 N N . LEU A 1 341 ? -10.947 12.214 -7.515 1.00 87.50 341 LEU A N 1
ATOM 2844 C CA . LEU A 1 341 ? -12.352 12.612 -7.388 1.00 87.50 341 LEU A CA 1
ATOM 2845 C C . LEU A 1 341 ? -12.782 12.702 -5.918 1.00 87.50 341 LEU A C 1
ATOM 2847 O O . LEU A 1 341 ? -13.461 13.658 -5.539 1.00 87.50 341 LEU A O 1
ATOM 2851 N N . LEU A 1 342 ? -12.355 11.753 -5.084 1.00 89.56 342 LEU A N 1
ATOM 2852 C CA . LEU A 1 342 ? -12.610 11.725 -3.645 1.00 89.56 342 LEU A CA 1
ATOM 2853 C C . LEU A 1 342 ? -11.969 12.924 -2.935 1.00 89.56 342 LEU A C 1
ATOM 2855 O O . LEU A 1 342 ? -12.622 13.541 -2.093 1.00 89.56 342 LEU A O 1
ATOM 2859 N N . ASP A 1 343 ? -10.756 13.318 -3.328 1.00 87.06 343 ASP A N 1
ATOM 2860 C CA . ASP A 1 343 ? -10.079 14.525 -2.836 1.00 87.06 343 ASP A CA 1
ATOM 2861 C C . ASP A 1 343 ? -10.853 15.814 -3.143 1.00 87.06 343 ASP A C 1
ATOM 2863 O O . ASP A 1 343 ? -10.847 16.757 -2.350 1.00 87.06 343 ASP A O 1
ATOM 2867 N N . LYS A 1 344 ? -11.544 15.858 -4.286 1.00 86.31 344 LYS A N 1
ATOM 2868 C CA . LYS A 1 344 ? -12.347 17.013 -4.715 1.00 86.31 344 LYS A CA 1
ATOM 2869 C C . LYS A 1 344 ? -13.768 17.006 -4.159 1.00 86.31 344 LYS A C 1
ATOM 2871 O O . LYS A 1 344 ? -14.481 18.001 -4.311 1.00 86.31 344 LYS A O 1
ATOM 2876 N N . ARG A 1 345 ? -14.209 15.903 -3.550 1.00 88.81 345 ARG A N 1
ATOM 2877 C CA . ARG A 1 345 ? -15.577 15.763 -3.050 1.00 88.81 345 ARG A CA 1
ATOM 2878 C C . ARG A 1 345 ? -15.797 16.721 -1.869 1.00 88.81 345 ARG A C 1
ATOM 2880 O O . ARG A 1 345 ? -14.934 16.819 -0.995 1.00 88.81 345 ARG A O 1
ATOM 2887 N N . PRO A 1 346 ? -16.937 17.436 -1.807 1.00 87.69 346 PRO A N 1
ATOM 2888 C CA . PRO A 1 346 ? -17.228 18.299 -0.671 1.00 87.69 346 PRO A CA 1
ATOM 2889 C C . PRO A 1 346 ? -17.292 17.480 0.620 1.00 87.69 346 PRO A C 1
ATOM 2891 O O . PRO A 1 346 ? -17.802 16.357 0.636 1.00 87.69 346 PRO A O 1
ATOM 2894 N N . LEU A 1 347 ? -16.785 18.065 1.706 1.00 86.38 347 LEU A N 1
ATOM 2895 C CA . LEU A 1 347 ? -16.869 17.458 3.030 1.00 86.38 347 LEU A CA 1
ATOM 2896 C C . LEU A 1 347 ? -18.341 17.295 3.443 1.00 86.38 347 LEU A C 1
ATOM 2898 O O . LEU A 1 347 ? -19.156 18.178 3.152 1.00 86.38 347 LEU A O 1
ATOM 2902 N N . PRO A 1 348 ? -18.691 16.200 4.139 1.00 83.75 348 PRO A N 1
ATOM 2903 C CA . PRO A 1 348 ? -20.043 16.003 4.639 1.00 83.75 348 PRO A CA 1
ATOM 2904 C C . PRO A 1 348 ? -20.418 17.111 5.628 1.00 83.75 348 PRO A C 1
ATOM 2906 O O . PRO A 1 348 ? -19.570 17.657 6.345 1.00 83.75 348 PRO A O 1
ATOM 2909 N N . LYS A 1 349 ? -21.716 17.424 5.687 1.00 82.25 349 LYS A N 1
ATOM 2910 C CA . LYS A 1 349 ? -22.249 18.362 6.675 1.00 82.25 349 LYS A CA 1
ATOM 2911 C C . LYS A 1 349 ? -22.009 17.799 8.076 1.00 82.25 349 LYS A C 1
ATOM 2913 O O . LYS A 1 349 ? -22.318 16.641 8.340 1.00 82.25 349 LYS A O 1
ATOM 2918 N N . GLN A 1 350 ? -21.460 18.626 8.957 1.00 78.94 350 GLN A N 1
ATOM 2919 C CA . GLN A 1 350 ? -21.211 18.235 10.340 1.00 78.94 350 GLN A CA 1
ATOM 2920 C C . GLN A 1 350 ? -22.495 18.247 11.175 1.00 78.94 350 GLN A C 1
ATOM 2922 O O . GLN A 1 350 ? -23.402 19.040 10.880 1.00 78.94 350 GLN A O 1
ATOM 2927 N N . PRO A 1 351 ? -22.556 17.425 12.237 1.00 81.81 351 PRO A N 1
ATOM 2928 C CA . PRO A 1 351 ? -23.520 17.647 13.303 1.00 81.81 351 PRO A CA 1
ATOM 2929 C C . PRO A 1 351 ? -23.283 19.022 13.958 1.00 81.81 351 PRO A C 1
ATOM 2931 O O . PRO A 1 351 ? -22.202 19.604 13.825 1.00 81.81 351 PRO A O 1
ATOM 2934 N N . PRO A 1 352 ? -24.294 19.594 14.629 1.00 83.50 352 PRO A N 1
ATOM 2935 C CA . PRO A 1 352 ? -24.089 20.793 15.429 1.00 83.50 352 PRO A CA 1
ATOM 2936 C C . PRO A 1 352 ? -23.097 20.513 16.567 1.00 83.50 352 PRO A C 1
ATOM 2938 O O . PRO A 1 352 ? -23.061 19.412 17.119 1.00 83.50 352 PRO A O 1
ATOM 2941 N N . LEU A 1 353 ? -22.303 21.524 16.926 1.00 84.19 353 LEU A N 1
ATOM 2942 C CA . LEU A 1 353 ? -21.455 21.453 18.115 1.00 84.19 353 LEU A CA 1
ATOM 2943 C C . LEU A 1 353 ? -22.335 21.338 19.370 1.00 84.19 353 LEU A C 1
ATOM 2945 O O . LEU A 1 353 ? -23.381 21.989 19.418 1.00 84.19 353 LEU A O 1
ATOM 2949 N N . PRO A 1 354 ? -21.910 20.573 20.390 1.00 80.25 354 PRO A N 1
ATOM 2950 C CA . PRO A 1 354 ? -22.542 20.612 21.705 1.00 80.25 354 PRO A CA 1
ATOM 2951 C C . PRO A 1 354 ? -22.550 22.036 22.284 1.00 80.25 354 PRO A C 1
ATOM 2953 O O . PRO A 1 354 ? -21.573 22.770 22.123 1.00 80.25 354 PRO A O 1
ATOM 2956 N N . ASP A 1 355 ? -23.613 22.414 22.999 1.00 75.69 355 ASP A N 1
ATOM 2957 C CA . ASP A 1 355 ? -23.752 23.759 23.590 1.00 75.69 355 ASP A CA 1
ATOM 2958 C C . ASP A 1 355 ? -22.617 24.104 24.574 1.00 75.69 355 ASP A C 1
ATOM 2960 O O . ASP A 1 355 ? -22.234 25.264 24.724 1.00 75.69 355 ASP A O 1
ATOM 2964 N N . ASP A 1 356 ? -22.041 23.089 25.218 1.00 78.12 356 ASP A N 1
ATOM 2965 C CA . ASP A 1 356 ? -20.944 23.183 26.180 1.00 78.12 356 ASP A CA 1
ATOM 2966 C C . ASP A 1 356 ? -19.593 22.722 25.609 1.00 78.12 356 ASP A C 1
ATOM 2968 O O . ASP A 1 356 ? -18.664 22.443 26.373 1.00 78.12 356 ASP A O 1
ATOM 2972 N N . TYR A 1 357 ? -19.458 22.666 24.276 1.00 78.75 357 TYR A N 1
ATOM 2973 C CA . TYR A 1 357 ? -18.250 22.174 23.607 1.00 78.75 357 TYR A CA 1
ATOM 2974 C C . TYR A 1 357 ? -16.975 22.860 24.107 1.00 78.75 357 TYR A C 1
ATOM 2976 O O . TYR A 1 357 ? -15.995 22.178 24.391 1.00 78.75 357 TYR A O 1
ATOM 2984 N N . ASP A 1 358 ? -17.008 24.185 24.288 1.00 71.06 358 ASP A N 1
ATOM 2985 C CA . ASP A 1 358 ? -15.865 24.956 24.790 1.00 71.06 358 ASP A CA 1
ATOM 2986 C C . ASP A 1 358 ? -15.326 24.440 26.120 1.00 71.06 358 ASP A C 1
ATOM 2988 O O . ASP A 1 358 ? -14.116 24.364 26.327 1.00 71.06 358 ASP A O 1
ATOM 2992 N N . ILE A 1 359 ? -16.250 24.117 27.021 1.00 72.50 359 ILE A N 1
ATOM 2993 C CA . ILE A 1 359 ? -15.960 23.703 28.387 1.00 72.50 359 ILE A CA 1
ATOM 2994 C C . ILE A 1 359 ? -15.503 22.251 28.353 1.00 72.50 359 ILE A C 1
ATOM 2996 O O . ILE A 1 359 ? -14.393 21.947 28.776 1.00 72.50 359 ILE A O 1
ATOM 3000 N N . LYS A 1 360 ? -16.313 21.361 27.769 1.00 78.56 360 LYS A N 1
ATOM 3001 C CA . LYS A 1 360 ? -16.009 19.928 27.726 1.00 78.56 360 LYS A CA 1
ATOM 3002 C C . LYS A 1 360 ? -14.725 19.619 26.974 1.00 78.56 360 LYS A C 1
ATOM 3004 O O . LYS A 1 360 ? -13.959 18.780 27.422 1.00 78.56 360 LYS A O 1
ATOM 3009 N N . PHE A 1 361 ? -14.474 20.257 25.834 1.00 83.00 361 PHE A N 1
ATOM 3010 C CA . PHE A 1 361 ? -13.301 19.927 25.034 1.00 83.00 361 PHE A CA 1
ATOM 3011 C C . PHE A 1 361 ? -12.008 20.424 25.684 1.00 83.00 361 PHE A C 1
ATOM 3013 O O . PHE A 1 361 ? -11.096 19.629 25.906 1.00 83.00 361 PHE A O 1
ATOM 3020 N N . ILE A 1 362 ? -11.925 21.721 26.001 1.00 83.19 362 ILE A N 1
ATOM 3021 C CA . ILE A 1 362 ? -10.693 22.315 26.532 1.00 83.19 362 ILE A CA 1
ATOM 3022 C C . ILE A 1 362 ? -10.426 21.823 27.950 1.00 83.19 362 ILE A C 1
ATOM 3024 O O . ILE A 1 362 ? -9.315 21.377 28.223 1.00 83.19 362 ILE A O 1
ATOM 3028 N N . ASP A 1 363 ? -11.420 21.844 28.839 1.00 85.06 363 ASP A N 1
ATOM 3029 C CA . ASP A 1 363 ? -11.178 21.497 30.238 1.00 85.06 363 ASP A CA 1
ATOM 3030 C C . ASP A 1 363 ? -10.837 20.016 30.379 1.00 85.06 363 ASP A C 1
ATOM 3032 O O . ASP A 1 363 ? -9.867 19.695 31.059 1.00 85.06 363 ASP A O 1
ATOM 3036 N N . ASN A 1 364 ? -11.551 19.112 29.695 1.00 86.56 364 ASN A N 1
ATOM 3037 C CA . ASN A 1 364 ? -11.250 17.682 29.795 1.00 86.56 364 ASN A CA 1
ATOM 3038 C C . ASN A 1 364 ? -9.898 17.341 29.167 1.00 86.56 364 ASN A C 1
ATOM 3040 O O . ASN A 1 364 ? -9.166 16.520 29.722 1.00 86.56 364 ASN A O 1
ATOM 3044 N N . LEU A 1 365 ? -9.534 17.992 28.054 1.00 84.75 365 LEU A N 1
ATOM 3045 C CA . LEU A 1 365 ? -8.203 17.840 27.475 1.00 84.75 365 LEU A CA 1
ATOM 3046 C C . LEU A 1 365 ? -7.131 18.291 28.471 1.00 84.75 365 LEU A C 1
ATOM 3048 O O . LEU A 1 365 ? -6.200 17.542 28.737 1.00 84.75 365 LEU A O 1
ATOM 3052 N N . LEU A 1 366 ? -7.271 19.477 29.067 1.00 82.19 366 LEU A N 1
ATOM 3053 C CA . LEU A 1 366 ? -6.302 19.984 30.040 1.00 82.19 366 LEU A CA 1
ATOM 3054 C C . LEU A 1 366 ? -6.251 19.126 31.313 1.00 82.19 366 LEU A C 1
ATOM 3056 O O . LEU A 1 366 ? -5.164 18.860 31.816 1.00 82.19 366 LEU A O 1
ATOM 3060 N N . ASN A 1 367 ? -7.396 18.652 31.809 1.00 84.38 367 ASN A N 1
ATOM 3061 C CA . ASN A 1 367 ? -7.485 17.742 32.955 1.00 84.38 367 ASN A CA 1
ATOM 3062 C C . ASN A 1 367 ? -6.774 16.408 32.675 1.00 84.38 367 ASN A C 1
ATOM 3064 O O . ASN A 1 367 ? -6.180 15.831 33.580 1.00 84.38 367 ASN A O 1
ATOM 3068 N N . ALA A 1 368 ? -6.790 15.918 31.430 1.00 84.94 368 ALA A N 1
ATOM 3069 C CA . ALA A 1 368 ? -6.078 14.694 31.068 1.00 84.94 368 ALA A CA 1
ATOM 3070 C C . ALA A 1 368 ? -4.550 14.831 31.174 1.00 84.94 368 ALA A C 1
ATOM 3072 O O . ALA A 1 368 ? -3.868 13.862 31.509 1.00 84.94 368 ALA A O 1
ATOM 3073 N N . TYR A 1 369 ? -4.016 16.030 30.928 1.00 83.50 369 TYR A N 1
ATOM 3074 C CA . TYR A 1 369 ? -2.587 16.329 31.064 1.00 83.50 369 TYR A CA 1
ATOM 3075 C C . TYR A 1 369 ? -2.193 16.845 32.451 1.00 83.50 369 TYR A C 1
ATOM 3077 O O . TYR A 1 369 ? -1.000 16.928 32.756 1.00 83.50 369 TYR A O 1
ATOM 3085 N N . GLU A 1 370 ? -3.164 17.176 33.299 1.00 78.94 370 GLU A N 1
ATOM 3086 C CA . GLU A 1 370 ? -2.930 17.653 34.656 1.00 78.94 370 GLU A CA 1
ATOM 3087 C C . GLU A 1 370 ? -2.189 16.583 35.478 1.00 78.94 370 GLU A C 1
ATOM 3089 O O . GLU A 1 370 ? -2.595 15.418 35.566 1.00 78.94 370 GLU A O 1
ATOM 3094 N N . GLU A 1 371 ? -1.030 16.970 36.023 1.00 68.00 371 GLU A N 1
ATOM 3095 C CA . GLU A 1 371 ? -0.096 16.079 36.733 1.00 68.00 371 GLU A CA 1
ATOM 3096 C C . GLU A 1 371 ? 0.383 14.868 35.909 1.00 68.00 371 GLU A C 1
ATOM 3098 O O . GLU A 1 371 ? 0.796 13.843 36.462 1.00 68.00 371 GLU A O 1
ATOM 3103 N N . SER A 1 372 ? 0.289 14.935 34.581 1.00 74.06 372 SER A N 1
ATOM 3104 C CA . SER A 1 372 ? 0.927 13.957 33.708 1.00 74.06 372 SER A CA 1
ATOM 3105 C C . SER A 1 372 ? 2.410 14.300 33.523 1.00 74.06 372 SER A C 1
ATOM 3107 O O . SER A 1 372 ? 2.838 15.432 33.748 1.00 74.06 372 SER A O 1
ATOM 3109 N N . LYS A 1 373 ? 3.221 13.313 33.126 1.00 67.00 373 LYS A N 1
ATOM 3110 C CA . LYS A 1 373 ? 4.637 13.550 32.787 1.00 67.00 373 LYS A CA 1
ATOM 3111 C C . LYS A 1 373 ? 4.803 14.303 31.462 1.00 67.00 373 LYS A C 1
ATOM 3113 O O . LYS A 1 373 ? 5.874 14.854 31.221 1.00 67.00 373 LYS A O 1
ATOM 3118 N N . ASP A 1 374 ? 3.766 14.298 30.626 1.00 68.31 374 ASP A N 1
ATOM 3119 C CA . ASP A 1 374 ? 3.765 14.906 29.303 1.00 68.31 374 ASP A CA 1
ATOM 3120 C C . ASP A 1 374 ? 3.236 16.344 29.383 1.00 68.31 374 ASP A C 1
ATOM 3122 O O . ASP A 1 374 ? 2.252 16.640 30.059 1.00 68.31 374 ASP A O 1
ATOM 3126 N N . ASP A 1 375 ? 3.870 17.257 28.655 1.00 71.50 375 ASP A N 1
ATOM 3127 C CA . ASP A 1 375 ? 3.345 18.610 28.488 1.00 71.50 375 ASP A CA 1
ATOM 3128 C C . ASP A 1 375 ? 2.120 18.567 27.562 1.00 71.50 375 ASP A C 1
ATOM 3130 O O . ASP A 1 375 ? 2.175 17.938 26.507 1.00 71.50 375 ASP A O 1
ATOM 3134 N N . PHE A 1 376 ? 1.024 19.265 27.873 1.00 72.25 376 PHE A N 1
ATOM 3135 C CA . PHE A 1 376 ? -0.114 19.329 26.948 1.00 72.25 376 PHE A CA 1
ATOM 3136 C C . PHE A 1 376 ? 0.287 19.917 25.588 1.00 72.25 376 PHE A C 1
ATOM 3138 O O . PHE A 1 376 ? -0.382 19.662 24.593 1.00 72.25 376 PHE A O 1
ATOM 3145 N N . ARG A 1 377 ? 1.374 20.697 25.498 1.00 72.38 377 ARG A N 1
ATOM 3146 C CA . ARG A 1 377 ? 1.914 21.199 24.225 1.00 72.38 377 ARG A CA 1
ATOM 3147 C C . ARG A 1 377 ? 2.343 20.059 23.294 1.00 72.38 377 ARG A C 1
ATOM 3149 O O . ARG A 1 377 ? 2.276 20.231 22.076 1.00 72.38 377 ARG A O 1
ATOM 3156 N N . VAL A 1 378 ? 2.657 18.876 23.841 1.00 69.81 378 VAL A N 1
ATOM 3157 C CA . VAL A 1 378 ? 2.814 17.606 23.098 1.00 69.81 378 VAL A CA 1
ATOM 3158 C C . VAL A 1 378 ? 1.563 17.315 22.268 1.00 69.81 378 VAL A C 1
ATOM 3160 O O . VAL A 1 378 ? 1.677 16.917 21.111 1.00 69.81 378 VAL A O 1
ATOM 3163 N N . CYS A 1 379 ? 0.369 17.591 22.807 1.00 71.75 379 CYS A N 1
ATOM 3164 C CA . CYS A 1 379 ? -0.901 17.425 22.100 1.00 71.75 379 CYS A CA 1
ATOM 3165 C C . CYS A 1 379 ? -0.941 18.226 20.795 1.00 71.75 379 CYS A C 1
ATOM 3167 O O . CYS A 1 379 ? -1.545 17.761 19.839 1.00 71.75 379 CYS A O 1
ATOM 3169 N N . PHE A 1 380 ? -0.273 19.383 20.727 1.00 76.12 380 PHE A N 1
ATOM 3170 C CA . PHE A 1 380 ? -0.272 20.261 19.554 1.00 76.12 380 PHE A CA 1
ATOM 3171 C C . PHE A 1 380 ? 0.875 19.962 18.597 1.00 76.12 380 PHE A C 1
ATOM 3173 O O . PHE A 1 380 ? 0.670 20.026 17.391 1.00 76.12 380 PHE A O 1
ATOM 3180 N N . ALA A 1 381 ? 2.068 19.631 19.096 1.00 78.38 381 ALA A N 1
ATOM 3181 C CA . ALA A 1 381 ? 3.253 19.512 18.244 1.00 78.38 381 ALA A CA 1
ATOM 3182 C C . ALA A 1 381 ? 3.099 18.488 17.118 1.00 78.38 381 ALA A C 1
ATOM 3184 O O . ALA A 1 381 ? 3.433 18.803 15.981 1.00 78.38 381 ALA A O 1
ATOM 3185 N N . GLY A 1 382 ? 2.518 17.314 17.382 1.00 78.50 382 GLY A N 1
ATOM 3186 C CA . GLY A 1 382 ? 2.324 16.306 16.336 1.00 78.50 382 GLY A CA 1
ATOM 3187 C C . GLY A 1 382 ? 1.286 16.693 15.269 1.00 78.50 382 GLY A C 1
ATOM 3188 O O . GLY A 1 382 ? 1.158 15.994 14.265 1.00 78.50 382 GLY A O 1
ATOM 3189 N N . TRP A 1 383 ? 0.555 17.801 15.440 1.00 85.62 383 TRP A N 1
ATOM 3190 C CA . TRP A 1 383 ? -0.292 18.377 14.390 1.00 85.62 383 TRP A CA 1
ATOM 3191 C C . TRP A 1 383 ? 0.478 19.277 13.425 1.00 85.62 383 TRP A C 1
ATOM 3193 O O . TRP A 1 383 ? -0.105 19.706 12.435 1.00 85.62 383 TRP A O 1
ATOM 3203 N N . PHE A 1 384 ? 1.759 19.560 13.665 1.00 87.25 384 PHE A N 1
ATOM 3204 C CA . PHE A 1 384 ? 2.570 20.412 12.801 1.00 87.25 384 PHE A CA 1
ATOM 3205 C C . PHE A 1 384 ? 3.814 19.668 12.305 1.00 87.25 384 PHE A C 1
ATOM 3207 O O . PHE A 1 384 ? 4.613 19.152 13.081 1.00 87.25 384 PHE A O 1
ATOM 3214 N N . GLU A 1 385 ? 4.003 19.637 10.989 1.00 84.19 385 GLU A N 1
ATOM 3215 C CA . GLU A 1 385 ? 5.244 19.182 10.367 1.00 84.19 385 GLU A CA 1
ATOM 3216 C C . GLU A 1 385 ? 6.357 20.220 10.559 1.00 84.19 385 GLU A C 1
ATOM 3218 O O . GLU A 1 385 ? 6.101 21.427 10.593 1.00 84.19 385 GLU A O 1
ATOM 3223 N N . GLY A 1 386 ? 7.602 19.744 10.666 1.00 74.75 386 GLY A N 1
ATOM 3224 C CA . GLY A 1 386 ? 8.780 20.593 10.885 1.00 74.75 386 GLY A CA 1
ATOM 3225 C C . GLY A 1 386 ? 9.085 20.898 12.355 1.00 74.75 386 GLY A C 1
ATOM 3226 O O . GLY A 1 386 ? 9.953 21.722 12.634 1.00 74.75 386 GLY A O 1
ATOM 3227 N N . ILE A 1 387 ? 8.397 20.239 13.294 1.00 75.19 387 ILE A N 1
ATOM 3228 C CA . ILE A 1 387 ? 8.629 20.363 14.737 1.00 75.19 387 ILE A CA 1
ATOM 3229 C C . ILE A 1 387 ? 9.181 19.041 15.275 1.00 75.19 387 ILE A C 1
ATOM 3231 O O . ILE A 1 387 ? 8.556 17.994 15.128 1.00 75.19 387 ILE A O 1
ATOM 3235 N N . GLU A 1 388 ? 10.345 19.080 15.921 1.00 66.00 388 GLU A N 1
ATOM 3236 C CA . GLU A 1 388 ? 10.794 17.977 16.775 1.00 66.00 388 GLU A CA 1
ATOM 3237 C C . GLU A 1 388 ? 10.051 18.039 18.118 1.00 66.00 388 GLU A C 1
ATOM 3239 O O . GLU A 1 388 ? 9.741 19.129 18.598 1.00 66.00 388 GLU A O 1
ATOM 3244 N N . ASN A 1 389 ? 9.799 16.890 18.761 1.00 57.41 389 ASN A N 1
ATOM 3245 C CA . ASN A 1 389 ? 9.010 16.762 20.005 1.00 57.41 389 ASN A CA 1
ATOM 3246 C C . ASN A 1 389 ? 9.497 17.620 21.203 1.00 57.41 389 ASN A C 1
ATOM 3248 O O . ASN A 1 389 ? 8.898 17.571 22.271 1.00 57.41 389 ASN A O 1
ATOM 3252 N N . SER A 1 390 ? 10.573 18.395 21.076 1.00 59.25 390 SER A N 1
ATOM 3253 C CA . SER A 1 390 ? 11.080 19.338 22.082 1.00 59.25 390 SER A CA 1
ATOM 3254 C C . SER A 1 390 ? 10.965 20.820 21.687 1.00 59.25 390 SER A C 1
ATOM 3256 O O . SER A 1 390 ? 11.291 21.682 22.498 1.00 59.25 390 SER A O 1
ATOM 3258 N N . SER A 1 391 ? 10.496 21.150 20.479 1.00 70.12 391 SER A N 1
ATOM 3259 C CA . SER A 1 391 ? 10.567 22.502 19.891 1.00 70.12 391 SER A CA 1
ATOM 3260 C C . SER A 1 391 ? 9.219 23.237 19.857 1.00 70.12 391 SER A C 1
ATOM 3262 O O . SER A 1 391 ? 8.877 23.893 18.873 1.00 70.12 391 SER A O 1
ATOM 3264 N N . TYR A 1 392 ? 8.452 23.166 20.949 1.00 74.19 392 TYR A N 1
ATOM 3265 C CA . TYR A 1 392 ? 7.133 23.811 21.081 1.00 74.19 392 TYR A CA 1
ATOM 3266 C C . TYR A 1 392 ? 7.154 25.334 20.892 1.00 74.19 392 TYR A C 1
ATOM 3268 O O . TYR A 1 392 ? 6.142 25.916 20.513 1.00 74.19 392 TYR A O 1
ATOM 3276 N N . ASP A 1 393 ? 8.306 25.976 21.098 1.00 77.56 393 ASP A N 1
ATOM 3277 C CA . ASP A 1 393 ? 8.499 27.424 20.924 1.00 77.56 393 ASP A CA 1
ATOM 3278 C C . ASP A 1 393 ? 8.354 27.890 19.459 1.00 77.56 393 ASP A C 1
ATOM 3280 O O . ASP A 1 393 ? 8.352 29.091 19.167 1.00 77.56 393 ASP A O 1
ATOM 3284 N N . LEU A 1 394 ? 8.257 26.943 18.518 1.00 84.06 394 LEU A N 1
ATOM 3285 C CA . LEU A 1 394 ? 7.974 27.200 17.108 1.00 84.06 394 LEU A CA 1
ATOM 3286 C C . LEU A 1 394 ? 6.471 27.319 16.810 1.00 84.06 394 LEU A C 1
ATOM 3288 O O . LEU A 1 394 ? 6.125 27.788 15.729 1.00 84.06 394 LEU A O 1
ATOM 3292 N N . ILE A 1 395 ? 5.583 26.938 17.732 1.00 86.75 395 ILE A N 1
ATOM 3293 C CA . ILE A 1 395 ? 4.129 27.036 17.545 1.00 86.75 395 ILE A CA 1
ATOM 3294 C C . ILE A 1 395 ? 3.667 28.428 17.982 1.00 86.75 395 ILE A C 1
ATOM 3296 O O . ILE A 1 395 ? 3.694 28.755 19.169 1.00 86.75 395 ILE A O 1
ATOM 3300 N N . TYR A 1 396 ? 3.270 29.270 17.024 1.00 90.19 396 TYR A N 1
ATOM 3301 C CA . TYR A 1 396 ? 2.839 30.643 17.308 1.00 90.19 396 TYR A CA 1
ATOM 3302 C C . TYR A 1 396 ? 1.321 30.708 17.506 1.00 90.19 396 TYR A C 1
ATOM 3304 O O . TYR A 1 396 ? 0.597 29.749 17.227 1.00 90.19 396 TYR A O 1
ATOM 3312 N N . GLU A 1 397 ? 0.829 31.849 17.984 1.00 88.75 397 GLU A N 1
ATOM 3313 C CA . GLU A 1 397 ? -0.592 32.069 18.276 1.00 88.75 397 GLU A CA 1
ATOM 3314 C C . GLU A 1 397 ? -1.507 31.696 17.098 1.00 88.75 397 GLU A C 1
ATOM 3316 O O . GLU A 1 397 ? -2.463 30.937 17.274 1.00 88.75 397 GLU A O 1
ATOM 3321 N N . GLU A 1 398 ? -1.199 32.149 15.879 1.00 89.88 398 GLU A N 1
ATOM 3322 C CA . GLU A 1 398 ? -2.050 31.860 14.720 1.00 89.88 398 GLU A CA 1
ATOM 3323 C C . GLU A 1 398 ? -1.989 30.390 14.285 1.00 89.88 398 GLU A C 1
ATOM 3325 O O . GLU A 1 398 ? -2.971 29.879 13.746 1.00 89.88 398 GLU A O 1
ATOM 3330 N N . ASN A 1 399 ? -0.894 29.673 14.570 1.00 89.00 399 ASN A N 1
ATOM 3331 C CA . ASN A 1 399 ? -0.826 28.227 14.349 1.00 89.00 399 ASN A CA 1
ATOM 3332 C C . ASN A 1 399 ? -1.799 27.488 15.292 1.00 89.00 399 ASN A C 1
ATOM 3334 O O . ASN A 1 399 ? -2.534 26.605 14.852 1.00 89.00 399 ASN A O 1
ATOM 3338 N N . ILE A 1 400 ? -1.878 27.890 16.568 1.00 88.06 400 ILE A N 1
ATOM 3339 C CA . ILE A 1 400 ? -2.825 27.317 17.547 1.00 88.06 400 ILE A CA 1
ATOM 3340 C C . ILE A 1 400 ? -4.270 27.616 17.139 1.00 88.06 400 ILE A C 1
ATOM 3342 O O . ILE A 1 400 ? -5.121 26.724 17.156 1.00 88.06 400 ILE A O 1
ATOM 3346 N N . LEU A 1 401 ? -4.554 28.855 16.726 1.00 89.69 401 LEU A N 1
ATOM 3347 C CA . LEU A 1 401 ? -5.873 29.237 16.216 1.00 89.69 401 LEU A CA 1
ATOM 3348 C C . LEU A 1 401 ? -6.263 28.414 14.982 1.00 89.69 401 LEU A C 1
ATOM 3350 O O . LEU A 1 401 ? -7.427 28.025 14.852 1.00 89.69 401 LEU A O 1
ATOM 3354 N N . GLN A 1 402 ? -5.309 28.109 14.099 1.00 89.62 402 GLN A N 1
ATOM 3355 C CA . GLN A 1 402 ? -5.536 27.243 12.946 1.00 89.62 402 GLN A CA 1
ATOM 3356 C C . GLN A 1 402 ? -5.896 25.811 13.369 1.00 89.62 402 GLN A C 1
ATOM 3358 O O . GLN A 1 402 ? -6.877 25.261 12.864 1.00 89.62 402 GLN A O 1
ATOM 3363 N N . TYR A 1 403 ? -5.180 25.238 14.342 1.00 89.12 403 TYR A N 1
ATOM 3364 C CA . TYR A 1 403 ? -5.511 23.924 14.899 1.00 89.12 403 TYR A CA 1
ATOM 3365 C C . TYR A 1 403 ? -6.927 23.895 15.490 1.00 89.12 403 TYR A C 1
ATOM 3367 O O . TYR A 1 403 ? -7.727 23.034 15.126 1.00 89.12 403 TYR A O 1
ATOM 3375 N N . LEU A 1 404 ? -7.278 24.865 16.342 1.00 88.94 404 LEU A N 1
ATOM 3376 C CA . LEU A 1 404 ? -8.611 24.936 16.953 1.00 88.94 404 LEU A CA 1
ATOM 3377 C C . LEU A 1 404 ? -9.716 25.104 15.899 1.00 88.94 404 LEU A C 1
ATOM 3379 O O . LEU A 1 404 ? -10.800 24.530 16.027 1.00 88.94 404 LEU A O 1
ATOM 3383 N N . THR A 1 405 ? -9.427 25.849 14.831 1.00 89.75 405 THR A N 1
ATOM 3384 C CA . THR A 1 405 ? -10.321 26.018 13.678 1.00 89.75 405 THR A CA 1
ATOM 3385 C C . THR A 1 405 ? -10.566 24.690 12.956 1.00 89.75 405 THR A C 1
ATOM 3387 O O . THR A 1 405 ? -11.714 24.357 12.646 1.00 89.75 405 THR A O 1
ATOM 3390 N N . MET A 1 406 ? -9.517 23.896 12.738 1.00 88.69 406 MET A N 1
ATOM 3391 C CA . MET A 1 406 ? -9.614 22.568 12.131 1.00 88.69 406 MET A CA 1
ATOM 3392 C C . MET A 1 406 ? -10.349 21.576 13.043 1.00 88.69 406 MET A C 1
ATOM 3394 O O . MET A 1 406 ? -11.287 20.920 12.586 1.00 88.69 406 MET A O 1
ATOM 3398 N N . ALA A 1 407 ? -9.990 21.518 14.328 1.00 85.56 407 ALA A N 1
ATOM 3399 C CA . ALA A 1 407 ? -10.578 20.602 15.305 1.00 85.56 407 ALA A CA 1
ATOM 3400 C C . ALA A 1 407 ? -12.081 20.854 15.530 1.00 85.56 407 ALA A C 1
ATOM 3402 O O . ALA A 1 407 ? -12.833 19.910 15.763 1.00 85.56 407 ALA A O 1
ATOM 3403 N N . THR A 1 408 ? -12.521 22.113 15.415 1.00 87.12 408 THR A N 1
ATOM 3404 C CA . THR A 1 408 ? -13.908 22.523 15.691 1.00 87.12 408 THR A CA 1
ATOM 3405 C C . THR A 1 408 ? -14.770 22.596 14.431 1.00 87.12 408 THR A C 1
ATOM 3407 O O . THR A 1 408 ? -15.897 22.114 14.424 1.00 87.12 408 THR A O 1
ATOM 3410 N N . TYR A 1 409 ? -14.263 23.203 13.352 1.00 86.25 409 TYR A N 1
ATOM 3411 C CA . TYR A 1 409 ? -15.057 23.505 12.154 1.00 86.25 409 TYR A CA 1
ATOM 3412 C C . TYR A 1 409 ? -14.544 22.839 10.873 1.00 86.25 409 TYR A C 1
ATOM 3414 O O . TYR A 1 409 ? -15.215 22.939 9.846 1.00 86.25 409 TYR A O 1
ATOM 3422 N N . ARG A 1 410 ? -13.404 22.131 10.899 1.00 86.00 410 ARG A N 1
ATOM 3423 C CA . ARG A 1 410 ? -12.750 21.531 9.711 1.00 86.00 410 ARG A CA 1
ATOM 3424 C C . ARG A 1 410 ? -12.395 22.552 8.615 1.00 86.00 410 ARG A C 1
ATOM 3426 O O . ARG A 1 410 ? -12.321 22.213 7.428 1.00 86.00 410 ARG A O 1
ATOM 3433 N N . VAL A 1 411 ? -12.215 23.813 9.004 1.00 83.62 411 VAL A N 1
ATOM 3434 C CA . VAL A 1 411 ? -11.839 24.912 8.106 1.00 83.62 411 VAL A CA 1
ATOM 3435 C C . VAL A 1 411 ? -10.316 25.020 8.065 1.00 83.62 411 VAL A C 1
ATOM 3437 O O . VAL A 1 411 ? -9.656 24.845 9.088 1.00 83.62 411 VAL A O 1
ATOM 3440 N N . LYS A 1 412 ? -9.756 25.288 6.878 1.00 78.19 412 LYS A N 1
ATOM 3441 C CA . LYS A 1 412 ? -8.302 25.257 6.682 1.00 78.19 412 LYS A CA 1
ATOM 3442 C C . LYS A 1 412 ? -7.626 26.485 7.263 1.00 78.19 412 LYS A C 1
ATOM 3444 O O . LYS A 1 412 ? -6.557 26.372 7.867 1.00 78.19 412 LYS A O 1
ATOM 3449 N N . TYR A 1 413 ? -8.242 27.644 7.062 1.00 80.50 413 TYR A N 1
ATOM 3450 C CA . TYR A 1 413 ? -7.681 28.901 7.513 1.00 80.50 413 TYR A CA 1
ATOM 3451 C C . TYR A 1 413 ? -8.639 29.663 8.409 1.00 80.50 413 TYR A C 1
ATOM 3453 O O . TYR A 1 413 ? -9.830 29.796 8.138 1.00 80.50 413 TYR A O 1
ATOM 3461 N N . TRP A 1 414 ? -8.062 30.251 9.450 1.00 80.31 414 TRP A N 1
ATOM 3462 C CA . TRP A 1 414 ? -8.745 31.130 10.388 1.00 80.31 414 TRP A CA 1
ATOM 3463 C C . TRP A 1 414 ? -9.642 32.188 9.710 1.00 80.31 414 TRP A C 1
ATOM 3465 O O . TRP A 1 414 ? -10.764 32.457 10.143 1.00 80.31 414 TRP A O 1
ATOM 3475 N N . HIS A 1 415 ? -9.143 32.789 8.628 1.00 79.62 415 HIS A N 1
ATOM 3476 C CA . HIS A 1 415 ? -9.790 33.902 7.934 1.00 79.62 415 HIS A CA 1
ATOM 3477 C C . HIS A 1 415 ? -10.977 33.488 7.050 1.00 79.62 415 HIS A C 1
ATOM 3479 O O . HIS A 1 415 ? -11.741 34.354 6.638 1.00 79.62 415 HIS A O 1
ATOM 3485 N N . GLU A 1 416 ? -11.164 32.194 6.777 1.00 84.12 416 GLU A N 1
ATOM 3486 C CA . GLU A 1 416 ? -12.315 31.678 6.016 1.00 84.12 416 GLU A CA 1
ATOM 3487 C C . GLU A 1 416 ? -13.586 31.562 6.881 1.00 84.12 416 GLU A C 1
ATOM 3489 O O . GLU A 1 416 ? -14.678 31.316 6.369 1.00 84.12 416 GLU A O 1
ATOM 3494 N N . MET A 1 417 ? -13.462 31.718 8.202 1.00 87.12 417 MET A N 1
ATOM 3495 C CA . MET A 1 417 ? -14.571 31.612 9.149 1.00 87.12 417 MET A CA 1
ATOM 3496 C C . MET A 1 417 ? -15.404 32.895 9.252 1.00 87.12 417 MET A C 1
ATOM 3498 O O . MET A 1 417 ? -14.900 34.008 9.124 1.00 87.12 417 MET A O 1
ATOM 3502 N N . THR A 1 418 ? -16.683 32.746 9.608 1.00 91.69 418 THR A N 1
ATOM 3503 C CA . THR A 1 418 ? -17.550 33.884 9.960 1.00 91.69 418 THR A CA 1
ATOM 3504 C C . THR A 1 418 ? -17.085 34.577 11.247 1.00 91.69 418 THR A C 1
ATOM 3506 O O . THR A 1 418 ? -16.497 33.946 12.127 1.00 91.69 418 THR A O 1
ATOM 3509 N N . ASN A 1 419 ? -17.445 35.853 11.435 1.00 91.31 419 ASN A N 1
ATOM 3510 C CA . ASN A 1 419 ? -17.122 36.607 12.659 1.00 91.31 419 ASN A CA 1
ATOM 3511 C C . ASN A 1 419 ? -17.591 35.897 13.944 1.00 91.31 419 ASN A C 1
ATOM 3513 O O . ASN A 1 419 ? -16.891 35.910 14.956 1.00 91.31 419 ASN A O 1
ATOM 3517 N N . LYS A 1 420 ? -18.757 35.233 13.903 1.00 89.69 420 LYS A N 1
ATOM 3518 C CA . LYS A 1 420 ? -19.286 34.456 15.036 1.00 89.69 420 LYS A CA 1
ATOM 3519 C C . LYS A 1 420 ? -18.395 33.252 15.355 1.00 89.69 420 LYS A C 1
ATOM 3521 O O . LYS A 1 420 ? -18.101 33.002 16.520 1.00 89.69 420 LYS A O 1
ATOM 3526 N N . GLN A 1 421 ? -17.943 32.527 14.332 1.00 89.94 421 GLN A N 1
ATOM 3527 C CA . GLN A 1 421 ? -17.049 31.378 14.499 1.00 89.94 421 GLN A CA 1
ATOM 3528 C C . GLN A 1 421 ? -15.663 31.807 14.985 1.00 89.94 421 GLN A C 1
ATOM 3530 O O . GLN A 1 421 ? -15.140 31.204 15.916 1.00 89.94 421 GLN A O 1
ATOM 3535 N N . GLN A 1 422 ? -15.104 32.888 14.434 1.00 90.94 422 GLN A N 1
ATOM 3536 C CA . GLN A 1 422 ? -13.846 33.467 14.910 1.00 90.94 422 GLN A CA 1
ATOM 3537 C C . GLN A 1 422 ? -13.936 33.900 16.379 1.00 90.94 422 GLN A C 1
ATOM 3539 O O . GLN A 1 422 ? -13.018 33.654 17.158 1.00 90.94 422 GLN A O 1
ATOM 3544 N N . HIS A 1 423 ? -15.049 34.508 16.796 1.00 90.62 423 HIS A N 1
ATOM 3545 C CA . HIS A 1 423 ? -15.258 34.843 18.203 1.00 90.62 423 HIS A CA 1
ATOM 3546 C C . HIS A 1 423 ? -15.284 33.587 19.092 1.00 90.62 423 HIS A C 1
ATOM 3548 O O . HIS A 1 423 ? -14.637 33.568 20.138 1.00 90.62 423 HIS A O 1
ATOM 3554 N N . HIS A 1 424 ? -15.954 32.521 18.643 1.00 89.69 424 HIS A N 1
ATOM 3555 C CA . HIS A 1 424 ? -15.996 31.236 19.348 1.00 89.69 424 HIS A CA 1
ATOM 3556 C C . HIS A 1 424 ? -14.599 30.618 19.513 1.00 89.69 424 HIS A C 1
ATOM 3558 O O . HIS A 1 424 ? -14.200 30.291 20.625 1.00 89.69 424 HIS A O 1
ATOM 3564 N N . ILE A 1 425 ? -13.794 30.545 18.448 1.00 91.00 425 ILE A N 1
ATOM 3565 C CA . ILE A 1 425 ? -12.441 29.985 18.567 1.00 91.00 425 ILE A CA 1
ATOM 3566 C C . ILE A 1 425 ? -11.521 30.871 19.424 1.00 91.00 425 ILE A C 1
ATOM 3568 O O . ILE A 1 425 ? -10.704 30.354 20.182 1.00 91.00 425 ILE A O 1
ATOM 3572 N N . LYS A 1 426 ? -11.661 32.204 19.380 1.00 90.00 426 LYS A N 1
ATOM 3573 C CA . LYS A 1 426 ? -10.934 33.093 20.308 1.00 90.00 426 LYS A CA 1
ATOM 3574 C C . LYS A 1 426 ? -11.292 32.812 21.766 1.00 90.00 426 LYS A C 1
ATOM 3576 O O . LYS A 1 426 ? -10.420 32.886 22.628 1.00 90.00 426 LYS A O 1
ATOM 3581 N N . LYS A 1 427 ? -12.553 32.478 22.047 1.00 89.38 427 LYS A N 1
ATOM 3582 C CA . LYS A 1 427 ? -12.995 32.065 23.382 1.00 89.38 427 LYS A CA 1
ATOM 3583 C C . LYS A 1 427 ? -12.339 30.743 23.803 1.00 89.38 427 LYS A C 1
ATOM 3585 O O . LYS A 1 427 ? -11.804 30.696 24.906 1.00 89.38 427 LYS A O 1
ATOM 3590 N N . LEU A 1 428 ? -12.283 29.739 22.919 1.00 88.44 428 LEU A N 1
ATOM 3591 C CA . LEU A 1 428 ? -11.533 28.488 23.146 1.00 88.44 428 LEU A CA 1
ATOM 3592 C C . LEU A 1 428 ? -10.057 28.752 23.462 1.00 88.44 428 LEU A C 1
ATOM 3594 O O . LEU A 1 428 ? -9.531 28.253 24.452 1.00 88.44 428 LEU A O 1
ATOM 3598 N N . TYR A 1 429 ? -9.403 29.570 22.636 1.00 88.75 429 TYR A N 1
ATOM 3599 C CA . TYR A 1 429 ? -8.001 29.944 22.803 1.00 88.75 429 TYR A CA 1
ATOM 3600 C C . TYR A 1 429 ? -7.749 30.646 24.143 1.00 88.75 429 TYR A C 1
ATOM 3602 O O . TYR A 1 429 ? -6.836 30.278 24.875 1.00 88.75 429 TYR A O 1
ATOM 3610 N N . ASN A 1 430 ? -8.576 31.632 24.503 1.00 88.62 430 ASN A N 1
ATOM 3611 C CA . ASN A 1 430 ? -8.425 32.334 25.777 1.00 88.62 430 ASN A CA 1
ATOM 3612 C C . ASN A 1 430 ? -8.627 31.391 26.965 1.00 88.62 430 ASN A C 1
ATOM 3614 O O . ASN A 1 430 ? -7.786 31.383 27.858 1.00 88.62 430 ASN A O 1
ATOM 3618 N N . ARG A 1 431 ? -9.670 30.550 26.936 1.00 86.31 431 ARG A N 1
ATOM 3619 C CA . ARG A 1 431 ? -9.937 29.557 27.986 1.00 86.31 431 ARG A CA 1
ATOM 3620 C C . ARG A 1 431 ? -8.757 28.612 28.186 1.00 86.31 431 ARG A C 1
ATOM 3622 O O . ARG A 1 431 ? -8.360 28.327 29.311 1.00 86.31 431 ARG A O 1
ATOM 3629 N N . PHE A 1 432 ? -8.161 28.166 27.088 1.00 82.31 432 PHE A N 1
ATOM 3630 C CA . PHE A 1 432 ? -6.996 27.298 27.119 1.00 82.31 432 PHE A CA 1
ATOM 3631 C C . PHE A 1 432 ? -5.808 27.933 27.867 1.00 82.31 432 PHE A C 1
ATOM 3633 O O . PHE A 1 432 ? -5.164 27.276 28.685 1.00 82.31 432 PHE A O 1
ATOM 3640 N N . PHE A 1 433 ? -5.560 29.231 27.659 1.00 82.88 433 PHE A N 1
ATOM 3641 C CA . PHE A 1 433 ? -4.479 29.961 28.333 1.00 82.88 433 PHE A CA 1
ATOM 3642 C C . PHE A 1 433 ? -4.837 30.540 29.704 1.00 82.88 433 PHE A C 1
ATOM 3644 O O . PHE A 1 433 ? -3.927 30.919 30.440 1.00 82.88 433 PHE A O 1
ATOM 3651 N N . GLU A 1 434 ? -6.115 30.587 30.083 1.00 83.06 434 GLU A N 1
ATOM 3652 C CA . GLU A 1 434 ? -6.537 30.953 31.442 1.00 83.06 434 GLU A CA 1
ATOM 3653 C C . GLU A 1 434 ? -6.013 29.952 32.482 1.00 83.06 434 GLU A C 1
ATOM 3655 O O . GLU A 1 434 ? -5.567 30.368 33.550 1.00 83.06 434 GLU A O 1
ATOM 3660 N N . LYS A 1 435 ? -5.987 28.650 32.160 1.00 75.25 435 LYS A N 1
ATOM 3661 C CA . LYS A 1 435 ? -5.472 27.601 33.062 1.00 75.25 435 LYS A CA 1
ATOM 3662 C C . LYS A 1 435 ? -3.934 27.540 33.103 1.00 75.25 435 LYS A C 1
ATOM 3664 O O . LYS A 1 435 ? -3.371 27.042 34.072 1.00 75.25 435 LYS A O 1
ATOM 3669 N N . TYR A 1 436 ? -3.248 28.087 32.091 1.00 76.12 436 TYR A N 1
ATOM 3670 C CA . TYR A 1 436 ? -1.780 28.064 31.966 1.00 76.12 436 TYR A CA 1
ATOM 3671 C C . TYR A 1 436 ? -1.192 29.432 31.559 1.00 76.12 436 TYR A C 1
ATOM 3673 O O . TYR A 1 436 ? -0.575 29.563 30.493 1.00 76.12 436 TYR A O 1
ATOM 3681 N N . PRO A 1 437 ? -1.327 30.469 32.407 1.00 75.50 437 PRO A N 1
ATOM 3682 C CA . PRO A 1 437 ? -0.927 31.836 32.067 1.00 75.50 437 PRO A CA 1
ATOM 3683 C C . PRO A 1 437 ? 0.579 31.980 31.799 1.00 75.50 437 PRO A C 1
ATOM 3685 O O . PRO A 1 437 ? 0.981 32.756 30.933 1.00 75.50 437 PRO A O 1
ATOM 3688 N N . GLU A 1 438 ? 1.422 31.190 32.472 1.00 75.25 438 GLU A N 1
ATOM 3689 C CA . GLU A 1 438 ? 2.877 31.184 32.254 1.00 75.25 438 GLU A CA 1
ATOM 3690 C C . GLU A 1 438 ? 3.290 30.645 30.881 1.00 75.25 438 GLU A C 1
ATOM 3692 O O . GLU A 1 438 ? 4.379 30.945 30.393 1.00 75.25 438 GLU A O 1
ATOM 3697 N N . GLN A 1 439 ? 2.447 29.827 30.251 1.00 73.81 439 GLN A N 1
ATOM 3698 C CA . GLN A 1 439 ? 2.719 29.329 28.907 1.00 73.81 439 GLN A CA 1
ATOM 3699 C C . GLN A 1 439 ? 2.305 30.339 27.842 1.00 73.81 439 GLN A C 1
ATOM 3701 O O . GLN A 1 439 ? 2.980 30.460 26.821 1.00 73.81 439 GLN A O 1
ATOM 3706 N N . ARG A 1 440 ? 1.253 31.124 28.109 1.00 79.50 440 ARG A N 1
ATOM 3707 C CA . ARG A 1 440 ? 0.800 32.197 27.218 1.00 79.50 440 ARG A CA 1
ATOM 3708 C C . ARG A 1 440 ? 1.916 33.196 26.915 1.00 79.50 440 ARG A C 1
ATOM 3710 O O . ARG A 1 440 ? 2.062 33.611 25.773 1.00 79.50 440 ARG A O 1
ATOM 3717 N N . SER A 1 441 ? 2.725 33.552 27.914 1.00 76.75 441 SER A N 1
ATOM 3718 C CA . SER A 1 441 ? 3.833 34.506 27.751 1.00 76.75 441 SER A CA 1
ATOM 3719 C C . SER A 1 441 ? 4.980 33.985 26.876 1.00 76.75 441 SER A C 1
ATOM 3721 O O . SER A 1 441 ? 5.785 34.781 26.395 1.00 76.75 441 SER A O 1
ATOM 3723 N N . LYS A 1 442 ? 5.055 32.667 26.646 1.00 78.25 442 LYS A N 1
ATOM 3724 C CA . LYS A 1 442 ? 6.074 32.024 25.801 1.00 78.25 442 LYS A CA 1
ATOM 3725 C C . LYS A 1 442 ? 5.647 31.912 24.336 1.00 78.25 442 LYS A C 1
ATOM 3727 O O . LYS A 1 442 ? 6.487 31.635 23.483 1.00 78.25 442 LYS A O 1
ATOM 3732 N N . ILE A 1 443 ? 4.368 32.134 24.032 1.00 83.56 443 ILE A N 1
ATOM 3733 C CA . ILE A 1 443 ? 3.839 32.034 22.671 1.00 83.56 443 ILE A CA 1
ATOM 3734 C C . ILE A 1 443 ? 4.092 33.337 21.932 1.00 83.56 443 ILE A C 1
ATOM 3736 O O . ILE A 1 443 ? 3.715 34.421 22.377 1.00 83.56 443 ILE A O 1
ATOM 3740 N N . LYS A 1 444 ? 4.733 33.220 20.771 1.00 88.00 444 LYS A N 1
ATOM 3741 C CA . LYS A 1 444 ? 4.993 34.362 19.900 1.00 88.00 444 LYS A CA 1
ATOM 3742 C C . LYS A 1 444 ? 3.716 34.740 19.136 1.00 88.00 444 LYS A C 1
ATOM 3744 O O . LYS A 1 444 ? 2.984 33.842 18.708 1.00 88.00 444 LYS A O 1
ATOM 3749 N N . PRO A 1 445 ? 3.451 36.043 18.938 1.00 89.12 445 PRO A N 1
ATOM 3750 C CA . PRO A 1 445 ? 2.342 36.491 18.105 1.00 89.12 445 PRO A CA 1
ATOM 3751 C C . PRO A 1 445 ? 2.600 36.177 16.622 1.00 89.12 445 PRO A C 1
ATOM 3753 O O . PRO A 1 445 ? 3.749 36.103 16.180 1.00 89.12 445 PRO A O 1
ATOM 3756 N N . GLY A 1 446 ? 1.523 36.055 15.844 1.00 89.06 446 GLY A N 1
ATOM 3757 C CA . GLY A 1 446 ? 1.561 35.832 14.393 1.00 89.06 446 GLY A CA 1
ATOM 3758 C C . GLY A 1 446 ? 1.574 34.357 13.981 1.00 89.06 446 GLY A C 1
ATOM 3759 O O . GLY A 1 446 ? 1.272 33.469 14.779 1.00 89.06 446 GLY A O 1
ATOM 3760 N N . TYR A 1 447 ? 1.908 34.105 12.712 1.00 88.12 447 TYR A N 1
ATOM 3761 C CA . TYR A 1 447 ? 1.962 32.771 12.104 1.00 88.12 447 TYR A CA 1
ATOM 3762 C C . TYR A 1 447 ? 3.403 32.373 11.774 1.00 88.12 447 TYR A C 1
ATOM 3764 O O . TYR A 1 447 ? 4.113 33.107 11.081 1.00 88.12 447 TYR A O 1
ATOM 3772 N N . ASN A 1 448 ? 3.844 31.198 12.227 1.00 90.06 448 ASN A N 1
ATOM 3773 C CA . ASN A 1 448 ? 5.141 30.659 11.831 1.00 90.06 448 ASN A CA 1
ATOM 3774 C C . ASN A 1 448 ? 5.027 29.884 10.509 1.00 90.06 448 ASN A C 1
ATOM 3776 O O . ASN A 1 448 ? 4.430 28.811 10.464 1.00 90.06 448 ASN A O 1
ATOM 3780 N N . ASN A 1 449 ? 5.644 30.407 9.446 1.00 88.50 449 ASN A N 1
ATOM 3781 C CA . ASN A 1 449 ? 5.659 29.780 8.117 1.00 88.50 449 ASN A CA 1
ATOM 3782 C C . ASN A 1 449 ? 6.620 28.584 7.995 1.00 88.50 449 ASN A C 1
ATOM 3784 O O . ASN A 1 449 ? 6.559 27.865 7.003 1.00 88.50 449 ASN A O 1
ATOM 3788 N N . ASN A 1 450 ? 7.506 28.368 8.972 1.00 88.06 450 ASN A N 1
ATOM 3789 C CA . ASN A 1 450 ? 8.458 27.251 8.947 1.00 88.06 450 ASN A CA 1
ATOM 3790 C C . ASN A 1 450 ? 7.834 25.919 9.382 1.00 88.06 450 ASN A C 1
ATOM 3792 O O . ASN A 1 450 ? 8.489 24.884 9.289 1.00 88.06 450 ASN A O 1
ATOM 3796 N N . ILE A 1 451 ? 6.600 25.949 9.887 1.00 88.38 451 ILE A N 1
ATOM 3797 C CA . ILE A 1 451 ? 5.853 24.768 10.312 1.00 88.38 451 ILE A CA 1
ATOM 3798 C C . ILE A 1 451 ? 4.551 24.687 9.520 1.00 88.38 451 ILE A C 1
ATOM 3800 O O . ILE A 1 451 ? 3.947 25.708 9.180 1.00 88.38 451 ILE A O 1
ATOM 3804 N N . GLN A 1 452 ? 4.104 23.470 9.228 1.00 87.62 452 GLN A N 1
ATOM 3805 C CA . GLN A 1 452 ? 2.890 23.245 8.448 1.00 87.62 452 GLN A CA 1
ATOM 3806 C C . GLN A 1 452 ? 1.901 22.394 9.232 1.00 87.62 452 GLN A C 1
ATOM 3808 O O . GLN A 1 452 ? 2.219 21.281 9.634 1.00 87.62 452 GLN A O 1
ATOM 3813 N N . MET A 1 453 ? 0.680 22.895 9.422 1.00 88.62 453 MET A N 1
ATOM 3814 C CA . MET A 1 453 ? -0.371 22.120 10.073 1.00 88.62 453 MET A CA 1
ATOM 3815 C C . MET A 1 453 ? -0.803 20.940 9.192 1.00 88.62 453 MET A C 1
ATOM 3817 O O . MET A 1 453 ? -1.159 21.126 8.027 1.00 88.62 453 MET A O 1
ATOM 3821 N N . ARG A 1 454 ? -0.835 19.749 9.784 1.00 88.00 454 ARG A N 1
ATOM 3822 C CA . ARG A 1 454 ? -1.485 18.550 9.259 1.00 88.00 454 ARG A CA 1
ATOM 3823 C C . ARG A 1 454 ? -2.990 18.727 9.370 1.00 88.00 454 ARG A C 1
ATOM 3825 O O . ARG A 1 454 ? -3.529 18.935 10.456 1.00 88.00 454 ARG A O 1
ATOM 3832 N N . HIS A 1 455 ? -3.677 18.664 8.242 1.00 89.38 455 HIS A N 1
ATOM 3833 C CA . HIS A 1 455 ? -5.107 18.894 8.154 1.00 89.38 455 HIS A CA 1
ATOM 3834 C C . HIS A 1 455 ? -5.795 17.682 7.510 1.00 89.38 455 HIS A C 1
ATOM 3836 O O . HIS A 1 455 ? -6.084 17.725 6.313 1.00 89.38 455 HIS A O 1
ATOM 3842 N N . PRO A 1 456 ? -6.179 16.641 8.279 1.00 88.06 456 PRO A N 1
ATOM 3843 C CA . PRO A 1 456 ? -6.734 15.394 7.742 1.00 88.06 456 PRO A CA 1
ATOM 3844 C C . PRO A 1 456 ? -7.880 15.593 6.752 1.00 88.06 456 PRO A C 1
ATOM 3846 O O . PRO A 1 456 ? -7.987 14.869 5.778 1.00 88.06 456 PRO A O 1
ATOM 3849 N N . TYR A 1 457 ? -8.708 16.624 6.935 1.00 88.44 457 TYR A N 1
ATOM 3850 C CA . TYR A 1 457 ? -9.834 16.910 6.039 1.00 88.44 457 TYR A CA 1
ATOM 3851 C C . TYR A 1 457 ? -9.479 17.600 4.711 1.00 88.44 457 TYR A C 1
ATOM 3853 O O . TYR A 1 457 ? -10.367 17.808 3.887 1.00 88.44 457 TYR A O 1
ATOM 3861 N N . ARG A 1 458 ? -8.233 18.046 4.526 1.00 87.31 458 ARG A N 1
ATOM 3862 C CA . ARG A 1 458 ? -7.803 18.891 3.395 1.00 87.31 458 ARG A CA 1
ATOM 3863 C C . ARG A 1 458 ? -6.493 18.439 2.765 1.00 87.31 458 ARG A C 1
ATOM 3865 O O . ARG A 1 458 ? -6.275 18.739 1.595 1.00 87.31 458 ARG A O 1
ATOM 3872 N N . ASP A 1 459 ? -5.637 17.761 3.518 1.00 88.50 459 ASP A N 1
ATOM 3873 C CA . ASP A 1 459 ? -4.423 17.150 2.992 1.00 88.50 459 ASP A CA 1
ATOM 3874 C C . ASP A 1 459 ? -4.787 16.089 1.958 1.00 88.50 459 ASP A C 1
ATOM 3876 O O . ASP A 1 459 ? -5.794 15.396 2.111 1.00 88.50 459 ASP A O 1
ATOM 3880 N N . LEU A 1 460 ? -3.972 15.961 0.910 1.00 87.94 460 LEU A N 1
ATOM 3881 C CA . LEU A 1 460 ? -4.175 14.958 -0.137 1.00 87.94 460 LEU A CA 1
ATOM 3882 C C . LEU A 1 460 ? -4.270 13.556 0.468 1.00 87.94 460 LEU A C 1
ATOM 3884 O O . LEU A 1 460 ? -3.491 13.213 1.365 1.00 87.94 460 LEU A O 1
ATOM 3888 N N . ILE A 1 461 ? -5.194 12.746 -0.049 1.00 87.50 461 ILE A N 1
ATOM 3889 C CA . ILE A 1 461 ? -5.295 11.344 0.346 1.00 87.50 461 ILE A CA 1
ATOM 3890 C C . ILE A 1 461 ? -4.053 10.611 -0.153 1.00 87.50 461 ILE A C 1
ATOM 3892 O O . ILE A 1 461 ? -3.878 10.363 -1.347 1.00 87.50 461 ILE A O 1
ATOM 3896 N N . LYS A 1 462 ? -3.173 10.261 0.783 1.00 84.88 462 LYS A N 1
ATOM 3897 C CA . LYS A 1 462 ? -2.035 9.379 0.531 1.00 84.88 462 LYS A CA 1
ATOM 3898 C C . LYS A 1 462 ? -2.499 7.949 0.777 1.00 84.88 462 LYS A C 1
ATOM 3900 O O . LYS A 1 462 ? -2.974 7.647 1.865 1.00 84.88 462 LYS A O 1
ATOM 3905 N N . TYR A 1 463 ? -2.381 7.096 -0.233 1.00 85.31 463 TYR A N 1
ATOM 3906 C CA . TYR A 1 463 ? -2.781 5.693 -0.161 1.00 85.31 463 TYR A CA 1
ATOM 3907 C C . TYR A 1 463 ? -1.801 4.821 -0.952 1.00 85.31 463 TYR A C 1
ATOM 3909 O O . TYR A 1 463 ? -1.082 5.313 -1.826 1.00 85.31 463 TYR A O 1
ATOM 3917 N N . THR A 1 464 ? -1.794 3.524 -0.658 1.00 82.94 464 THR A N 1
ATOM 3918 C CA . THR A 1 464 ? -1.064 2.517 -1.430 1.00 82.94 464 THR A CA 1
ATOM 3919 C C . THR A 1 464 ? -2.045 1.830 -2.365 1.00 82.94 464 THR A C 1
ATOM 3921 O O . THR A 1 464 ? -3.079 1.323 -1.931 1.00 82.94 464 THR A O 1
ATOM 3924 N N . HIS A 1 465 ? -1.716 1.754 -3.655 1.00 81.62 465 HIS A N 1
ATOM 3925 C CA . HIS A 1 465 ? -2.534 0.983 -4.587 1.00 81.62 465 HIS A CA 1
ATOM 3926 C C . HIS A 1 465 ? -2.554 -0.495 -4.190 1.00 81.62 465 HIS A C 1
ATOM 3928 O O . HIS A 1 465 ? -1.519 -1.166 -4.164 1.00 81.62 465 HIS A O 1
ATOM 3934 N N . TYR A 1 466 ? -3.741 -1.013 -3.889 1.00 85.69 466 TYR A N 1
ATOM 3935 C CA . TYR A 1 466 ? -3.952 -2.438 -3.675 1.00 85.69 466 TYR A CA 1
ATOM 3936 C C . TYR A 1 466 ? -4.358 -3.079 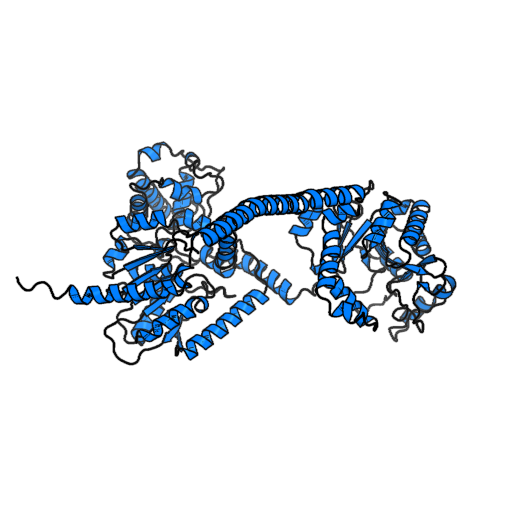-4.992 1.00 85.69 466 TYR A C 1
ATOM 3938 O O . TYR A 1 466 ? -5.350 -2.645 -5.567 1.00 85.69 466 TYR A O 1
ATOM 3946 N N . PRO A 1 467 ? -3.652 -4.126 -5.460 1.00 82.62 467 PRO A N 1
ATOM 3947 C CA . PRO A 1 467 ? -4.022 -4.783 -6.705 1.00 82.62 467 PRO A CA 1
ATOM 3948 C C . PRO A 1 467 ? -5.456 -5.309 -6.675 1.00 82.62 467 PRO A C 1
ATOM 3950 O O . PRO A 1 467 ? -5.931 -5.736 -5.617 1.00 82.62 467 PRO A O 1
ATOM 3953 N N . LEU A 1 468 ? -6.129 -5.378 -7.827 1.00 84.75 468 LEU A N 1
ATOM 3954 C CA . LEU A 1 468 ? -7.519 -5.849 -7.916 1.00 84.75 468 LEU A CA 1
ATOM 3955 C C . LEU A 1 468 ? -7.690 -7.230 -7.264 1.00 84.75 468 LEU A C 1
ATOM 3957 O O . LEU A 1 468 ? -8.649 -7.480 -6.533 1.00 84.75 468 LEU A O 1
ATOM 3961 N N . LEU A 1 469 ? -6.712 -8.117 -7.465 1.00 85.12 469 LEU A N 1
ATOM 3962 C CA . LEU A 1 469 ? -6.694 -9.456 -6.873 1.00 85.12 469 LEU A CA 1
ATOM 3963 C C . LEU A 1 469 ? -6.750 -9.433 -5.333 1.00 85.12 469 LEU A C 1
ATOM 3965 O O . LEU A 1 469 ? -7.349 -10.323 -4.727 1.00 85.12 469 LEU A O 1
ATOM 3969 N N . LYS A 1 470 ? -6.175 -8.407 -4.693 1.00 85.50 470 LYS A N 1
ATOM 3970 C CA . LYS A 1 470 ? -6.225 -8.226 -3.237 1.00 85.50 470 LYS A CA 1
ATOM 3971 C C . LYS A 1 470 ? -7.655 -7.910 -2.787 1.00 85.50 470 LYS A C 1
ATOM 3973 O O . LYS A 1 470 ? -8.166 -8.611 -1.915 1.00 85.50 470 LYS A O 1
ATOM 3978 N N . TYR A 1 471 ? -8.352 -6.977 -3.440 1.00 87.94 471 TYR A N 1
ATOM 3979 C CA . TYR A 1 471 ? -9.772 -6.710 -3.154 1.00 87.94 471 TYR A CA 1
ATOM 3980 C C . TYR A 1 471 ? -10.674 -7.917 -3.442 1.00 87.94 471 TYR A C 1
ATOM 3982 O O . TYR A 1 471 ? -11.580 -8.209 -2.659 1.00 87.94 471 TYR A O 1
ATOM 3990 N N . LEU A 1 472 ? -10.403 -8.676 -4.510 1.00 88.44 472 LEU A N 1
ATOM 3991 C CA . LEU A 1 472 ? -11.113 -9.931 -4.783 1.00 88.44 472 LEU A CA 1
ATOM 3992 C C . LEU A 1 472 ? -10.919 -10.947 -3.648 1.00 88.44 472 LEU A C 1
ATOM 3994 O O . LEU A 1 472 ? -11.884 -11.587 -3.227 1.00 88.44 472 LEU A O 1
ATOM 3998 N N . SER A 1 473 ? -9.706 -11.056 -3.095 1.00 88.00 473 SER A N 1
ATOM 3999 C CA . SER A 1 473 ? -9.434 -11.925 -1.942 1.00 88.00 473 SER A CA 1
ATOM 4000 C C . SER A 1 473 ? -10.193 -11.491 -0.679 1.00 88.00 473 SER A C 1
ATOM 4002 O O . SER A 1 473 ? -10.702 -12.339 0.061 1.00 88.00 473 SER A O 1
ATOM 4004 N N . PHE A 1 474 ? -10.358 -10.181 -0.460 1.00 89.25 474 PHE A N 1
ATOM 4005 C CA . PHE A 1 474 ? -11.172 -9.643 0.633 1.00 89.25 474 PHE A CA 1
ATOM 4006 C C . PHE A 1 474 ? -12.657 -9.962 0.427 1.00 89.25 474 PHE A C 1
ATOM 4008 O O . PHE A 1 474 ? -13.323 -10.447 1.343 1.00 89.25 474 PHE A O 1
ATOM 4015 N N . GLY A 1 475 ? -13.164 -9.794 -0.799 1.00 89.56 475 GLY A N 1
ATOM 4016 C CA . GLY A 1 475 ? -14.528 -10.176 -1.172 1.00 89.56 475 GLY A CA 1
ATOM 4017 C C . GLY A 1 475 ? -14.805 -11.674 -0.987 1.00 89.56 475 GLY A C 1
ATOM 4018 O O . GLY A 1 475 ? -15.860 -12.056 -0.468 1.00 89.56 475 GLY A O 1
ATOM 4019 N N . PHE A 1 476 ? -13.841 -12.529 -1.335 1.00 90.69 476 PHE A N 1
ATOM 4020 C CA . PHE A 1 476 ? -13.917 -13.972 -1.104 1.00 90.69 476 PHE A CA 1
ATOM 4021 C C . PHE A 1 476 ? -13.935 -14.314 0.395 1.00 90.69 476 PHE A C 1
ATOM 4023 O O . PHE A 1 476 ? -14.812 -15.048 0.855 1.00 90.69 476 PHE A O 1
ATOM 4030 N N . THR A 1 477 ? -13.039 -13.707 1.180 1.00 90.19 477 THR A N 1
ATOM 4031 C CA . THR A 1 477 ? -12.980 -13.872 2.645 1.00 90.19 477 THR A CA 1
ATOM 4032 C C . THR A 1 477 ? -14.288 -13.450 3.316 1.00 90.19 477 THR A C 1
ATOM 4034 O O . THR A 1 477 ? -14.800 -14.144 4.201 1.00 90.19 477 THR A O 1
ATOM 4037 N N . ARG A 1 478 ? -14.895 -12.351 2.852 1.00 90.62 478 ARG A N 1
ATOM 4038 C CA . ARG A 1 478 ? -16.219 -11.914 3.305 1.00 90.62 478 ARG A CA 1
ATOM 4039 C C . ARG A 1 478 ? -17.296 -12.946 2.978 1.00 90.62 478 ARG A C 1
ATOM 4041 O O . ARG A 1 478 ? -18.125 -13.242 3.830 1.00 90.62 478 ARG A O 1
ATOM 4048 N N . SER A 1 479 ? -17.276 -13.522 1.779 1.00 91.88 479 SER A N 1
ATOM 4049 C CA . SER A 1 479 ? -18.260 -14.534 1.367 1.00 91.88 479 SER A CA 1
ATOM 4050 C C . SER A 1 479 ? -18.195 -15.784 2.255 1.00 91.88 479 SER A C 1
ATOM 4052 O O . SER A 1 479 ? -19.230 -16.273 2.708 1.00 91.88 479 SER A O 1
ATOM 4054 N N . ILE A 1 480 ? -16.983 -16.239 2.598 1.00 92.44 480 ILE A N 1
ATOM 4055 C CA . ILE A 1 480 ? -16.774 -17.316 3.580 1.00 92.44 480 ILE A CA 1
ATOM 4056 C C . ILE A 1 480 ? -17.304 -16.905 4.956 1.00 92.44 480 ILE A C 1
ATOM 4058 O O . ILE A 1 480 ? -18.017 -17.670 5.595 1.00 92.44 480 ILE A O 1
ATOM 4062 N N . THR A 1 481 ? -16.995 -15.691 5.408 1.00 92.94 481 THR A N 1
ATOM 4063 C CA . THR A 1 481 ? -17.470 -15.156 6.695 1.00 92.94 481 THR A CA 1
ATOM 4064 C C . THR A 1 481 ? -18.995 -15.162 6.786 1.00 92.94 481 THR A C 1
ATOM 4066 O O . THR A 1 481 ? -19.547 -15.639 7.773 1.00 92.94 481 THR A O 1
ATOM 4069 N N . VAL A 1 482 ? -19.685 -14.701 5.740 1.00 93.69 482 VAL A N 1
ATOM 4070 C CA . VAL A 1 482 ? -21.153 -14.716 5.662 1.00 93.69 482 VAL A CA 1
ATOM 4071 C C . VAL A 1 482 ? -21.683 -16.147 5.749 1.00 93.69 482 VAL A C 1
ATOM 4073 O O . VAL A 1 482 ? -22.598 -16.412 6.526 1.00 93.69 482 VAL A O 1
ATOM 4076 N N . MET A 1 483 ? -21.075 -17.087 5.018 1.00 95.12 483 MET A N 1
ATOM 4077 C CA . MET A 1 483 ? -21.418 -18.510 5.102 1.00 95.12 483 MET A CA 1
ATOM 4078 C C . MET A 1 483 ? -21.245 -19.058 6.527 1.00 95.12 483 MET A C 1
ATOM 4080 O O . MET A 1 483 ? -22.158 -19.700 7.043 1.00 95.12 483 MET A O 1
ATOM 4084 N N . LEU A 1 484 ? -20.118 -18.778 7.187 1.00 96.50 484 LEU A N 1
ATOM 4085 C CA . LEU A 1 484 ? -19.857 -19.224 8.559 1.00 96.50 484 LEU A CA 1
ATOM 4086 C C . LEU A 1 484 ? -20.859 -18.633 9.556 1.00 96.50 484 LEU A C 1
ATOM 4088 O O . LEU A 1 484 ? -21.391 -19.368 10.384 1.00 96.50 484 LEU A O 1
ATOM 4092 N N . LEU A 1 485 ? -21.175 -17.341 9.452 1.00 96.75 485 LEU A N 1
ATOM 4093 C CA . LEU A 1 485 ? -22.186 -16.694 10.292 1.00 96.75 485 LEU A CA 1
ATOM 4094 C C . LEU A 1 485 ? -23.571 -17.329 10.094 1.00 96.75 485 LEU A C 1
ATOM 4096 O O . LEU A 1 485 ? -24.261 -17.606 11.076 1.00 96.75 485 LEU A O 1
ATOM 4100 N N . MET A 1 486 ? -23.960 -17.637 8.853 1.00 95.94 486 MET A N 1
ATOM 4101 C CA . MET A 1 486 ? -25.215 -18.345 8.571 1.00 95.94 486 MET A CA 1
ATOM 4102 C C . MET A 1 486 ? -25.236 -19.756 9.172 1.00 95.94 486 MET A C 1
ATOM 4104 O O . MET A 1 486 ? -26.245 -20.147 9.757 1.00 95.94 486 MET A O 1
ATOM 4108 N N . LEU A 1 487 ? -24.126 -20.501 9.097 1.00 95.94 487 LEU A N 1
ATOM 4109 C CA . LEU A 1 487 ? -23.985 -21.813 9.747 1.00 95.94 487 LEU A CA 1
ATOM 4110 C C . LEU A 1 487 ? -24.044 -21.709 11.279 1.00 95.94 487 LEU A C 1
ATOM 4112 O O . LEU A 1 487 ? -24.609 -22.577 11.939 1.00 95.94 487 LEU A O 1
ATOM 4116 N N . MET A 1 488 ? -23.541 -20.610 11.844 1.00 95.75 488 MET A N 1
ATOM 4117 C CA . MET A 1 488 ? -23.696 -20.251 13.257 1.00 95.75 488 MET A CA 1
ATOM 4118 C C . MET A 1 488 ? -25.099 -19.705 13.586 1.00 95.75 488 MET A C 1
ATOM 4120 O O . MET A 1 488 ? -25.354 -19.291 14.716 1.00 95.75 488 MET A O 1
ATOM 4124 N N . GLY A 1 489 ? -26.030 -19.698 12.627 1.00 95.69 489 GLY A N 1
ATOM 4125 C CA . GLY A 1 489 ? -27.428 -19.294 12.778 1.00 95.69 489 GLY A CA 1
ATOM 4126 C C . GLY A 1 489 ? -27.661 -17.788 12.911 1.00 95.69 489 GLY A C 1
ATOM 4127 O O . GLY A 1 489 ? -28.691 -17.384 13.448 1.00 95.69 489 GLY A O 1
ATOM 4128 N N . PHE A 1 490 ? -26.729 -16.962 12.440 1.00 97.69 490 PHE A N 1
ATOM 4129 C CA . PHE A 1 490 ? -26.980 -15.541 12.223 1.00 97.69 490 PHE A CA 1
ATOM 4130 C C . PHE A 1 490 ? -27.804 -15.334 10.948 1.00 97.69 490 PHE A C 1
ATOM 4132 O O . PHE A 1 490 ? -27.669 -16.058 9.959 1.00 97.69 490 PHE A O 1
ATOM 4139 N N . ARG A 1 491 ? -28.647 -14.305 10.956 1.00 96.25 491 ARG A N 1
ATOM 4140 C CA . ARG A 1 491 ? -29.383 -13.817 9.791 1.00 96.25 491 ARG A CA 1
ATOM 4141 C C . ARG A 1 491 ? -28.891 -12.425 9.437 1.00 96.25 491 ARG A C 1
ATOM 4143 O O . ARG A 1 491 ? -28.768 -11.578 10.316 1.00 96.25 491 ARG A O 1
ATOM 4150 N N . TYR A 1 492 ? -28.620 -12.214 8.156 1.00 95.12 492 TYR A N 1
ATOM 4151 C CA . TYR A 1 492 ? -28.299 -10.898 7.629 1.00 95.12 492 TYR A CA 1
ATOM 4152 C C . TYR A 1 492 ? -29.572 -10.054 7.537 1.00 95.12 492 TYR A C 1
ATOM 4154 O O . TYR A 1 492 ? -30.590 -10.531 7.033 1.00 95.12 492 TYR A O 1
ATOM 4162 N N . GLN A 1 493 ? -29.516 -8.831 8.048 1.00 94.25 493 GLN A N 1
ATOM 4163 C CA . GLN A 1 493 ? -30.607 -7.863 8.042 1.00 94.25 493 GLN A CA 1
ATOM 4164 C C . GLN A 1 493 ? -30.055 -6.500 7.638 1.00 94.25 493 GLN A C 1
ATOM 4166 O O . GLN A 1 493 ? -28.907 -6.180 7.936 1.00 94.25 493 GLN A O 1
ATOM 4171 N N . ILE A 1 494 ? -30.874 -5.700 6.965 1.00 94.25 494 ILE A N 1
ATOM 4172 C CA . ILE A 1 494 ? -30.555 -4.312 6.641 1.00 94.25 494 ILE A CA 1
ATOM 4173 C C . ILE A 1 494 ? -31.666 -3.455 7.233 1.00 94.25 494 ILE A C 1
ATOM 4175 O O . ILE A 1 494 ? -32.836 -3.690 6.935 1.00 94.25 494 ILE A O 1
ATOM 4179 N N . ILE A 1 495 ? -31.290 -2.478 8.052 1.00 95.19 495 ILE A N 1
ATOM 4180 C CA . ILE A 1 495 ? -32.177 -1.440 8.583 1.00 95.19 495 ILE A CA 1
ATOM 4181 C C . ILE A 1 495 ? -31.614 -0.115 8.071 1.00 95.19 495 ILE A C 1
ATOM 4183 O O . ILE A 1 495 ? -30.438 0.143 8.288 1.00 95.19 495 ILE A O 1
ATOM 4187 N N . ASP A 1 496 ? -32.386 0.650 7.298 1.00 89.94 496 ASP A N 1
ATOM 4188 C CA . ASP A 1 496 ? -31.973 1.940 6.714 1.00 89.94 496 ASP A CA 1
ATOM 4189 C C . ASP A 1 496 ? -30.578 1.941 6.046 1.00 89.94 496 ASP A C 1
ATOM 4191 O O . ASP A 1 496 ? -29.740 2.827 6.234 1.00 89.94 496 ASP A O 1
ATOM 4195 N N . ASN A 1 497 ? -30.327 0.916 5.220 1.00 88.81 497 ASN A N 1
ATOM 4196 C CA . ASN A 1 497 ? -29.052 0.646 4.533 1.00 88.81 497 ASN A CA 1
ATOM 4197 C C . ASN A 1 497 ? -27.861 0.322 5.456 1.00 88.81 497 ASN A C 1
ATOM 4199 O O . ASN A 1 497 ? -26.742 0.149 4.973 1.00 88.81 497 ASN A O 1
ATOM 4203 N N . VAL A 1 498 ? -28.085 0.171 6.761 1.00 95.00 498 VAL A N 1
ATOM 4204 C CA . VAL A 1 498 ? -27.087 -0.291 7.727 1.00 95.00 498 VAL A CA 1
ATOM 4205 C C . VAL A 1 498 ? -27.180 -1.817 7.862 1.00 95.00 498 VAL A C 1
ATOM 4207 O O . VAL A 1 498 ? -28.244 -2.344 8.205 1.00 95.00 498 VAL A O 1
ATOM 4210 N N . PRO A 1 499 ? -26.096 -2.559 7.573 1.00 94.56 499 PRO A N 1
ATOM 4211 C CA . PRO A 1 499 ? -26.119 -4.010 7.606 1.00 94.56 499 PRO A CA 1
ATOM 4212 C C . PRO A 1 499 ? -25.809 -4.581 8.995 1.00 94.56 499 PRO A C 1
ATOM 4214 O O . PRO A 1 499 ? -24.849 -4.194 9.662 1.00 94.56 499 PRO A O 1
ATOM 4217 N N . PHE A 1 500 ? -26.590 -5.584 9.388 1.00 97.12 500 PHE A N 1
ATOM 4218 C CA . PHE A 1 500 ? -26.466 -6.304 10.649 1.00 97.12 500 PHE A CA 1
ATOM 4219 C C . PHE A 1 500 ? -26.459 -7.816 10.427 1.00 97.12 500 PHE A C 1
ATOM 4221 O O . PHE A 1 500 ? -27.164 -8.343 9.566 1.00 97.12 500 PHE A O 1
ATOM 4228 N N . TYR A 1 501 ? -25.725 -8.538 11.270 1.00 97.88 501 TYR A N 1
ATOM 4229 C CA . TYR A 1 501 ? -25.899 -9.977 11.447 1.00 97.88 501 TYR A CA 1
ATOM 4230 C C . TYR A 1 501 ? -26.505 -10.228 12.820 1.00 97.88 501 TYR A C 1
ATOM 4232 O O . TYR A 1 501 ? -25.916 -9.880 13.840 1.00 97.88 501 TYR A O 1
ATOM 4240 N N . VAL A 1 502 ? -27.676 -10.859 12.849 1.00 97.88 502 VAL A N 1
ATOM 4241 C CA . VAL A 1 502 ? -28.433 -11.079 14.083 1.00 97.88 502 VAL A CA 1
ATOM 4242 C C . VAL A 1 502 ? -28.644 -12.566 14.306 1.00 97.88 502 VAL A C 1
ATOM 4244 O O . VAL A 1 502 ? -29.269 -13.250 13.493 1.00 97.88 502 VAL A O 1
ATOM 4247 N N . ARG A 1 503 ? -28.161 -13.069 15.439 1.00 96.56 503 ARG A N 1
ATOM 4248 C CA . ARG A 1 503 ? -28.519 -14.380 15.978 1.00 96.56 503 ARG A CA 1
ATOM 4249 C C . ARG A 1 503 ? -29.502 -14.165 17.120 1.00 96.56 503 ARG A C 1
ATOM 4251 O O . ARG A 1 503 ? -29.098 -13.885 18.244 1.00 96.56 503 ARG A O 1
ATOM 4258 N N . LYS A 1 504 ? -30.796 -14.278 16.820 1.00 93.94 504 LYS A N 1
ATOM 4259 C CA . LYS A 1 504 ? -31.864 -14.135 17.816 1.00 93.94 504 LYS A CA 1
ATOM 4260 C C . LYS A 1 504 ? -31.907 -15.362 18.726 1.00 93.94 504 LYS A C 1
ATOM 4262 O O . LYS A 1 504 ? -31.954 -16.488 18.228 1.00 93.94 504 LYS A O 1
ATOM 4267 N N . TYR A 1 505 ? -31.933 -15.148 20.037 1.00 91.94 505 TYR A N 1
ATOM 4268 C CA . TYR A 1 505 ? -32.237 -16.200 21.004 1.00 91.94 505 TYR A CA 1
ATOM 4269 C C . TYR A 1 505 ? -33.728 -16.157 21.344 1.00 91.94 505 TYR A C 1
ATOM 4271 O O . TYR A 1 505 ? -34.290 -15.094 21.585 1.00 91.94 505 TYR A O 1
ATOM 4279 N N . SER A 1 506 ? -34.409 -17.302 21.273 1.00 80.50 506 SER A N 1
ATOM 4280 C CA . SER A 1 506 ? -35.878 -17.347 21.294 1.00 80.50 506 SER A CA 1
ATOM 4281 C C . SER A 1 506 ? -36.492 -17.342 22.694 1.00 80.50 506 SER A C 1
ATOM 4283 O O . SER A 1 506 ? -37.682 -17.064 22.825 1.00 80.50 506 SER A O 1
ATOM 4285 N N . LYS A 1 507 ? -35.728 -17.689 23.736 1.00 82.50 507 LYS A N 1
ATOM 4286 C CA . LYS A 1 507 ? -36.215 -17.682 25.123 1.00 82.50 507 LYS A CA 1
ATOM 4287 C C . LYS A 1 507 ? -35.924 -16.321 25.756 1.00 82.50 507 LYS A C 1
ATOM 4289 O O . LYS A 1 507 ? -34.860 -15.760 25.518 1.00 82.50 507 LYS A O 1
ATOM 4294 N N . LYS A 1 508 ? -36.842 -15.818 26.590 1.00 74.88 508 LYS A N 1
ATOM 4295 C CA . LYS A 1 508 ? -36.591 -14.611 27.391 1.00 74.88 508 LYS A CA 1
ATOM 4296 C C . LYS A 1 508 ? -35.484 -14.891 28.405 1.00 74.88 508 LYS A C 1
ATOM 4298 O O . LYS A 1 508 ? -35.600 -15.830 29.191 1.00 74.88 508 LYS A O 1
ATOM 4303 N N . THR A 1 509 ? -34.443 -14.069 28.384 1.00 78.12 509 THR A N 1
ATOM 4304 C CA . THR A 1 509 ? -33.332 -14.095 29.338 1.00 78.12 509 THR A CA 1
ATOM 4305 C C . THR A 1 509 ? -33.326 -12.826 30.175 1.00 78.12 509 THR A C 1
ATOM 4307 O O . THR A 1 509 ? -33.815 -11.790 29.737 1.00 78.12 509 THR A O 1
ATOM 4310 N N . SER A 1 510 ? -32.770 -12.897 31.385 1.00 75.19 510 SER A N 1
ATOM 4311 C CA . SER A 1 510 ? -32.535 -11.710 32.217 1.00 75.19 510 SER A CA 1
ATOM 4312 C C . SER A 1 510 ? -31.392 -10.840 31.686 1.00 75.19 510 SER A C 1
ATOM 4314 O O . SER A 1 510 ? -31.366 -9.645 31.949 1.00 75.19 510 SER A O 1
ATOM 4316 N N . SER A 1 511 ? -30.446 -11.434 30.955 1.00 84.56 511 SER A N 1
ATOM 4317 C CA . SER A 1 511 ? -29.304 -10.728 30.374 1.00 84.56 511 SER A CA 1
ATOM 4318 C C . SER A 1 511 ? -29.679 -10.054 29.056 1.00 84.56 511 SER A C 1
ATOM 4320 O O . SER A 1 511 ? -30.263 -10.695 28.180 1.00 84.56 511 SER A O 1
ATOM 4322 N N . SER A 1 512 ? -29.266 -8.795 28.902 1.00 89.75 512 SER A N 1
ATOM 4323 C CA . SER A 1 512 ? -29.419 -8.006 27.674 1.00 89.75 512 SER A CA 1
ATOM 4324 C C . SER A 1 512 ? -28.710 -8.659 26.472 1.00 89.75 512 SER A C 1
ATOM 4326 O O . SER A 1 512 ? -27.673 -9.310 26.673 1.00 89.75 512 SER A O 1
ATOM 4328 N N . PRO A 1 513 ? -29.195 -8.457 25.228 1.00 94.12 513 PRO A N 1
ATOM 4329 C CA . PRO A 1 513 ? -28.485 -8.831 24.002 1.00 94.12 513 PRO A CA 1
ATOM 4330 C C . PRO A 1 513 ? -27.067 -8.254 23.954 1.00 94.12 513 PRO A C 1
ATOM 4332 O O . PRO A 1 513 ? -26.788 -7.233 24.578 1.00 94.12 513 PRO A O 1
ATOM 4335 N N . ILE A 1 514 ? -26.180 -8.878 23.174 1.00 95.75 514 ILE A N 1
ATOM 4336 C CA . ILE A 1 514 ? -24.830 -8.357 22.916 1.00 95.75 514 ILE A CA 1
ATOM 4337 C C . ILE A 1 514 ? -24.795 -7.659 21.560 1.00 95.75 514 ILE A C 1
ATOM 4339 O O . ILE A 1 514 ? -25.073 -8.297 20.548 1.00 95.75 514 ILE A O 1
ATOM 4343 N N . LEU A 1 515 ? -24.361 -6.401 21.528 1.00 97.12 515 LEU A N 1
ATOM 4344 C CA . LEU A 1 515 ? -23.948 -5.690 20.322 1.00 97.12 515 LEU A CA 1
ATOM 4345 C C . LEU A 1 515 ? -22.422 -5.722 20.197 1.00 97.12 515 LEU A C 1
ATOM 4347 O O . LEU A 1 515 ? -21.703 -5.165 21.026 1.00 97.12 515 LEU A O 1
ATOM 4351 N N . LEU A 1 516 ? -21.930 -6.373 19.145 1.00 97.00 516 LEU A N 1
ATOM 4352 C CA . LEU A 1 516 ? -20.518 -6.418 18.790 1.00 97.00 516 LEU A CA 1
ATOM 4353 C C . LEU A 1 516 ? -20.211 -5.349 17.734 1.00 97.00 516 LEU A C 1
ATOM 4355 O O . LEU A 1 516 ? -20.804 -5.343 16.654 1.00 97.00 516 LEU A O 1
ATOM 4359 N N . LEU A 1 517 ? -19.261 -4.470 18.048 1.00 97.25 517 LEU A N 1
ATOM 4360 C CA . LEU A 1 517 ? -18.791 -3.386 17.185 1.00 97.25 517 LEU A CA 1
ATOM 4361 C C . LEU A 1 517 ? -17.338 -3.655 16.783 1.00 97.25 517 LEU A C 1
ATOM 4363 O O . LEU A 1 517 ? -16.428 -3.608 17.617 1.00 97.25 517 LEU A O 1
ATOM 4367 N N . HIS A 1 518 ? -17.122 -3.972 15.507 1.00 94.69 518 HIS A N 1
ATOM 4368 C CA . HIS A 1 518 ? -15.802 -4.339 15.004 1.00 94.69 518 HIS A CA 1
ATOM 4369 C C . HIS A 1 518 ? -14.911 -3.119 14.723 1.00 94.69 518 HIS A C 1
ATOM 4371 O O . HIS A 1 518 ? -15.382 -2.009 14.480 1.00 94.69 518 HIS A O 1
ATOM 4377 N N . GLY A 1 519 ? -13.600 -3.351 14.735 1.00 91.94 519 GLY A N 1
ATOM 4378 C CA . GLY A 1 519 ? -12.581 -2.372 14.368 1.00 91.94 519 GLY A CA 1
ATOM 4379 C C . GLY A 1 519 ? -12.325 -2.324 12.865 1.00 91.94 519 GLY A C 1
ATOM 4380 O O . GLY A 1 519 ? -12.920 -3.084 12.097 1.00 91.94 519 GLY A O 1
ATOM 4381 N N . LEU A 1 520 ? -11.394 -1.462 12.459 1.00 88.50 520 LEU A N 1
ATOM 4382 C CA . LEU A 1 520 ? -10.953 -1.368 11.071 1.00 88.50 520 LEU A CA 1
ATOM 4383 C C . LEU A 1 520 ? -10.134 -2.621 10.722 1.00 88.50 520 LEU A C 1
ATOM 4385 O O . LEU A 1 520 ? -9.074 -2.854 11.295 1.00 88.50 520 LEU A O 1
ATOM 4389 N N . SER A 1 521 ? -10.686 -3.488 9.873 1.00 85.69 521 SER A N 1
ATOM 4390 C CA . SER A 1 521 ? -10.048 -4.738 9.429 1.00 85.69 521 SER A CA 1
ATOM 4391 C C . SER A 1 521 ? -10.813 -5.315 8.227 1.00 85.69 521 SER A C 1
ATOM 4393 O O . SER A 1 521 ? -11.532 -4.593 7.548 1.00 85.69 521 SER A O 1
ATOM 4395 N N . LEU A 1 522 ? -10.765 -6.629 7.998 1.00 87.56 522 LEU A N 1
ATOM 4396 C CA . LEU A 1 522 ? -11.613 -7.339 7.026 1.00 87.56 522 LEU A CA 1
ATOM 4397 C C . LEU A 1 522 ? -13.093 -7.477 7.480 1.00 87.56 522 LEU A C 1
ATOM 4399 O O . LEU A 1 522 ? -13.832 -8.354 7.026 1.00 87.56 522 LEU A O 1
ATOM 4403 N N . GLY A 1 523 ? -13.537 -6.603 8.389 1.00 88.25 523 GLY A N 1
ATOM 4404 C CA . GLY A 1 523 ? -14.873 -6.596 8.978 1.00 88.25 523 GLY A CA 1
ATOM 4405 C C . GLY A 1 523 ? -15.106 -7.765 9.948 1.00 88.25 523 GLY A C 1
ATOM 4406 O O . GLY A 1 523 ? -14.184 -8.186 10.655 1.00 88.25 523 GLY A O 1
ATOM 4407 N N . PRO A 1 524 ? -16.327 -8.334 9.985 1.00 90.44 524 PRO A N 1
ATOM 4408 C CA . PRO A 1 524 ? -16.684 -9.489 10.814 1.00 90.44 524 PRO A CA 1
ATOM 4409 C C . PRO A 1 524 ? -15.745 -10.705 10.757 1.00 90.44 524 PRO A C 1
ATOM 4411 O O . PRO A 1 524 ? -15.716 -11.491 11.704 1.00 90.44 524 PRO A O 1
ATOM 4414 N N . SER A 1 525 ? -14.975 -10.883 9.677 1.00 91.06 525 SER A N 1
ATOM 4415 C CA . SER A 1 525 ? -14.145 -12.077 9.465 1.00 91.06 525 SER A CA 1
ATOM 4416 C C . SER A 1 525 ? -13.112 -12.288 10.572 1.00 91.06 525 SER A C 1
ATOM 4418 O O . SER A 1 525 ? -12.910 -13.413 11.024 1.00 91.06 525 SER A O 1
ATOM 4420 N N . THR A 1 526 ? -12.497 -11.204 11.052 1.00 89.44 526 THR A N 1
ATOM 4421 C CA . THR A 1 526 ? -11.466 -11.223 12.104 1.00 89.44 526 THR A CA 1
ATOM 4422 C C . THR A 1 526 ? -12.025 -11.709 13.446 1.00 89.44 526 THR A C 1
ATOM 4424 O O . THR A 1 526 ? -11.293 -12.216 14.293 1.00 89.44 526 THR A O 1
ATOM 4427 N N . TYR A 1 527 ? -13.341 -11.594 13.633 1.00 93.19 527 TYR A N 1
ATOM 4428 C CA . TYR A 1 527 ? -14.026 -11.828 14.901 1.00 93.19 527 TYR A CA 1
ATOM 4429 C C . TYR A 1 527 ? -14.700 -13.194 14.973 1.00 93.19 527 TYR A C 1
ATOM 4431 O O . TYR A 1 527 ? -15.226 -13.535 16.028 1.00 93.19 527 TYR A O 1
ATOM 4439 N N . ILE A 1 528 ? -14.674 -13.999 13.905 1.00 94.31 528 ILE A N 1
ATOM 4440 C CA . ILE A 1 528 ? -15.343 -15.309 13.864 1.00 94.31 528 ILE A CA 1
ATOM 4441 C C . ILE A 1 528 ? -14.999 -16.203 15.072 1.00 94.31 528 ILE A C 1
ATOM 4443 O O . ILE A 1 528 ? -15.936 -16.715 15.691 1.00 94.31 528 ILE A O 1
ATOM 4447 N N . PRO A 1 529 ? -13.723 -16.368 15.485 1.00 93.19 529 PRO A N 1
ATOM 4448 C CA . PRO A 1 529 ? -13.403 -17.170 16.668 1.00 93.19 529 PRO A CA 1
ATOM 4449 C C . PRO A 1 529 ? -14.017 -16.610 17.960 1.00 93.19 529 PRO A C 1
ATOM 4451 O O . PRO A 1 529 ? -14.537 -17.363 18.780 1.00 93.19 529 PRO A O 1
ATOM 4454 N N . PHE A 1 530 ? -14.019 -15.284 18.124 1.00 94.69 530 PHE A N 1
ATOM 4455 C CA . PHE A 1 530 ? -14.614 -14.636 19.292 1.00 94.69 530 PHE A CA 1
ATOM 4456 C C . PHE A 1 530 ? -16.144 -14.752 19.293 1.00 94.69 530 PHE A C 1
ATOM 4458 O O . PHE A 1 530 ? -16.732 -15.105 20.313 1.00 94.69 530 PHE A O 1
ATOM 4465 N N . ILE A 1 531 ? -16.787 -14.544 18.139 1.00 94.88 531 ILE A N 1
ATOM 4466 C CA . ILE A 1 531 ? -18.234 -14.717 17.945 1.00 94.88 531 ILE A CA 1
ATOM 4467 C C . ILE A 1 531 ? -18.653 -16.142 18.306 1.00 94.88 531 ILE A C 1
ATOM 4469 O O . ILE A 1 531 ? -19.650 -16.329 19.001 1.00 94.88 531 ILE A O 1
ATOM 4473 N N . TYR A 1 532 ? -17.868 -17.145 17.907 1.00 93.50 532 TYR A N 1
ATOM 4474 C CA . TYR A 1 532 ? -18.122 -18.537 18.271 1.00 93.50 532 TYR A CA 1
ATOM 4475 C C . TYR A 1 532 ? -18.161 -18.747 19.793 1.00 93.50 532 TYR A C 1
ATOM 4477 O O . TYR A 1 532 ? -19.008 -19.486 20.292 1.00 93.50 532 TYR A O 1
ATOM 4485 N N . HIS A 1 533 ? -17.307 -18.053 20.550 1.00 93.00 533 HIS A N 1
ATOM 4486 C CA . HIS A 1 533 ? -17.319 -18.111 22.012 1.00 93.00 533 HIS A CA 1
ATOM 4487 C C . HIS A 1 533 ? -18.476 -17.346 22.674 1.00 93.00 533 HIS A C 1
ATOM 4489 O O . HIS A 1 533 ? -18.752 -17.594 23.847 1.00 93.00 533 HIS A O 1
ATOM 4495 N N . LEU A 1 534 ? -19.176 -16.464 21.953 1.00 93.00 534 LEU A N 1
ATOM 4496 C CA . LEU A 1 534 ? -20.378 -15.785 22.452 1.00 93.00 534 LEU A CA 1
ATOM 4497 C C . LEU A 1 534 ? -21.632 -16.665 22.349 1.00 93.00 534 LEU A C 1
ATOM 4499 O O . LEU A 1 534 ? -22.554 -16.504 23.143 1.00 93.00 534 LEU A O 1
ATOM 4503 N N . ILE A 1 535 ? -21.675 -17.609 21.401 1.00 92.81 535 ILE A N 1
ATOM 4504 C CA . ILE A 1 535 ? -22.851 -18.462 21.142 1.00 92.81 535 ILE A CA 1
ATOM 4505 C C . ILE A 1 535 ? -23.343 -19.222 22.392 1.00 92.81 535 ILE A C 1
ATOM 4507 O O . ILE A 1 535 ? -24.559 -19.261 22.596 1.00 92.81 535 ILE A O 1
ATOM 4511 N N . PRO A 1 536 ? -22.470 -19.796 23.248 1.00 92.44 536 PRO A N 1
ATOM 4512 C CA . PRO A 1 536 ? -22.897 -20.499 24.460 1.00 92.44 536 PRO A CA 1
ATOM 4513 C C . PRO A 1 536 ? -23.534 -19.614 25.539 1.00 92.44 536 PRO A C 1
ATOM 4515 O O . PRO A 1 536 ? -24.044 -20.154 26.511 1.00 92.44 536 PRO A O 1
ATOM 4518 N N . LEU A 1 537 ? -23.513 -18.281 25.403 1.00 89.69 537 LEU A N 1
ATOM 4519 C CA . LEU A 1 537 ? -24.125 -17.366 26.376 1.00 89.69 537 LEU A CA 1
ATOM 4520 C C . LEU A 1 537 ? -25.657 -17.328 26.302 1.00 89.69 537 LEU A C 1
ATOM 4522 O O . LEU A 1 537 ? -26.268 -16.598 27.076 1.00 89.69 537 LEU A O 1
ATOM 4526 N N . GLU A 1 538 ? -26.267 -18.075 25.374 1.00 89.69 538 GLU A N 1
ATOM 4527 C CA . GLU A 1 538 ? -27.721 -18.241 25.278 1.00 89.69 538 GLU A CA 1
ATOM 4528 C C . GLU A 1 538 ? -28.495 -16.913 25.289 1.00 89.69 538 GLU A C 1
ATOM 4530 O O . GLU A 1 538 ? -29.510 -16.770 25.956 1.00 89.69 538 GLU A O 1
ATOM 4535 N N . ARG A 1 539 ? -28.019 -15.916 24.543 1.00 91.62 539 ARG A N 1
ATOM 4536 C CA . ARG A 1 539 ? -28.692 -14.620 24.386 1.00 91.62 539 ARG A CA 1
ATOM 4537 C C . ARG A 1 539 ? -28.568 -14.110 22.963 1.00 91.62 539 ARG A C 1
ATOM 4539 O O . ARG A 1 539 ? -27.762 -14.621 22.183 1.00 91.62 539 ARG A O 1
ATOM 4546 N N . THR A 1 540 ? -29.391 -13.129 22.608 1.00 95.12 540 THR A N 1
ATOM 4547 C CA . THR A 1 540 ? -29.359 -12.526 21.272 1.00 95.12 540 THR A CA 1
ATOM 4548 C C . THR A 1 540 ? -28.006 -11.845 21.033 1.00 95.12 540 THR A C 1
ATOM 4550 O O . THR A 1 540 ? -27.523 -11.099 21.883 1.00 95.12 540 THR A O 1
ATOM 4553 N N . ILE A 1 541 ? -27.388 -12.110 19.878 1.00 96.62 541 ILE A N 1
ATOM 4554 C CA . ILE A 1 541 ? -26.114 -11.504 19.462 1.00 96.62 541 ILE A CA 1
ATOM 4555 C C . ILE A 1 541 ? -26.353 -10.714 18.179 1.00 96.62 541 ILE A C 1
ATOM 4557 O O . ILE A 1 541 ? -26.874 -11.247 17.197 1.00 96.62 541 ILE A O 1
ATOM 4561 N N . ILE A 1 542 ? -25.945 -9.453 18.194 1.00 97.62 542 ILE A N 1
ATOM 4562 C CA . ILE A 1 542 ? -26.058 -8.492 17.106 1.00 97.62 542 ILE A CA 1
ATOM 4563 C C . ILE A 1 542 ? -24.643 -8.071 16.723 1.00 97.62 542 ILE A C 1
ATOM 4565 O O . ILE A 1 542 ? -23.853 -7.668 17.571 1.00 97.62 542 ILE A O 1
ATOM 4569 N N . LEU A 1 543 ? -24.319 -8.155 15.441 1.00 97.56 543 LEU A N 1
ATOM 4570 C CA . LEU A 1 543 ? -23.073 -7.653 14.881 1.00 97.56 543 LEU A CA 1
ATOM 4571 C C . LEU A 1 543 ? -23.401 -6.559 13.875 1.00 97.56 543 LEU A C 1
ATOM 4573 O O . LEU A 1 543 ? -24.055 -6.833 12.869 1.00 97.56 543 LEU A O 1
ATOM 4577 N N . LEU A 1 544 ? -22.933 -5.344 14.149 1.00 96.94 544 LEU A N 1
ATOM 4578 C CA . LEU A 1 544 ? -22.963 -4.255 13.180 1.00 96.94 544 LEU A CA 1
ATOM 4579 C C . LEU A 1 544 ? -21.830 -4.467 12.176 1.00 96.94 544 LEU A C 1
ATOM 4581 O O . LEU A 1 544 ? -20.672 -4.567 12.576 1.00 96.94 544 LEU A O 1
ATOM 4585 N N . ASP A 1 545 ? -22.157 -4.528 10.890 1.00 93.56 545 ASP A N 1
ATOM 4586 C CA . ASP A 1 545 ? -21.178 -4.563 9.807 1.00 93.56 545 ASP A CA 1
ATOM 4587 C C . ASP A 1 545 ? -20.993 -3.143 9.267 1.00 93.56 545 ASP A C 1
ATOM 4589 O O . ASP A 1 545 ? -21.940 -2.519 8.800 1.00 93.56 545 ASP A O 1
ATOM 4593 N N . VAL A 1 546 ? -19.779 -2.609 9.350 1.00 92.75 546 VAL A N 1
ATOM 4594 C CA . VAL A 1 546 ? -19.456 -1.241 8.937 1.00 92.75 546 VAL A CA 1
ATOM 4595 C C . VAL A 1 546 ? -18.634 -1.312 7.644 1.00 92.75 546 VAL A C 1
ATOM 4597 O O . VAL A 1 546 ? -17.429 -1.583 7.706 1.00 92.75 546 VAL A O 1
ATOM 4600 N N . PRO A 1 547 ? -19.238 -1.097 6.453 1.00 89.62 547 PRO A N 1
ATOM 4601 C CA . PRO A 1 547 ? -18.576 -1.317 5.164 1.00 89.62 547 PRO A CA 1
ATOM 4602 C C . PRO A 1 547 ? -17.285 -0.513 4.992 1.00 89.62 547 PRO A C 1
ATOM 4604 O O . PRO A 1 547 ? -16.274 -1.071 4.566 1.00 89.62 547 PRO A O 1
ATOM 4607 N N . HIS A 1 548 ? -17.305 0.762 5.387 1.00 88.31 548 HIS A N 1
ATOM 4608 C CA . HIS A 1 548 ? -16.164 1.679 5.303 1.00 88.31 548 HIS A CA 1
ATOM 4609 C C . HIS A 1 548 ? -15.064 1.404 6.340 1.00 88.31 548 HIS A C 1
ATOM 4611 O O . HIS A 1 548 ? -13.990 1.985 6.254 1.00 88.31 548 HIS A O 1
ATOM 4617 N N . ALA A 1 549 ? -15.304 0.506 7.300 1.00 88.19 549 ALA A N 1
ATOM 4618 C CA . ALA A 1 549 ? -14.297 -0.011 8.232 1.00 88.19 549 ALA A CA 1
ATOM 4619 C C . ALA A 1 549 ? -13.957 -1.494 7.959 1.00 88.19 549 ALA A C 1
ATOM 4621 O O . ALA A 1 549 ? -13.409 -2.177 8.824 1.00 88.19 549 ALA A O 1
ATOM 4622 N N . SER A 1 550 ? -14.316 -2.003 6.770 1.00 89.00 550 SER A N 1
ATOM 4623 C CA . SER A 1 550 ? -14.200 -3.420 6.388 1.00 89.00 550 SER A CA 1
ATOM 4624 C C . SER A 1 550 ? -13.364 -3.670 5.117 1.00 89.00 550 SER A C 1
ATOM 4626 O O . SER A 1 550 ? -13.570 -4.693 4.460 1.00 89.00 550 SER A O 1
ATOM 4628 N N . MET A 1 551 ? -12.482 -2.736 4.724 1.00 86.88 551 MET A N 1
ATOM 4629 C CA . MET A 1 551 ? -11.614 -2.821 3.528 1.00 86.88 551 MET A CA 1
ATOM 4630 C C . MET A 1 551 ? -12.369 -3.224 2.244 1.00 86.88 551 MET A C 1
ATOM 4632 O O . MET A 1 551 ? -11.991 -4.157 1.527 1.00 86.88 551 MET A O 1
ATOM 4636 N N . ARG A 1 552 ? -13.498 -2.556 1.975 1.00 86.75 552 ARG A N 1
ATOM 4637 C CA . ARG A 1 552 ? -14.341 -2.806 0.796 1.00 86.75 552 ARG A CA 1
ATOM 4638 C C . ARG A 1 552 ? -14.048 -1.789 -0.293 1.00 86.75 552 ARG A C 1
ATOM 4640 O O . ARG A 1 552 ? -13.832 -0.621 -0.000 1.00 86.75 552 ARG A O 1
ATOM 4647 N N . LEU A 1 553 ? -14.154 -2.238 -1.543 1.00 85.88 553 LEU A N 1
ATOM 4648 C CA . LEU A 1 553 ? -14.164 -1.366 -2.713 1.00 85.88 553 LEU A CA 1
ATOM 4649 C C . LEU A 1 553 ? -15.485 -0.583 -2.775 1.00 85.88 553 LEU A C 1
ATOM 4651 O O . LEU A 1 553 ? -16.413 -0.965 -3.490 1.00 85.88 553 LEU A O 1
ATOM 4655 N N . HIS A 1 554 ? -15.629 0.423 -1.917 1.00 80.44 554 HIS A N 1
ATOM 4656 C CA . HIS A 1 554 ? -16.903 1.087 -1.689 1.00 80.44 554 HIS A CA 1
ATOM 4657 C C . HIS A 1 554 ? -16.712 2.499 -1.133 1.00 80.44 554 HIS A C 1
ATOM 4659 O O . HIS A 1 554 ? -15.983 2.700 -0.165 1.00 80.44 554 HIS A O 1
ATOM 4665 N N . THR A 1 555 ? -17.403 3.473 -1.727 1.00 78.69 555 THR A N 1
ATOM 4666 C CA . THR A 1 555 ? -17.298 4.896 -1.364 1.00 78.69 555 THR A CA 1
ATOM 4667 C C . THR A 1 555 ? -18.489 5.428 -0.575 1.00 78.69 555 THR A C 1
ATOM 4669 O O . THR A 1 555 ? -18.443 6.580 -0.131 1.00 78.69 555 THR A O 1
ATOM 4672 N N . GLU A 1 556 ? -19.562 4.646 -0.401 1.00 80.69 556 GLU A N 1
ATOM 4673 C CA . GLU A 1 556 ? -20.657 5.060 0.476 1.00 80.69 556 GLU A CA 1
ATOM 4674 C C . GLU A 1 556 ? -20.271 4.800 1.931 1.00 80.69 556 GLU A C 1
ATOM 4676 O O . GLU A 1 556 ? -19.668 3.786 2.289 1.00 80.69 556 GLU A O 1
ATOM 4681 N N . ILE A 1 557 ? -20.579 5.777 2.772 1.00 87.12 557 ILE A N 1
ATOM 4682 C CA . ILE A 1 557 ? -20.171 5.798 4.170 1.00 87.12 557 ILE A CA 1
ATOM 4683 C C . ILE A 1 557 ? -21.432 5.907 5.000 1.00 87.12 557 ILE A C 1
ATOM 4685 O O . ILE A 1 557 ? -22.283 6.767 4.757 1.00 87.12 557 ILE A O 1
ATOM 4689 N N . LEU A 1 558 ? -21.543 5.033 5.993 1.00 90.62 558 LEU A N 1
ATOM 4690 C CA . LEU A 1 558 ? -22.631 5.100 6.953 1.00 90.62 558 LEU A CA 1
ATOM 4691 C C . LEU A 1 558 ? -22.328 6.248 7.920 1.00 90.62 558 LEU A C 1
ATOM 4693 O O . LEU A 1 558 ? -21.319 6.218 8.628 1.00 90.62 558 LEU A O 1
ATOM 4697 N N . SER A 1 559 ? -23.180 7.276 7.939 1.00 89.88 559 SER A N 1
ATOM 4698 C CA . SER A 1 559 ? -23.041 8.361 8.913 1.00 89.88 559 SER A CA 1
ATOM 4699 C C . SER A 1 559 ? -23.275 7.834 10.327 1.00 89.88 559 SER A C 1
ATOM 4701 O O . SER A 1 559 ? -24.058 6.902 10.528 1.00 89.88 559 SER A O 1
ATOM 4703 N N . MET A 1 560 ? -22.633 8.456 11.321 1.00 91.38 560 MET A N 1
ATOM 4704 C CA . MET A 1 560 ? -22.823 8.077 12.724 1.00 91.38 560 MET A CA 1
ATOM 4705 C C . MET A 1 560 ? -24.303 8.144 13.119 1.00 91.38 560 MET A C 1
ATOM 4707 O O . MET A 1 560 ? -24.839 7.181 13.654 1.00 91.38 560 MET A O 1
ATOM 4711 N N . SER A 1 561 ? -24.995 9.218 12.732 1.00 91.06 561 SER A N 1
ATOM 4712 C CA . SER A 1 561 ? -26.436 9.376 12.947 1.00 91.06 561 SER A CA 1
ATOM 4713 C C . SER A 1 561 ? -27.280 8.238 12.359 1.00 91.06 561 SER A C 1
ATOM 4715 O O . SER A 1 561 ? -28.196 7.766 13.026 1.00 91.06 561 SER A O 1
ATOM 4717 N N . ASN A 1 562 ? -26.964 7.768 11.144 1.00 92.94 562 ASN A N 1
ATOM 4718 C CA . ASN A 1 562 ? -27.690 6.662 10.519 1.00 92.94 562 ASN A CA 1
ATOM 4719 C C . ASN A 1 562 ? -27.425 5.342 11.258 1.00 92.94 562 ASN A C 1
ATOM 4721 O O . ASN A 1 562 ? -28.355 4.596 11.557 1.00 92.94 562 ASN A O 1
ATOM 4725 N N . MET A 1 563 ? -26.162 5.076 11.614 1.00 95.44 563 MET A N 1
ATOM 4726 C CA . MET A 1 563 ? -25.804 3.884 12.388 1.00 95.44 563 MET A CA 1
ATOM 4727 C C . MET A 1 563 ? -26.538 3.843 13.735 1.00 95.44 563 MET A C 1
ATOM 4729 O O . MET A 1 563 ? -27.096 2.806 14.080 1.00 95.44 563 MET A O 1
ATOM 4733 N N . LEU A 1 564 ? -26.591 4.960 14.468 1.00 95.69 564 LEU A N 1
ATOM 4734 C CA . LEU A 1 564 ? -27.291 5.048 15.755 1.00 95.69 564 LEU A CA 1
ATOM 4735 C C . LEU A 1 564 ? -28.804 4.828 15.615 1.00 95.69 564 LEU A C 1
ATOM 4737 O O . LEU A 1 564 ? -29.359 3.992 16.327 1.00 95.69 564 LEU A O 1
ATOM 4741 N N . ALA A 1 565 ? -29.453 5.518 14.670 1.00 96.56 565 ALA A N 1
ATOM 4742 C CA . ALA A 1 565 ? -30.888 5.365 14.422 1.00 96.56 565 ALA A CA 1
ATOM 4743 C C . ALA A 1 565 ? -31.251 3.922 14.031 1.00 96.56 565 ALA A C 1
ATOM 4745 O O . ALA A 1 565 ? -32.203 3.346 14.558 1.00 96.56 565 ALA A O 1
ATOM 4746 N N . SER A 1 566 ? -30.436 3.300 13.174 1.00 97.50 566 SER A N 1
ATOM 4747 C CA . SER A 1 566 ? -30.631 1.914 12.741 1.00 97.50 566 SER A CA 1
ATOM 4748 C C . SER A 1 566 ? -30.435 0.904 13.876 1.00 97.50 566 SER A C 1
ATOM 4750 O O . SER A 1 566 ? -31.148 -0.097 13.934 1.00 97.50 566 SER A O 1
ATOM 4752 N N . ILE A 1 567 ? -29.491 1.149 14.796 1.00 97.06 567 ILE A N 1
ATOM 4753 C CA . ILE A 1 567 ? -29.303 0.319 15.999 1.00 97.06 567 ILE A CA 1
ATOM 4754 C C . ILE A 1 567 ? -30.540 0.396 16.897 1.00 97.06 567 ILE A C 1
ATOM 4756 O O . ILE A 1 567 ? -31.040 -0.644 17.329 1.00 97.06 567 ILE A O 1
ATOM 4760 N N . GLU A 1 568 ? -31.049 1.601 17.164 1.00 96.38 568 GLU A N 1
ATOM 4761 C CA . GLU A 1 568 ? -32.251 1.793 17.981 1.00 96.38 568 GLU A CA 1
ATOM 4762 C C . GLU A 1 568 ? -33.467 1.101 17.350 1.00 96.38 568 GLU A C 1
ATOM 4764 O O . GLU A 1 568 ? -34.150 0.317 18.011 1.00 96.38 568 GLU A O 1
ATOM 4769 N N . GLN A 1 569 ? -33.687 1.291 16.048 1.00 96.88 569 GLN A N 1
ATOM 4770 C CA . GLN A 1 569 ? -34.779 0.643 15.321 1.00 96.88 569 GLN A CA 1
ATOM 4771 C C . GLN A 1 569 ? -34.651 -0.887 15.303 1.00 96.88 569 GLN A C 1
ATOM 4773 O O . GLN A 1 569 ? -35.654 -1.591 15.452 1.00 96.88 569 GLN A O 1
ATOM 4778 N N . LEU A 1 570 ? -33.434 -1.422 15.160 1.00 96.62 570 LEU A N 1
ATOM 4779 C CA . LEU A 1 570 ? -33.203 -2.862 15.232 1.00 96.62 570 LEU A CA 1
ATOM 4780 C C . LEU A 1 570 ? -33.561 -3.411 16.617 1.00 96.62 570 LEU A C 1
ATOM 4782 O O . LEU A 1 570 ? -34.271 -4.412 16.700 1.00 96.62 570 LEU A O 1
ATOM 4786 N N . LEU A 1 571 ? -33.110 -2.767 17.696 1.00 94.75 571 LEU A N 1
ATOM 4787 C CA . LEU A 1 571 ? -33.422 -3.192 19.065 1.00 94.75 571 LEU A CA 1
ATOM 4788 C C . LEU A 1 571 ? -34.930 -3.143 19.341 1.00 94.75 571 LEU A C 1
ATOM 4790 O O . LEU A 1 571 ? -35.487 -4.120 19.846 1.00 94.75 571 LEU A O 1
ATOM 4794 N N . LEU A 1 572 ? -35.611 -2.082 18.895 1.00 94.44 572 LEU A N 1
ATOM 4795 C CA . LEU A 1 572 ? -37.072 -1.983 18.948 1.00 94.44 572 LEU A CA 1
ATOM 4796 C C . LEU A 1 572 ? -37.752 -3.142 18.202 1.00 94.44 572 LEU A C 1
ATOM 4798 O O . LEU A 1 572 ? -38.685 -3.746 18.726 1.00 94.44 572 LEU A O 1
ATOM 4802 N N . SER A 1 573 ? -37.262 -3.511 17.012 1.00 94.06 573 SER A N 1
ATOM 4803 C CA . SER A 1 573 ? -37.804 -4.642 16.238 1.00 94.06 573 SER A CA 1
ATOM 4804 C C . SER A 1 573 ? -37.593 -6.008 16.909 1.00 94.06 573 SER A C 1
ATOM 4806 O O . SER A 1 573 ? -38.319 -6.969 16.634 1.00 94.06 573 SER A O 1
ATOM 4808 N N . LEU A 1 574 ? -36.598 -6.106 17.794 1.00 92.19 574 LEU A N 1
ATOM 4809 C CA . LEU A 1 574 ? -36.286 -7.308 18.559 1.00 92.19 574 LEU A CA 1
ATOM 4810 C C . LEU A 1 574 ? -37.027 -7.374 19.904 1.00 92.19 574 LEU A C 1
ATOM 4812 O O . LEU A 1 574 ? -36.951 -8.423 20.542 1.00 92.19 574 LEU A O 1
ATOM 4816 N N . ASP A 1 575 ? -37.786 -6.331 20.272 1.00 91.12 575 ASP A N 1
ATOM 4817 C CA . ASP A 1 575 ? -38.399 -6.132 21.599 1.00 91.12 575 ASP A CA 1
ATOM 4818 C C . ASP A 1 575 ? -37.352 -6.049 22.730 1.00 91.12 575 ASP A C 1
ATOM 4820 O O . ASP A 1 575 ? -37.572 -6.497 23.855 1.00 91.12 575 ASP A O 1
ATOM 4824 N N . GLU A 1 576 ? -36.184 -5.476 22.424 1.00 90.62 576 GLU A N 1
ATOM 4825 C CA . GLU A 1 576 ? -35.063 -5.338 23.355 1.00 90.62 576 GLU A CA 1
ATOM 4826 C C . GLU A 1 576 ? -34.902 -3.877 23.782 1.00 90.62 576 GLU A C 1
ATOM 4828 O O . GLU A 1 576 ? -34.762 -2.977 22.956 1.00 90.62 576 GLU A O 1
ATOM 4833 N N . LYS A 1 577 ? -34.910 -3.626 25.095 1.00 89.19 577 LYS A N 1
ATOM 4834 C CA . LYS A 1 577 ? -34.830 -2.262 25.659 1.00 89.19 577 LYS A CA 1
ATOM 4835 C C . LYS A 1 577 ? -33.416 -1.828 26.022 1.00 89.19 577 LYS A C 1
ATOM 4837 O O . LYS A 1 577 ? -33.167 -0.642 26.212 1.00 89.19 577 LYS A O 1
ATOM 4842 N N . LYS A 1 578 ? -32.522 -2.797 26.198 1.00 91.31 578 LYS A N 1
ATOM 4843 C CA . LYS A 1 578 ? -31.153 -2.611 26.669 1.00 91.31 578 LYS A CA 1
ATOM 4844 C C . LYS A 1 578 ? -30.217 -3.496 25.859 1.00 91.31 578 LYS A C 1
ATOM 4846 O O . LYS A 1 578 ? -30.628 -4.553 25.392 1.00 91.31 578 LYS A O 1
ATOM 4851 N N . VAL A 1 579 ? -28.957 -3.101 25.725 1.00 92.88 579 VAL A N 1
ATOM 4852 C CA . VAL A 1 579 ? -27.934 -3.871 25.013 1.00 92.88 579 VAL A CA 1
ATOM 4853 C C . VAL A 1 579 ? -26.587 -3.778 25.725 1.00 92.88 579 VAL A C 1
ATOM 4855 O O . VAL A 1 579 ? -26.171 -2.708 26.162 1.00 92.88 579 VAL A O 1
ATOM 4858 N N . ALA A 1 580 ? -25.922 -4.918 25.890 1.00 93.75 580 ALA A N 1
ATOM 4859 C CA . ALA A 1 580 ? -24.539 -5.004 26.341 1.00 93.75 580 ALA A CA 1
ATOM 4860 C C . ALA A 1 580 ? -23.616 -4.809 25.136 1.00 93.75 580 ALA A C 1
ATOM 4862 O O . ALA A 1 580 ? -23.841 -5.420 24.091 1.00 93.75 580 ALA A O 1
ATOM 4863 N N . ILE A 1 581 ? -22.582 -3.982 25.252 1.00 95.44 581 ILE A N 1
ATOM 4864 C CA . ILE A 1 581 ? -21.774 -3.593 24.090 1.00 95.44 581 ILE A CA 1
ATOM 4865 C C . ILE A 1 581 ? -20.342 -4.087 24.256 1.00 95.44 581 ILE A C 1
ATOM 4867 O O . ILE A 1 581 ? -19.692 -3.844 25.272 1.00 95.44 581 ILE A O 1
ATOM 4871 N N . ILE A 1 582 ? -19.829 -4.769 23.233 1.00 96.12 582 ILE A N 1
ATOM 4872 C CA . ILE A 1 582 ? -18.415 -5.130 23.120 1.00 96.12 582 ILE A CA 1
ATOM 4873 C C . ILE A 1 582 ? -17.878 -4.449 21.872 1.00 96.12 582 ILE A C 1
ATOM 4875 O O . ILE A 1 582 ? -18.391 -4.645 20.773 1.00 96.12 582 ILE A O 1
ATOM 4879 N N . SER A 1 583 ? -16.836 -3.648 22.036 1.00 96.75 583 SER A N 1
ATOM 4880 C CA . SER A 1 583 ? -16.295 -2.820 20.960 1.00 96.75 583 SER A CA 1
ATOM 4881 C C . SER A 1 583 ? -14.783 -2.941 20.870 1.00 96.75 583 SER A C 1
ATOM 4883 O O . SER A 1 583 ? -14.110 -3.082 21.891 1.00 96.75 583 SER A O 1
ATOM 4885 N N . HIS A 1 584 ? -14.258 -2.880 19.649 1.00 95.56 584 HIS A N 1
ATOM 4886 C CA . HIS A 1 584 ? -12.826 -2.945 19.385 1.00 95.56 584 HIS A CA 1
ATOM 4887 C C . HIS A 1 584 ? -12.377 -1.838 18.432 1.00 95.56 584 HIS A C 1
ATOM 4889 O O . HIS A 1 584 ? -13.008 -1.662 17.387 1.00 95.56 584 HIS A O 1
ATOM 4895 N N . SER A 1 585 ? -11.256 -1.169 18.733 1.00 93.50 585 SER A N 1
ATOM 4896 C CA . SER A 1 585 ? -10.611 -0.191 17.840 1.00 93.50 585 SER A CA 1
ATOM 4897 C C . SER A 1 585 ? -11.633 0.795 17.243 1.00 93.50 585 SER A C 1
ATOM 4899 O O . SER A 1 585 ? -12.387 1.391 18.000 1.00 93.50 585 SER A O 1
ATOM 4901 N N . TYR A 1 586 ? -11.751 0.946 15.916 1.00 92.50 586 TYR A N 1
ATOM 4902 C CA . TYR A 1 586 ? -12.746 1.832 15.273 1.00 92.50 586 TYR A CA 1
ATOM 4903 C C . TYR A 1 586 ? -14.179 1.700 15.836 1.00 92.50 586 TYR A C 1
ATOM 4905 O O . TYR A 1 586 ? -14.868 2.704 16.015 1.00 92.50 586 TYR A O 1
ATOM 4913 N N . GLY A 1 587 ? -14.623 0.488 16.187 1.00 95.31 587 GLY A N 1
ATOM 4914 C CA . GLY A 1 587 ? -15.943 0.249 16.773 1.00 95.31 587 GLY A CA 1
ATOM 4915 C C . GLY A 1 587 ? -16.171 0.977 18.102 1.00 95.31 587 GLY A C 1
ATOM 4916 O O . GLY A 1 587 ? -17.316 1.251 18.458 1.00 95.31 587 GLY A O 1
ATOM 4917 N N . THR A 1 588 ? -15.109 1.364 18.821 1.00 96.50 588 THR A N 1
ATOM 4918 C CA . THR A 1 588 ? -15.225 2.162 20.049 1.00 96.50 588 THR A CA 1
ATOM 4919 C C . THR A 1 588 ? -15.703 3.589 19.788 1.00 96.50 588 THR A C 1
ATOM 4921 O O . THR A 1 588 ? -16.256 4.207 20.690 1.00 96.50 588 THR A O 1
ATOM 4924 N N . LEU A 1 589 ? -15.530 4.112 18.567 1.00 95.19 589 LEU A N 1
ATOM 4925 C CA . LEU A 1 589 ? -16.074 5.412 18.151 1.00 95.19 589 LEU A CA 1
ATOM 4926 C C . LEU A 1 589 ? -17.597 5.354 17.987 1.00 95.19 589 LEU A C 1
ATOM 4928 O O . LEU A 1 589 ? -18.292 6.307 18.305 1.00 95.19 589 LEU A O 1
ATOM 4932 N N . VAL A 1 590 ? -18.131 4.224 17.518 1.00 95.81 590 VAL A N 1
ATOM 4933 C CA . VAL A 1 590 ? -19.585 4.009 17.478 1.00 95.81 590 VAL A CA 1
ATOM 4934 C C . VAL A 1 590 ? -20.110 3.811 18.900 1.00 95.81 590 VAL A C 1
ATOM 4936 O O . VAL A 1 590 ? -21.105 4.419 19.286 1.00 95.81 590 VAL A O 1
ATOM 4939 N N . HIS A 1 591 ? -19.401 3.017 19.709 1.00 96.00 591 HIS A N 1
ATOM 4940 C CA . HIS A 1 591 ? -19.754 2.782 21.109 1.00 96.00 591 HIS A CA 1
ATOM 4941 C C . HIS A 1 591 ? -19.819 4.087 21.914 1.00 96.00 591 HIS A C 1
ATOM 4943 O O . HIS A 1 591 ? -20.776 4.296 22.655 1.00 96.00 591 HIS A O 1
ATOM 4949 N N . SER A 1 592 ? -18.857 4.998 21.741 1.00 95.00 592 SER A N 1
ATOM 4950 C CA . SER A 1 592 ? -18.869 6.284 22.443 1.00 95.00 592 SER A CA 1
ATOM 4951 C C . SER A 1 592 ? -20.093 7.131 22.096 1.00 95.00 592 SER A C 1
ATOM 4953 O O . SER A 1 592 ? -20.687 7.745 22.982 1.00 95.00 592 SER A O 1
ATOM 4955 N N . CYS A 1 593 ? -20.517 7.143 20.832 1.00 94.12 593 CYS A N 1
ATOM 4956 C CA . CYS A 1 593 ? -21.721 7.858 20.428 1.00 94.12 593 CYS A CA 1
ATOM 4957 C C . CYS A 1 593 ? -22.996 7.204 20.983 1.00 94.12 593 CYS A C 1
ATOM 4959 O O . CYS A 1 593 ? -23.890 7.932 21.405 1.00 94.12 593 CYS A O 1
ATOM 4961 N N . ILE A 1 594 ? -23.062 5.868 21.078 1.00 93.94 594 ILE A N 1
ATOM 4962 C CA . ILE A 1 594 ? -24.174 5.165 21.747 1.00 93.94 594 ILE A CA 1
ATOM 4963 C C . ILE A 1 594 ? -24.244 5.567 23.225 1.00 93.94 594 ILE A C 1
ATOM 4965 O O . ILE A 1 594 ? -25.311 5.934 23.703 1.00 93.94 594 ILE A O 1
ATOM 4969 N N . VAL A 1 595 ? -23.111 5.573 23.934 1.00 92.19 595 VAL A N 1
ATOM 4970 C CA . VAL A 1 595 ? -23.043 5.969 25.353 1.00 92.19 595 VAL A CA 1
ATOM 4971 C C . VAL A 1 595 ? -23.552 7.394 25.574 1.00 92.19 595 VAL A C 1
ATOM 4973 O O . VAL A 1 595 ? -24.244 7.646 26.556 1.00 92.19 595 VAL A O 1
ATOM 4976 N N . LYS A 1 596 ? -23.248 8.320 24.660 1.00 90.25 596 LYS A N 1
ATOM 4977 C CA . LYS A 1 596 ? -23.627 9.735 24.792 1.00 90.25 596 LYS A CA 1
ATOM 4978 C C . LYS A 1 596 ? -25.043 10.055 24.318 1.00 90.25 596 LYS A C 1
ATOM 4980 O O . LYS A 1 596 ? -25.691 10.911 24.907 1.00 90.25 596 LYS A O 1
ATOM 4985 N N . GLN A 1 597 ? -25.496 9.429 23.233 1.00 90.44 597 GLN A N 1
ATOM 4986 C CA . GLN A 1 597 ? -26.738 9.808 22.544 1.00 90.44 597 GLN A CA 1
ATOM 4987 C C . GLN A 1 597 ? -27.880 8.809 22.769 1.00 90.44 597 GLN A C 1
ATOM 4989 O O . GLN A 1 597 ? -29.041 9.192 22.684 1.00 90.44 597 GLN A O 1
ATOM 4994 N N . LEU A 1 598 ? -27.561 7.549 23.075 1.00 91.19 598 LEU A N 1
ATOM 4995 C CA . LEU A 1 598 ? -28.512 6.453 23.283 1.00 91.19 598 LEU A CA 1
ATOM 4996 C C . LEU A 1 598 ? -28.279 5.768 24.643 1.00 91.19 598 LEU A C 1
ATOM 4998 O O . LEU A 1 598 ? -28.391 4.546 24.766 1.00 91.19 598 LEU A O 1
ATOM 5002 N N . SER A 1 599 ? -27.931 6.545 25.675 1.00 88.44 599 SER A N 1
ATOM 5003 C CA . SER A 1 599 ? -27.625 6.032 27.021 1.00 88.44 599 SER A CA 1
ATOM 5004 C C . SER A 1 599 ? -28.776 5.217 27.622 1.00 88.44 599 SER A C 1
ATOM 5006 O O . SER A 1 599 ? -28.541 4.267 28.369 1.00 88.44 599 SER A O 1
ATOM 5008 N N . HIS A 1 600 ? -30.026 5.507 27.240 1.00 88.75 600 HIS A N 1
ATOM 5009 C CA . HIS A 1 600 ? -31.198 4.728 27.647 1.00 88.75 600 HIS A CA 1
ATOM 5010 C C . HIS A 1 600 ? -31.147 3.275 27.170 1.00 88.75 600 HIS A C 1
ATOM 5012 O O . HIS A 1 600 ? -31.663 2.415 27.882 1.00 88.75 600 HIS A O 1
ATOM 5018 N N . LEU A 1 601 ? -30.495 2.990 26.036 1.00 88.94 601 LEU A N 1
ATOM 5019 C CA . LEU A 1 601 ? -30.331 1.641 25.478 1.00 88.94 601 LEU A CA 1
ATOM 5020 C C . LEU A 1 601 ? -29.114 0.905 26.045 1.00 88.94 601 LEU A C 1
ATOM 5022 O O . LEU A 1 601 ? -29.032 -0.316 25.932 1.00 88.94 601 LEU A O 1
ATOM 5026 N N . VAL A 1 602 ? -28.157 1.604 26.651 1.00 86.75 602 VAL A N 1
ATOM 5027 C CA . VAL A 1 602 ? -26.950 0.975 27.199 1.00 86.75 602 VAL A CA 1
ATOM 5028 C C . VAL A 1 602 ? -27.323 0.145 28.422 1.00 86.75 602 VAL A C 1
ATOM 5030 O O . VAL A 1 602 ? -27.959 0.639 29.352 1.00 86.75 602 VAL A O 1
ATOM 5033 N N . SER A 1 603 ? -26.963 -1.140 28.415 1.00 83.31 603 SER A N 1
ATOM 5034 C CA . SER A 1 603 ? -27.163 -2.024 29.563 1.00 83.31 603 SER A CA 1
ATOM 5035 C C . SER A 1 603 ? -26.338 -1.533 30.747 1.00 83.31 603 SER A C 1
ATOM 5037 O O . SER A 1 603 ? -25.138 -1.279 30.613 1.00 83.31 603 SER A O 1
ATOM 5039 N N . ASP A 1 604 ? -26.956 -1.489 31.925 1.00 73.94 604 ASP A N 1
ATOM 5040 C CA . ASP A 1 604 ? -26.304 -1.015 33.150 1.00 73.94 604 ASP A CA 1
ATOM 5041 C C . ASP A 1 604 ? -25.181 -1.977 33.612 1.00 73.94 604 ASP A C 1
ATOM 5043 O O . ASP A 1 604 ? -24.346 -1.660 34.462 1.00 73.94 604 ASP A O 1
ATOM 5047 N N . GLN A 1 605 ? -25.138 -3.175 33.020 1.00 68.06 605 GLN A N 1
ATOM 5048 C CA . GLN A 1 605 ? -24.399 -4.324 33.526 1.00 68.06 605 GLN A CA 1
ATOM 5049 C C . GLN A 1 605 ? -23.115 -4.673 32.764 1.00 68.06 605 GLN A C 1
ATOM 5051 O O . GLN A 1 605 ? -22.247 -5.298 33.365 1.00 68.06 605 GLN A O 1
ATOM 5056 N N . SER A 1 606 ? -22.955 -4.325 31.481 1.00 78.56 606 SER A N 1
ATOM 5057 C CA . SER A 1 606 ? -21.853 -4.897 30.685 1.00 78.56 606 SER A CA 1
ATOM 5058 C C . SER A 1 606 ? -21.475 -4.106 29.425 1.00 78.56 606 SER A C 1
ATOM 5060 O O . SER A 1 606 ? -22.017 -4.334 28.345 1.00 78.56 606 SER A O 1
ATOM 5062 N N . ASN A 1 607 ? -20.464 -3.236 29.544 1.00 90.19 607 ASN A N 1
ATOM 5063 C CA . ASN A 1 607 ? -19.886 -2.497 28.417 1.00 90.19 607 ASN A CA 1
ATOM 5064 C C . ASN A 1 607 ? -18.361 -2.648 28.386 1.00 90.19 607 ASN A C 1
ATOM 5066 O O . ASN A 1 607 ? -17.670 -2.317 29.351 1.00 90.19 607 ASN A O 1
ATOM 5070 N N . ILE A 1 608 ? -17.828 -3.167 27.280 1.00 95.25 608 ILE A N 1
ATOM 5071 C CA . ILE A 1 608 ? -16.405 -3.483 27.126 1.00 95.25 608 ILE A CA 1
ATOM 5072 C C . ILE A 1 608 ? -15.809 -2.725 25.938 1.00 95.25 608 ILE A C 1
ATOM 5074 O O . ILE A 1 608 ? -16.293 -2.795 24.802 1.00 95.25 608 ILE A O 1
ATOM 5078 N N . PHE A 1 609 ? -14.700 -2.047 26.208 1.00 96.88 609 PHE A N 1
ATOM 5079 C CA . PHE A 1 609 ? -13.842 -1.407 25.219 1.00 96.88 609 PHE A CA 1
ATOM 5080 C C . PHE A 1 609 ? -12.539 -2.195 25.111 1.00 96.88 609 PHE A C 1
ATOM 5082 O O . PHE A 1 609 ? -11.946 -2.536 26.131 1.00 96.88 609 PHE A O 1
ATOM 5089 N N . ILE A 1 610 ? -12.100 -2.499 23.894 1.00 96.12 610 ILE A N 1
ATOM 5090 C CA . ILE A 1 610 ? -10.865 -3.245 23.629 1.00 96.12 610 ILE A CA 1
ATOM 5091 C C . ILE A 1 610 ? -10.024 -2.420 22.666 1.00 96.12 610 ILE A C 1
ATOM 5093 O O . ILE A 1 610 ? -10.502 -2.088 21.581 1.00 96.12 610 ILE A O 1
ATOM 5097 N N . ASP A 1 611 ? -8.799 -2.091 23.072 1.00 94.44 611 ASP A N 1
ATOM 5098 C CA . ASP A 1 611 ? -7.886 -1.213 22.331 1.00 94.44 611 ASP A CA 1
ATOM 5099 C C . ASP A 1 611 ? -8.604 0.050 21.803 1.00 94.44 611 ASP A C 1
ATOM 5101 O O . ASP A 1 611 ? -8.707 0.266 20.591 1.00 94.44 611 ASP A O 1
ATOM 5105 N N . PRO A 1 612 ? -9.225 0.848 22.695 1.00 95.50 612 PRO A N 1
ATOM 5106 C CA . PRO A 1 612 ? -10.108 1.933 22.289 1.00 95.50 612 PRO A CA 1
ATOM 5107 C C . PRO A 1 612 ? -9.368 3.088 21.623 1.00 95.50 612 PRO A C 1
ATOM 5109 O O . PRO A 1 612 ? -8.377 3.589 22.145 1.00 95.50 612 PRO A O 1
ATOM 5112 N N . VAL A 1 613 ? -9.952 3.608 20.542 1.00 93.19 613 VAL A N 1
ATOM 5113 C CA . VAL A 1 613 ? -9.480 4.824 19.851 1.00 93.19 613 VAL A CA 1
ATOM 5114 C C . VAL A 1 613 ? -10.401 6.032 20.074 1.00 93.19 613 VAL A C 1
ATOM 5116 O O . VAL A 1 613 ? -10.228 7.071 19.447 1.00 93.19 613 VAL A O 1
ATOM 5119 N N . CYS A 1 614 ? -11.401 5.908 20.957 1.00 93.75 614 CYS A N 1
ATOM 5120 C CA . CYS A 1 614 ? -12.350 6.979 21.286 1.00 93.75 614 CYS A CA 1
ATOM 5121 C C . CYS A 1 614 ? -11.896 7.899 22.430 1.00 93.75 614 CYS A C 1
ATOM 5123 O O . CYS A 1 614 ? -12.483 8.959 22.620 1.00 93.75 614 CYS A O 1
ATOM 5125 N N . PHE A 1 615 ? -10.885 7.525 23.214 1.00 91.94 615 PHE A N 1
ATOM 5126 C CA . PHE A 1 615 ? -10.379 8.370 24.299 1.00 91.94 615 PHE A CA 1
ATOM 5127 C C . PHE A 1 615 ? -9.310 9.312 23.762 1.00 91.94 615 PHE A C 1
ATOM 5129 O O . PHE A 1 615 ? -8.359 8.844 23.156 1.00 91.94 615 PHE A O 1
ATOM 5136 N N . LEU A 1 616 ? -9.418 10.622 23.996 1.00 86.38 616 LEU A N 1
ATOM 5137 C CA . LEU A 1 616 ? -8.384 11.592 23.595 1.00 86.38 616 LEU A CA 1
ATOM 5138 C C . LEU A 1 616 ? -8.000 11.528 22.101 1.00 86.38 616 LEU A C 1
ATOM 5140 O O . LEU A 1 616 ? -6.870 11.827 21.743 1.00 86.38 616 LEU A O 1
ATOM 5144 N N . SER A 1 617 ? -8.924 11.177 21.204 1.00 85.25 617 SER A N 1
ATOM 5145 C CA . SER A 1 617 ? -8.607 10.934 19.785 1.00 85.25 617 SER A CA 1
ATOM 5146 C C . SER A 1 617 ? -8.100 12.165 19.007 1.00 85.25 617 SER A C 1
ATOM 5148 O O . SER A 1 617 ? -7.664 12.024 17.871 1.00 85.25 617 SER A O 1
ATOM 5150 N N . LEU A 1 618 ? -8.198 13.372 19.584 1.00 80.75 618 LEU A N 1
ATOM 5151 C CA . LEU A 1 618 ? -7.619 14.616 19.044 1.00 80.75 618 LEU A CA 1
ATOM 5152 C C . LEU A 1 618 ? -6.185 14.892 19.535 1.00 80.75 618 LEU A C 1
ATOM 5154 O O . LEU A 1 618 ? -5.564 15.856 19.091 1.00 80.75 618 LEU A O 1
ATOM 5158 N N . ASP A 1 619 ? -5.644 14.060 20.423 1.00 82.62 619 ASP A N 1
ATOM 5159 C CA . ASP A 1 619 ? -4.223 14.077 20.756 1.00 82.62 619 ASP A CA 1
ATOM 5160 C C . ASP A 1 619 ? -3.403 13.744 19.504 1.00 82.62 619 ASP A C 1
ATOM 5162 O O . ASP A 1 619 ? -3.670 12.764 18.801 1.00 82.62 619 ASP A O 1
ATOM 5166 N N . SER A 1 620 ? -2.406 14.580 19.206 1.00 80.38 620 SER A N 1
ATOM 5167 C CA . SER A 1 620 ? -1.622 14.462 17.977 1.00 80.38 620 SER A CA 1
ATOM 5168 C C . SER A 1 620 ? -0.940 13.109 17.783 1.00 80.38 620 SER A C 1
ATOM 5170 O O . SER A 1 620 ? -0.702 12.718 16.639 1.00 80.38 620 SER A O 1
ATOM 5172 N N . ARG A 1 621 ? -0.669 12.363 18.862 1.00 81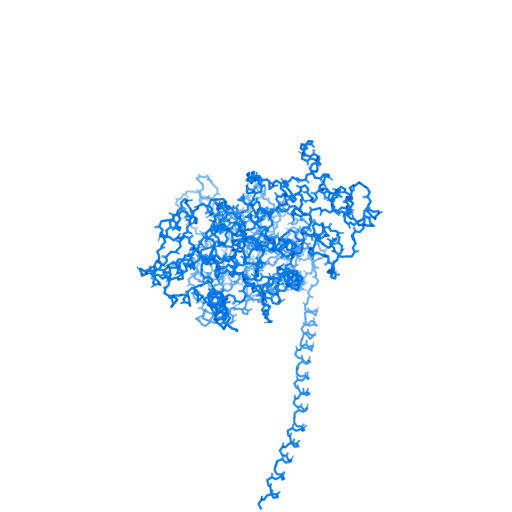.25 621 ARG A N 1
ATOM 5173 C CA . ARG A 1 621 ? -0.074 11.021 18.795 1.00 81.25 621 ARG A CA 1
ATOM 5174 C C . ARG A 1 621 ? -0.959 10.049 18.017 1.00 81.25 621 ARG A C 1
ATOM 5176 O O . ARG A 1 621 ? -0.433 9.253 17.246 1.00 81.25 621 ARG A O 1
ATOM 5183 N N . TYR A 1 622 ? -2.284 10.154 18.150 1.00 79.81 622 TYR A N 1
ATOM 5184 C CA . TYR A 1 622 ? -3.230 9.329 17.390 1.00 79.81 622 TYR A CA 1
ATOM 5185 C C . TYR A 1 622 ? -3.130 9.597 15.901 1.00 79.81 622 TYR A C 1
ATOM 5187 O O . TYR A 1 622 ? -3.034 8.679 15.092 1.00 79.81 622 TYR A O 1
ATOM 5195 N N . VAL A 1 623 ? -3.183 10.876 15.545 1.00 77.25 623 VAL A N 1
ATOM 5196 C CA . VAL A 1 623 ? -3.239 11.295 14.153 1.00 77.25 623 VAL A CA 1
ATOM 5197 C C . VAL A 1 623 ? -1.914 11.042 13.459 1.00 77.25 623 VAL A C 1
ATOM 5199 O O . VAL A 1 623 ? -1.920 10.531 12.342 1.00 77.25 623 VAL A O 1
ATOM 5202 N N . ASP A 1 624 ? -0.788 11.293 14.126 1.00 78.06 624 ASP A N 1
ATOM 5203 C CA . ASP A 1 624 ? 0.519 10.919 13.598 1.00 78.06 624 ASP A CA 1
ATOM 5204 C C . ASP A 1 624 ? 0.595 9.405 13.368 1.00 78.06 624 ASP A C 1
ATOM 5206 O O . ASP A 1 624 ? 0.756 8.979 12.227 1.00 78.06 624 ASP A O 1
ATOM 5210 N N . ASN A 1 625 ? 0.377 8.584 14.401 1.00 79.06 625 ASN A N 1
ATOM 5211 C CA . ASN A 1 625 ? 0.523 7.130 14.297 1.00 79.06 625 ASN A CA 1
ATOM 5212 C C . ASN A 1 625 ? -0.444 6.486 13.287 1.00 79.06 625 ASN A C 1
ATOM 5214 O O . ASN A 1 625 ? -0.062 5.545 12.587 1.00 79.06 625 ASN A O 1
ATOM 5218 N N . MET A 1 626 ? -1.681 6.986 13.203 1.00 77.25 626 MET A N 1
ATOM 5219 C CA . MET A 1 626 ? -2.731 6.403 12.366 1.00 77.25 626 MET A CA 1
ATOM 5220 C C . MET A 1 626 ? -2.746 6.943 10.930 1.00 77.25 626 MET A C 1
ATOM 5222 O O . MET A 1 626 ? -3.088 6.186 10.027 1.00 77.25 626 MET A O 1
ATOM 5226 N N . LEU A 1 627 ? -2.428 8.225 10.700 1.00 80.44 627 LEU A N 1
ATOM 5227 C CA . LEU A 1 627 ? -2.656 8.884 9.401 1.00 80.44 627 LEU A CA 1
ATOM 5228 C C . LEU A 1 627 ? -1.390 9.391 8.695 1.00 80.44 627 LEU A C 1
ATOM 5230 O O . LEU A 1 627 ? -1.432 9.554 7.477 1.00 80.44 627 LEU A O 1
ATOM 5234 N N . TYR A 1 628 ? -0.289 9.668 9.405 1.00 79.94 628 TYR A N 1
ATOM 5235 C CA . TYR A 1 628 ? 0.866 10.369 8.810 1.00 79.94 628 TYR A CA 1
ATOM 5236 C C . TYR A 1 628 ? 2.215 9.657 8.970 1.00 79.94 628 TYR A C 1
ATOM 5238 O O . TYR A 1 628 ? 3.104 9.832 8.130 1.00 79.94 628 TYR A O 1
ATOM 5246 N N . ARG A 1 629 ? 2.397 8.864 10.026 1.00 75.25 629 ARG A N 1
ATOM 5247 C CA . ARG A 1 629 ? 3.666 8.223 10.368 1.00 75.25 629 ARG A CA 1
ATOM 5248 C C . ARG A 1 629 ? 4.007 7.127 9.369 1.00 75.25 629 ARG A C 1
ATOM 5250 O O . ARG A 1 629 ? 3.205 6.239 9.120 1.00 75.25 629 ARG A O 1
ATOM 5257 N N . GLN A 1 630 ? 5.226 7.156 8.842 1.00 70.69 630 GLN A N 1
ATOM 5258 C CA . GLN A 1 630 ? 5.719 6.076 7.990 1.00 70.69 630 GLN A CA 1
ATOM 5259 C C . GLN A 1 630 ? 6.042 4.836 8.840 1.00 70.69 630 GLN A C 1
ATOM 5261 O O . GLN A 1 630 ? 6.703 4.976 9.878 1.00 70.69 630 GLN A O 1
ATOM 5266 N N . PRO A 1 631 ? 5.607 3.634 8.426 1.00 69.69 631 PRO A N 1
ATOM 5267 C CA . PRO A 1 631 ? 5.843 2.416 9.188 1.00 69.69 631 PRO A CA 1
ATOM 5268 C C . PRO A 1 631 ? 7.343 2.100 9.243 1.00 69.69 631 PRO A C 1
ATOM 5270 O O . PRO A 1 631 ? 8.011 2.006 8.214 1.00 69.69 631 PRO A O 1
ATOM 5273 N N . SER A 1 632 ? 7.884 1.913 10.448 1.00 69.00 632 SER A N 1
ATOM 5274 C CA . SER A 1 632 ? 9.302 1.582 10.668 1.00 69.00 632 SER A CA 1
ATOM 5275 C C . SER A 1 632 ? 9.523 0.183 11.249 1.00 69.00 632 SER A C 1
ATOM 5277 O O . SER A 1 632 ? 10.660 -0.286 11.321 1.00 69.00 632 SER A O 1
ATOM 5279 N N . SER A 1 633 ? 8.445 -0.511 11.633 1.00 67.12 633 SER A N 1
ATOM 5280 C CA . SER A 1 633 ? 8.467 -1.888 12.135 1.00 67.12 633 SER A CA 1
ATOM 5281 C C . SER A 1 633 ? 7.630 -2.818 11.239 1.00 67.12 633 SER A C 1
ATOM 5283 O O . SER A 1 633 ? 6.648 -2.368 10.648 1.00 67.12 633 SER A O 1
ATOM 5285 N N . PRO A 1 634 ? 7.935 -4.129 11.156 1.00 61.97 634 PRO A N 1
ATOM 5286 C CA . PRO A 1 634 ? 7.110 -5.082 10.402 1.00 61.97 634 PRO A CA 1
ATOM 5287 C C . PRO A 1 634 ? 5.642 -5.141 10.853 1.00 61.97 634 PRO A C 1
ATOM 5289 O O . PRO A 1 634 ? 4.763 -5.460 10.059 1.00 61.97 634 PRO A O 1
ATOM 5292 N N . ASN A 1 635 ? 5.366 -4.831 12.124 1.00 60.44 635 ASN A N 1
ATOM 5293 C CA . ASN A 1 635 ? 4.000 -4.817 12.652 1.00 60.44 635 ASN A CA 1
ATOM 5294 C C . ASN A 1 635 ? 3.278 -3.519 12.296 1.00 60.44 635 ASN A C 1
ATOM 5296 O O . ASN A 1 635 ? 2.120 -3.576 11.898 1.00 60.44 635 ASN A O 1
ATOM 5300 N N . GLN A 1 636 ? 3.984 -2.386 12.330 1.00 65.38 636 GLN A N 1
ATOM 5301 C CA . GLN A 1 636 ? 3.461 -1.123 11.813 1.00 65.38 636 GLN A CA 1
ATOM 5302 C C . GLN A 1 636 ? 3.159 -1.237 10.325 1.00 65.38 636 GLN A C 1
ATOM 5304 O O . GLN A 1 636 ? 2.136 -0.733 9.891 1.00 65.38 636 GLN A O 1
ATOM 5309 N N . LEU A 1 637 ? 3.996 -1.951 9.565 1.00 64.94 637 LEU A N 1
ATOM 5310 C CA . LEU A 1 637 ? 3.750 -2.235 8.154 1.00 64.94 637 LEU A CA 1
ATOM 5311 C C . LEU A 1 637 ? 2.455 -3.040 7.967 1.00 64.94 637 LEU A C 1
ATOM 5313 O O . LEU A 1 637 ? 1.655 -2.713 7.102 1.00 64.94 637 LEU A O 1
ATOM 5317 N N . LEU A 1 638 ? 2.217 -4.064 8.795 1.00 63.78 638 LEU A N 1
ATOM 5318 C CA . LEU A 1 638 ? 0.986 -4.861 8.748 1.00 63.78 638 LEU A CA 1
ATOM 5319 C C . LEU A 1 638 ? -0.254 -4.042 9.143 1.00 63.78 638 LEU A C 1
ATOM 5321 O O . LEU A 1 638 ? -1.293 -4.164 8.502 1.00 63.78 638 LEU A O 1
ATOM 5325 N N . LEU A 1 639 ? -0.141 -3.214 10.183 1.00 63.56 639 LEU A N 1
ATOM 5326 C CA . LEU A 1 639 ? -1.208 -2.336 10.660 1.00 63.56 639 LEU A CA 1
ATOM 5327 C C . LEU A 1 639 ? -1.542 -1.245 9.632 1.00 63.56 639 LEU A C 1
ATOM 5329 O O . LEU A 1 639 ? -2.709 -1.034 9.310 1.00 63.56 639 LEU A O 1
ATOM 5333 N N . HIS A 1 640 ? -0.527 -0.589 9.064 1.00 67.75 640 HIS A N 1
ATOM 5334 C CA . HIS A 1 640 ? -0.684 0.388 7.982 1.00 67.75 640 HIS A CA 1
ATOM 5335 C C . HIS A 1 640 ? -1.299 -0.261 6.742 1.00 67.75 640 HIS A C 1
ATOM 5337 O O . HIS A 1 640 ? -2.294 0.248 6.228 1.00 67.75 640 HIS A O 1
ATOM 5343 N N . ALA A 1 641 ? -0.820 -1.446 6.352 1.00 62.47 641 ALA A N 1
ATOM 5344 C CA . ALA A 1 641 ? -1.364 -2.236 5.246 1.00 62.47 641 ALA A CA 1
ATOM 5345 C C . ALA A 1 641 ? -2.770 -2.828 5.498 1.00 62.47 641 ALA A C 1
ATOM 5347 O O . ALA A 1 641 ? -3.340 -3.459 4.601 1.00 62.47 641 ALA A O 1
ATOM 5348 N N . ALA A 1 642 ? -3.321 -2.681 6.704 1.00 60.47 642 ALA A N 1
ATOM 5349 C CA . ALA A 1 642 ? -4.691 -3.062 7.042 1.00 60.47 642 ALA A CA 1
ATOM 5350 C C . ALA A 1 642 ? -5.616 -1.848 7.247 1.00 60.47 642 ALA A C 1
ATOM 5352 O O . ALA A 1 642 ? -6.829 -2.000 7.124 1.00 60.47 642 ALA A O 1
ATOM 5353 N N . CYS A 1 643 ? -5.062 -0.662 7.541 1.00 64.06 643 CYS A N 1
ATOM 5354 C CA . CYS A 1 643 ? -5.830 0.508 7.977 1.00 64.06 643 CYS A CA 1
ATOM 5355 C C . CYS A 1 643 ? -5.539 1.795 7.192 1.00 64.06 643 CYS A C 1
ATOM 5357 O O . CYS A 1 643 ? -6.467 2.431 6.695 1.00 64.06 643 CYS A O 1
ATOM 5359 N N . ALA A 1 644 ? -4.272 2.204 7.118 1.00 64.50 644 ALA A N 1
ATOM 5360 C CA . ALA A 1 644 ? -3.867 3.552 6.704 1.00 64.50 644 ALA A CA 1
ATOM 5361 C C . ALA A 1 644 ? -3.475 3.657 5.221 1.00 64.50 644 ALA A C 1
ATOM 5363 O O . ALA A 1 644 ? -3.326 4.754 4.694 1.00 64.50 644 ALA A O 1
ATOM 5364 N N . GLU A 1 645 ? -3.317 2.519 4.545 1.00 74.19 645 GLU A N 1
ATOM 5365 C CA . GLU A 1 645 ? -2.884 2.458 3.150 1.00 74.19 645 GLU A CA 1
ATOM 5366 C C . GLU A 1 645 ? -4.019 2.153 2.155 1.00 74.19 645 GLU A C 1
ATOM 5368 O O . GLU A 1 645 ? -3.848 2.384 0.961 1.00 74.19 645 GLU A O 1
ATOM 5373 N N . ASP A 1 646 ? -5.170 1.646 2.613 1.00 86.81 646 ASP A N 1
ATOM 5374 C CA . ASP A 1 646 ? -6.338 1.380 1.760 1.00 86.81 646 ASP A CA 1
ATOM 5375 C C . ASP A 1 646 ? -7.086 2.679 1.429 1.00 86.81 646 ASP A C 1
ATOM 5377 O O . ASP A 1 646 ? -7.514 3.386 2.342 1.00 86.81 646 ASP A O 1
ATOM 5381 N N . LEU A 1 647 ? -7.301 2.956 0.134 1.00 88.69 647 LEU A N 1
ATOM 5382 C CA . LEU A 1 647 ? -7.911 4.197 -0.366 1.00 88.69 647 LEU A CA 1
ATOM 5383 C C . LEU A 1 647 ? -9.244 4.537 0.318 1.00 88.69 647 LEU A C 1
ATOM 5385 O O . LEU A 1 647 ? -9.457 5.672 0.744 1.00 88.69 647 LEU A O 1
ATOM 5389 N N . TYR A 1 648 ? -10.150 3.568 0.426 1.00 89.06 648 TYR A N 1
ATOM 5390 C CA . TYR A 1 648 ? -11.499 3.805 0.945 1.00 89.06 648 TYR A CA 1
ATOM 5391 C C . TYR A 1 648 ? -11.496 4.002 2.465 1.00 89.06 648 TYR A C 1
ATOM 5393 O O . TYR A 1 648 ? -12.178 4.892 2.981 1.00 89.06 648 TYR A O 1
ATOM 5401 N N . SER A 1 649 ? -10.680 3.221 3.176 1.00 88.31 649 SER A N 1
ATOM 5402 C CA . SER A 1 649 ? -10.500 3.336 4.625 1.00 88.31 649 SER A CA 1
ATOM 5403 C C . SER A 1 649 ? -9.861 4.675 5.007 1.00 88.31 649 SER A C 1
ATOM 5405 O O . SER A 1 649 ? -10.377 5.378 5.882 1.00 88.31 649 SER A O 1
ATOM 5407 N N . ILE A 1 650 ? -8.787 5.085 4.317 1.00 88.75 650 ILE A N 1
ATOM 5408 C CA . ILE A 1 650 ? -8.124 6.366 4.589 1.00 88.75 650 ILE A CA 1
ATOM 5409 C C . ILE A 1 650 ? -9.015 7.549 4.199 1.00 88.75 650 ILE A C 1
ATOM 5411 O O . ILE A 1 650 ? -9.100 8.519 4.952 1.00 88.75 650 ILE A O 1
ATOM 5415 N N . TYR A 1 651 ? -9.753 7.450 3.084 1.00 91.31 651 TYR A N 1
ATOM 5416 C CA . TYR A 1 651 ? -10.733 8.456 2.673 1.00 91.31 651 TYR A CA 1
ATOM 5417 C C . TYR A 1 651 ? -11.770 8.698 3.773 1.00 91.31 651 TYR A C 1
ATOM 5419 O O . TYR A 1 651 ? -12.065 9.846 4.116 1.00 91.31 651 TYR A O 1
ATOM 5427 N N . HIS A 1 652 ? -12.289 7.626 4.372 1.00 89.25 652 HIS A N 1
ATOM 5428 C CA . HIS A 1 652 ? -13.223 7.719 5.488 1.00 89.25 652 HIS A CA 1
ATOM 5429 C C . HIS A 1 652 ? -12.601 8.396 6.719 1.00 89.25 652 HIS A C 1
ATOM 5431 O O . HIS A 1 652 ? -13.154 9.379 7.226 1.00 89.25 652 HIS A O 1
ATOM 5437 N N . LEU A 1 653 ? -11.435 7.924 7.174 1.00 88.50 653 LEU A N 1
ATOM 5438 C CA . LEU A 1 653 ? -10.761 8.480 8.354 1.00 88.50 653 LEU A CA 1
ATOM 5439 C C . LEU A 1 653 ? -10.404 9.963 8.177 1.00 88.50 653 LEU A C 1
ATOM 5441 O O . LEU A 1 653 ? -10.534 10.745 9.116 1.00 88.50 653 LEU A O 1
ATOM 5445 N N . GLN A 1 654 ? -9.994 10.364 6.974 1.00 89.12 654 GLN A N 1
ATOM 5446 C CA . GLN A 1 654 ? -9.587 11.733 6.679 1.00 89.12 654 GLN A CA 1
ATOM 5447 C C . GLN A 1 654 ? -10.761 12.681 6.406 1.00 89.12 654 GLN A C 1
ATOM 5449 O O . GLN A 1 654 ? -10.713 13.840 6.815 1.00 89.12 654 GLN A O 1
ATOM 5454 N N . ARG A 1 655 ? -11.813 12.243 5.702 1.00 89.12 655 ARG A N 1
ATOM 5455 C CA . ARG A 1 655 ? -12.882 13.143 5.219 1.00 89.12 655 ARG A CA 1
ATOM 5456 C C . ARG A 1 655 ? -14.165 13.088 6.041 1.00 89.12 655 ARG A C 1
ATOM 5458 O O . ARG A 1 655 ? -14.894 14.081 6.080 1.00 89.12 655 ARG A O 1
ATOM 5465 N N . HIS A 1 656 ? -14.445 11.968 6.706 1.00 88.44 656 HIS A N 1
ATOM 5466 C CA . HIS A 1 656 ? -15.752 11.724 7.327 1.00 88.44 656 HIS A CA 1
ATOM 5467 C C . HIS A 1 656 ? -15.704 11.679 8.850 1.00 88.44 656 HIS A C 1
ATOM 5469 O O . HIS A 1 656 ? -16.637 12.177 9.487 1.00 88.44 656 HIS A O 1
ATOM 5475 N N . LEU A 1 657 ? -14.614 11.189 9.445 1.00 87.44 657 LEU A N 1
ATOM 5476 C CA . LEU A 1 657 ? -14.499 11.040 10.897 1.00 87.44 657 LEU A CA 1
ATOM 5477 C C . LEU A 1 657 ? -14.714 12.368 11.648 1.00 87.44 657 LEU A C 1
ATOM 5479 O O . LEU A 1 657 ? -13.992 13.348 11.466 1.00 87.44 657 LEU A O 1
ATOM 5483 N N . CYS A 1 658 ? -15.744 12.420 12.494 1.00 87.88 658 CYS A N 1
ATOM 5484 C CA . CYS A 1 658 ? -16.035 13.561 13.361 1.00 87.88 658 CYS A CA 1
ATOM 5485 C C . CYS A 1 658 ? -15.445 13.318 14.747 1.00 87.88 658 CYS A C 1
ATOM 5487 O O . CYS A 1 658 ? -16.059 12.646 15.577 1.00 87.88 658 CYS A O 1
ATOM 5489 N N . TRP A 1 659 ? -14.234 13.835 14.984 1.00 82.81 659 TRP A N 1
ATOM 5490 C CA . TRP A 1 659 ? -13.497 13.541 16.212 1.00 82.81 659 TRP A CA 1
ATOM 5491 C C . TRP A 1 659 ? -14.256 13.978 17.463 1.00 82.81 659 TRP A C 1
ATOM 5493 O O . TRP A 1 659 ? -14.474 13.149 18.336 1.00 82.81 659 TRP A O 1
ATOM 5503 N N . TYR A 1 660 ? -14.739 15.222 17.544 1.00 83.75 660 TYR A N 1
ATOM 5504 C CA . TYR A 1 660 ? -15.438 15.681 18.751 1.00 83.75 660 TYR A CA 1
ATOM 5505 C C . TYR A 1 660 ? -16.723 14.902 19.051 1.00 83.75 660 TYR A C 1
ATOM 5507 O O . TYR A 1 660 ? -17.047 14.665 20.214 1.00 83.75 660 TYR A O 1
ATOM 5515 N N . GLU A 1 661 ? -17.449 14.472 18.017 1.00 87.50 661 GLU A N 1
ATOM 5516 C CA . GLU A 1 661 ? -18.649 13.655 18.195 1.00 87.50 661 GLU A CA 1
ATOM 5517 C C . GLU A 1 661 ? -18.292 12.261 18.724 1.00 87.50 661 GLU A C 1
ATOM 5519 O O . GLU A 1 661 ? -19.063 11.681 19.485 1.00 87.50 661 GLU A O 1
ATOM 5524 N N . SER A 1 662 ? -17.108 11.750 18.382 1.00 89.88 662 SER A N 1
ATOM 5525 C CA . SER A 1 662 ? -16.673 10.387 18.706 1.00 89.88 662 SER A CA 1
ATOM 5526 C C . SER A 1 662 ? -15.796 10.293 19.960 1.00 89.88 662 SER A C 1
ATOM 5528 O O . SER A 1 662 ? -15.607 9.192 20.479 1.00 89.88 662 SER A O 1
ATOM 5530 N N . ILE A 1 663 ? -15.268 11.410 20.474 1.00 91.19 663 ILE A N 1
ATOM 5531 C CA . ILE A 1 663 ? -14.480 11.404 21.713 1.00 91.19 663 ILE A CA 1
ATOM 5532 C C . ILE A 1 663 ? -15.373 11.013 22.889 1.00 91.19 663 ILE A C 1
ATOM 5534 O O . ILE A 1 663 ? -16.453 11.578 23.062 1.00 91.19 663 ILE A O 1
ATOM 5538 N N . LEU A 1 664 ? -14.911 10.063 23.696 1.00 92.38 664 LEU A N 1
ATOM 5539 C CA . LEU A 1 664 ? -15.543 9.681 24.952 1.00 92.38 664 LEU A CA 1
ATOM 5540 C C . LEU A 1 664 ? -14.749 10.249 26.123 1.00 92.38 664 LEU A C 1
ATOM 5542 O O . LEU A 1 664 ? -13.561 9.949 26.259 1.00 92.38 664 LEU A O 1
ATOM 5546 N N . TRP A 1 665 ? -15.406 11.028 26.977 1.00 91.56 665 TRP A N 1
ATOM 5547 C CA . TRP A 1 665 ? -14.816 11.514 28.219 1.00 91.56 665 TRP A CA 1
ATOM 5548 C C . TRP A 1 665 ? -15.251 10.649 29.413 1.00 91.56 665 TRP A C 1
ATOM 5550 O O . TRP A 1 665 ? -16.338 10.063 29.388 1.00 91.56 665 TRP A O 1
ATOM 5560 N N . PRO A 1 666 ? -14.448 10.552 30.487 1.00 90.69 666 PRO A N 1
ATOM 5561 C CA . PRO A 1 666 ? -14.841 9.842 31.705 1.00 90.69 666 PRO A CA 1
ATOM 5562 C C . PRO A 1 666 ? -16.152 10.351 32.322 1.00 90.69 666 PRO A C 1
ATOM 5564 O O . PRO A 1 666 ? -16.890 9.581 32.935 1.00 90.69 666 PRO A O 1
ATOM 5567 N N . GLU A 1 667 ? -16.468 11.633 32.156 1.00 88.19 667 GLU A N 1
ATOM 5568 C CA . GLU A 1 667 ? -17.713 12.250 32.618 1.00 88.19 667 GLU A CA 1
ATOM 5569 C C . GLU A 1 667 ? -18.926 11.694 31.866 1.00 88.19 667 GLU A C 1
ATOM 5571 O O . GLU A 1 667 ? -19.948 11.415 32.492 1.00 88.19 667 GLU A O 1
ATOM 5576 N N . ASP A 1 668 ? -18.796 11.464 30.555 1.00 88.50 668 ASP A N 1
ATOM 5577 C CA . ASP A 1 668 ? -19.847 10.854 29.732 1.00 88.50 668 ASP A CA 1
ATOM 5578 C C . ASP A 1 668 ? -20.140 9.423 30.213 1.00 88.50 668 ASP A C 1
ATOM 5580 O O . ASP A 1 668 ? -21.292 9.003 30.315 1.00 88.50 668 ASP A O 1
ATOM 5584 N N . ILE A 1 669 ? -19.090 8.684 30.590 1.00 88.00 669 ILE A N 1
ATOM 5585 C CA . ILE A 1 669 ? -19.215 7.336 31.157 1.00 88.00 669 ILE A CA 1
ATOM 5586 C C . ILE A 1 669 ? -19.982 7.376 32.480 1.00 88.00 669 ILE A C 1
ATOM 5588 O O . ILE A 1 669 ? -20.924 6.606 32.667 1.00 88.00 669 ILE A O 1
ATOM 5592 N N . LYS A 1 670 ? -19.618 8.292 33.385 1.00 83.38 670 LYS A N 1
ATOM 5593 C CA . LYS A 1 670 ? -20.278 8.443 34.693 1.00 83.38 670 LYS A CA 1
ATOM 5594 C C . LYS A 1 670 ? -21.763 8.795 34.560 1.00 83.38 670 LYS A C 1
ATOM 5596 O O . LYS A 1 670 ? -22.552 8.386 35.407 1.00 83.38 670 LYS A O 1
ATOM 5601 N N . GLN A 1 671 ? -22.144 9.509 33.501 1.00 80.56 671 GLN A N 1
ATOM 5602 C CA . GLN A 1 671 ? -23.541 9.843 33.199 1.00 80.56 671 GLN A CA 1
ATOM 5603 C C . GLN A 1 671 ? -24.332 8.666 32.611 1.00 80.56 671 GLN A C 1
ATOM 5605 O O . GLN A 1 671 ? -25.549 8.622 32.746 1.00 80.56 671 GLN A O 1
ATOM 5610 N N . SER A 1 672 ? -23.663 7.698 31.981 1.00 73.81 672 SER A N 1
ATOM 5611 C CA . SER A 1 672 ? -24.323 6.596 31.270 1.00 73.81 672 SER A CA 1
ATOM 5612 C C . SER A 1 672 ? -24.904 5.493 32.164 1.00 73.81 672 SER A C 1
ATOM 5614 O O . SER A 1 672 ? -25.507 4.561 31.641 1.00 73.81 672 SER A O 1
ATOM 5616 N N . HIS A 1 673 ? -24.717 5.571 33.490 1.00 68.94 673 HIS A N 1
ATOM 5617 C CA . HIS A 1 673 ? -25.105 4.576 34.512 1.00 68.94 673 HIS A CA 1
ATOM 5618 C C . HIS A 1 673 ? -24.575 3.137 34.302 1.00 68.94 673 HIS A C 1
ATOM 5620 O O . HIS A 1 673 ? -24.676 2.309 35.208 1.00 68.94 673 HIS A O 1
ATOM 5626 N N . GLY A 1 674 ? -23.957 2.837 33.157 1.00 71.69 674 GLY A N 1
ATOM 5627 C CA . GLY A 1 674 ? -23.426 1.530 32.807 1.00 71.69 674 GLY A CA 1
ATOM 5628 C C . GLY A 1 674 ? -22.041 1.259 33.373 1.00 71.69 674 GLY A C 1
ATOM 5629 O O . GLY A 1 674 ? -21.155 2.114 33.387 1.00 71.69 674 GLY A O 1
ATOM 5630 N N . ARG A 1 675 ? -21.817 0.014 33.798 1.00 83.06 675 ARG A N 1
ATOM 5631 C CA . ARG A 1 675 ? -20.479 -0.455 34.170 1.00 83.06 675 ARG A CA 1
ATOM 5632 C C . ARG A 1 675 ? -19.627 -0.662 32.926 1.00 83.06 675 ARG A C 1
ATOM 5634 O O . ARG A 1 675 ? -19.974 -1.459 32.051 1.00 83.06 675 ARG A O 1
ATOM 5641 N N . ILE A 1 676 ? -18.498 0.037 32.882 1.00 89.38 676 ILE A N 1
ATOM 5642 C CA . ILE A 1 676 ? -17.555 -0.005 31.767 1.00 89.38 676 ILE A CA 1
ATOM 5643 C C . ILE A 1 676 ? -16.252 -0.659 32.212 1.00 89.38 676 ILE A C 1
ATOM 5645 O O . ILE A 1 676 ? -15.749 -0.382 33.300 1.00 89.38 676 ILE A O 1
ATOM 5649 N N . HIS A 1 677 ? -15.698 -1.503 31.346 1.00 93.88 677 HIS A N 1
ATOM 5650 C CA . HIS A 1 677 ? -14.336 -1.992 31.477 1.00 93.88 677 HIS A CA 1
ATOM 5651 C C . HIS A 1 677 ? -13.541 -1.768 30.193 1.00 93.88 677 HIS A C 1
ATOM 5653 O O . HIS A 1 677 ? -14.048 -2.002 29.092 1.00 93.88 677 HIS A O 1
ATOM 5659 N N . VAL A 1 678 ? -12.284 -1.353 30.337 1.00 95.94 678 VAL A N 1
ATOM 5660 C CA . VAL A 1 678 ? -11.399 -1.053 29.207 1.00 95.94 678 VAL A CA 1
ATOM 5661 C C . VAL A 1 678 ? -10.186 -1.979 29.207 1.00 95.94 678 VAL A C 1
ATOM 5663 O O . VAL A 1 678 ? -9.402 -1.986 30.152 1.00 95.94 678 VAL A O 1
ATOM 5666 N N . PHE A 1 679 ? -10.010 -2.744 28.134 1.00 96.31 679 PHE A N 1
ATOM 5667 C CA . PHE A 1 679 ? -8.805 -3.524 27.868 1.00 96.31 679 PHE A CA 1
ATOM 5668 C C . PHE A 1 679 ? -7.858 -2.747 26.954 1.00 96.31 679 PHE A C 1
ATOM 5670 O O . PHE A 1 679 ? -8.282 -2.249 25.911 1.00 96.31 679 PHE A O 1
ATOM 5677 N N . PHE A 1 680 ? -6.579 -2.711 27.320 1.00 95.94 680 PHE A N 1
ATOM 5678 C CA . PHE A 1 680 ? -5.504 -2.145 26.512 1.00 95.94 680 PHE A CA 1
ATOM 5679 C C . PHE A 1 680 ? -4.421 -3.174 26.206 1.00 95.94 680 PHE A C 1
ATOM 5681 O O . PHE A 1 680 ? -4.023 -3.954 27.075 1.00 95.94 680 PHE A O 1
ATOM 5688 N N . SER A 1 681 ? -3.882 -3.092 24.998 1.00 94.38 681 SER A N 1
ATOM 5689 C CA . SER A 1 681 ? -2.606 -3.680 24.605 1.00 94.38 681 SER A CA 1
ATOM 5690 C C . SER A 1 681 ? -1.450 -2.817 25.119 1.00 94.38 681 SER A C 1
ATOM 5692 O O . SER A 1 681 ? -1.428 -1.607 24.894 1.00 94.38 681 SER A O 1
ATOM 5694 N N . GLU A 1 682 ? -0.481 -3.415 25.819 1.00 93.12 682 GLU A N 1
ATOM 5695 C CA . GLU A 1 682 ? 0.688 -2.693 26.351 1.00 93.12 682 GLU A CA 1
ATOM 5696 C C . GLU A 1 682 ? 1.497 -1.993 25.248 1.00 93.12 682 GLU A C 1
ATOM 5698 O O . GLU A 1 682 ? 1.846 -0.820 25.381 1.00 93.12 682 GLU A O 1
ATOM 5703 N N . PHE A 1 683 ? 1.748 -2.697 24.141 1.00 89.44 683 PHE A N 1
ATOM 5704 C CA . PHE A 1 683 ? 2.518 -2.217 22.994 1.00 89.44 683 PHE A CA 1
ATOM 5705 C C . PHE A 1 683 ? 1.599 -1.764 21.854 1.00 89.44 683 PHE A C 1
ATOM 5707 O O . PHE A 1 683 ? 1.801 -2.124 20.690 1.00 89.44 683 PHE A O 1
ATOM 5714 N N . ASP A 1 684 ? 0.552 -1.014 22.192 1.00 88.75 684 ASP A N 1
ATOM 5715 C CA . ASP A 1 684 ? -0.316 -0.378 21.207 1.00 88.75 684 ASP A CA 1
ATOM 5716 C C . ASP A 1 684 ? 0.465 0.684 20.416 1.00 88.75 684 ASP A C 1
ATOM 5718 O O . ASP A 1 684 ? 1.040 1.617 20.976 1.00 88.75 684 ASP A O 1
ATOM 5722 N N . GLU A 1 685 ? 0.534 0.505 19.096 1.00 84.19 685 GLU A N 1
ATOM 5723 C CA . GLU A 1 685 ? 1.269 1.399 18.195 1.00 84.19 685 GLU A CA 1
ATOM 5724 C C . GLU A 1 685 ? 0.396 2.568 17.695 1.00 84.19 685 GLU A C 1
ATOM 5726 O O . GLU A 1 685 ? 0.924 3.477 17.059 1.00 84.19 685 GLU A O 1
ATOM 5731 N N . ILE A 1 686 ? -0.914 2.570 17.984 1.00 85.31 686 ILE A N 1
ATOM 5732 C CA . ILE A 1 686 ? -1.854 3.647 17.638 1.00 85.31 686 ILE A CA 1
ATOM 5733 C C . ILE A 1 686 ? -2.002 4.603 18.816 1.00 85.31 686 ILE A C 1
ATOM 5735 O O . ILE A 1 686 ? -1.805 5.812 18.661 1.00 85.31 686 ILE A O 1
ATOM 5739 N N . VAL A 1 687 ? -2.359 4.063 19.983 1.00 86.81 687 VAL A N 1
ATOM 5740 C CA . VAL A 1 687 ? -2.762 4.860 21.145 1.00 86.81 687 VAL A CA 1
ATOM 5741 C C . VAL A 1 687 ? -1.668 4.852 22.214 1.00 86.81 687 VAL A C 1
ATOM 5743 O O . VAL A 1 687 ? -1.068 3.810 22.470 1.00 86.81 687 VAL A O 1
ATOM 5746 N N . PRO A 1 688 ? -1.386 5.982 22.889 1.00 88.12 688 PRO A N 1
ATOM 5747 C CA . PRO A 1 688 ? -0.443 6.011 24.005 1.00 88.12 688 PRO A CA 1
ATOM 5748 C C . PRO A 1 688 ? -1.038 5.325 25.253 1.00 88.12 688 PRO A C 1
ATOM 5750 O O . PRO A 1 688 ? -1.480 5.994 26.189 1.00 88.12 688 PRO A O 1
ATOM 5753 N N . THR A 1 689 ? -1.037 3.983 25.277 1.00 91.06 689 THR A N 1
ATOM 5754 C CA . THR A 1 689 ? -1.706 3.147 26.294 1.00 91.06 689 THR A CA 1
ATOM 5755 C C . THR A 1 689 ? -1.420 3.586 27.725 1.00 91.06 689 THR A C 1
ATOM 5757 O O . THR A 1 689 ? -2.361 3.781 28.489 1.00 91.06 689 THR A O 1
ATOM 5760 N N . SER A 1 690 ? -0.148 3.771 28.103 1.00 90.25 690 SER A N 1
ATOM 5761 C CA . SER A 1 690 ? 0.207 4.144 29.482 1.00 90.25 690 SER A CA 1
ATOM 5762 C C . SER A 1 690 ? -0.462 5.453 29.905 1.00 90.25 690 SER A C 1
ATOM 5764 O O . SER A 1 690 ? -1.032 5.524 30.988 1.00 90.25 690 SER A O 1
ATOM 5766 N N . PHE A 1 691 ? -0.439 6.465 29.035 1.00 89.50 691 PHE A N 1
ATOM 5767 C CA . PHE A 1 691 ? -0.996 7.786 29.317 1.00 89.50 691 PHE A CA 1
ATOM 5768 C C . PHE A 1 691 ? -2.519 7.736 29.488 1.00 89.50 691 PHE A C 1
ATOM 5770 O O . PHE A 1 691 ? -3.057 8.232 30.476 1.00 89.50 691 PHE A O 1
ATOM 5777 N N . ILE A 1 692 ? -3.218 7.082 28.556 1.00 91.12 692 ILE A N 1
ATOM 5778 C CA . ILE A 1 692 ? -4.684 6.983 28.593 1.00 91.12 692 ILE A CA 1
ATOM 5779 C C . ILE A 1 692 ? -5.132 6.126 29.774 1.00 91.12 692 ILE A C 1
ATOM 5781 O O . ILE A 1 692 ? -6.091 6.468 30.459 1.00 91.12 692 ILE A O 1
ATOM 5785 N N . ASN A 1 693 ? -4.436 5.021 30.036 1.00 93.50 693 ASN A N 1
ATOM 5786 C CA . ASN A 1 693 ? -4.729 4.160 31.170 1.00 93.50 693 ASN A CA 1
ATOM 5787 C C . ASN A 1 693 ? -4.607 4.922 32.498 1.00 93.50 693 ASN A C 1
ATOM 5789 O O . ASN A 1 693 ? -5.487 4.795 33.348 1.00 93.50 693 ASN A O 1
ATOM 5793 N N . ASP A 1 694 ? -3.560 5.729 32.667 1.00 91.69 694 ASP A N 1
ATOM 5794 C CA . ASP A 1 694 ? -3.379 6.537 33.874 1.00 91.69 694 ASP A CA 1
ATOM 5795 C C . ASP A 1 694 ? -4.492 7.585 34.008 1.00 91.69 694 ASP A C 1
ATOM 5797 O O . ASP A 1 694 ? -5.077 7.724 35.083 1.00 91.69 694 ASP A O 1
ATOM 5801 N N . TYR A 1 695 ? -4.860 8.253 32.910 1.00 90.88 695 TYR A N 1
ATOM 5802 C CA . TYR A 1 695 ? -5.981 9.196 32.872 1.00 90.88 695 TYR A CA 1
ATOM 5803 C C . TYR A 1 695 ? -7.322 8.547 33.264 1.00 90.88 695 TYR A C 1
ATOM 5805 O O . TYR A 1 695 ? -8.068 9.077 34.096 1.00 90.88 695 TYR A O 1
ATOM 5813 N N . LEU A 1 696 ? -7.623 7.368 32.716 1.00 92.75 696 LEU A N 1
ATOM 5814 C CA . LEU A 1 696 ? -8.852 6.634 33.015 1.00 92.75 696 LEU A CA 1
ATOM 5815 C C . LEU A 1 696 ? -8.882 6.127 34.461 1.00 92.75 696 LEU A C 1
ATOM 5817 O O . LEU A 1 696 ? -9.907 6.270 35.132 1.00 92.75 696 LEU A O 1
ATOM 5821 N N . LYS A 1 697 ? -7.758 5.614 34.980 1.00 92.56 697 LYS A N 1
ATOM 5822 C CA . LYS A 1 697 ? -7.646 5.184 36.382 1.00 92.56 697 LYS A CA 1
ATOM 5823 C C . LYS A 1 697 ? -7.826 6.345 37.354 1.00 92.56 697 LYS A C 1
ATOM 5825 O O . LYS A 1 697 ? -8.594 6.207 38.302 1.00 92.56 697 LYS A O 1
ATOM 5830 N N . LYS A 1 698 ? -7.190 7.498 37.098 1.00 90.75 698 LYS A N 1
ATOM 5831 C CA . LYS A 1 698 ? -7.405 8.735 37.878 1.00 90.75 698 LYS A CA 1
ATOM 5832 C C . LYS A 1 698 ? -8.881 9.144 37.893 1.00 90.75 698 LYS A C 1
ATOM 5834 O O . LYS A 1 698 ? -9.379 9.661 38.887 1.00 90.75 698 LYS A O 1
ATOM 5839 N N . SER A 1 699 ? -9.594 8.859 36.807 1.00 90.31 699 SER A N 1
ATOM 5840 C CA . SER A 1 699 ? -11.015 9.168 36.656 1.00 90.31 699 SER A CA 1
ATOM 5841 C C . SER A 1 699 ? -11.962 8.106 37.236 1.00 90.31 699 SER A C 1
ATOM 5843 O O . SER A 1 699 ? -13.178 8.248 37.076 1.00 90.31 699 SER A O 1
ATOM 5845 N N . ASN A 1 700 ? -11.438 7.090 37.937 1.00 90.75 700 ASN A N 1
ATOM 5846 C CA . ASN A 1 700 ? -12.163 5.939 38.496 1.00 90.75 700 ASN A CA 1
ATOM 5847 C C . ASN A 1 700 ? -12.853 5.047 37.446 1.00 90.75 700 ASN A C 1
ATOM 5849 O O . ASN A 1 700 ? -13.930 4.505 37.698 1.00 90.75 700 ASN A O 1
ATOM 5853 N N . ILE A 1 701 ? -12.243 4.882 36.271 1.00 91.62 701 ILE A N 1
ATOM 5854 C CA . ILE A 1 701 ? -12.689 3.925 35.251 1.00 91.62 701 ILE A CA 1
ATOM 5855 C C . ILE A 1 701 ? -11.865 2.635 35.369 1.00 91.62 701 ILE A C 1
ATOM 5857 O O . ILE A 1 701 ? -10.643 2.684 35.496 1.00 91.62 701 ILE A O 1
ATOM 5861 N N . ASP A 1 702 ? -12.532 1.476 35.340 1.00 92.38 702 ASP A N 1
ATOM 5862 C CA . ASP A 1 702 ? -11.885 0.165 35.479 1.00 92.38 702 ASP A CA 1
ATOM 5863 C C . ASP A 1 702 ? -11.155 -0.226 34.184 1.00 92.38 702 ASP A C 1
ATOM 5865 O O . ASP A 1 702 ? -11.762 -0.317 33.110 1.00 92.38 702 ASP A O 1
ATOM 5869 N N . THR A 1 703 ? -9.848 -0.473 34.284 1.00 95.19 703 THR A N 1
ATOM 5870 C CA . THR A 1 703 ? -8.983 -0.776 33.140 1.00 95.19 703 THR A CA 1
ATOM 5871 C C . THR A 1 703 ? -8.077 -1.980 33.400 1.00 95.19 703 THR A C 1
ATOM 5873 O O . THR A 1 703 ? -7.601 -2.205 34.515 1.00 95.19 703 THR A O 1
ATOM 5876 N N . THR A 1 704 ? -7.784 -2.739 32.344 1.00 95.19 704 THR A N 1
ATOM 5877 C CA . THR A 1 704 ? -6.789 -3.819 32.339 1.00 95.19 704 THR A CA 1
ATOM 5878 C C . THR A 1 704 ? -5.812 -3.606 31.190 1.00 95.19 704 THR A C 1
ATOM 5880 O O . THR A 1 704 ? -6.218 -3.573 30.031 1.00 95.19 704 THR A O 1
ATOM 5883 N N . VAL A 1 705 ? -4.517 -3.527 31.499 1.00 95.25 705 VAL A N 1
ATOM 5884 C CA . VAL A 1 705 ? -3.446 -3.531 30.491 1.00 95.25 705 VAL A CA 1
ATOM 5885 C C . VAL A 1 705 ? -2.897 -4.951 30.378 1.00 95.25 705 VAL A C 1
ATOM 5887 O O . VAL A 1 705 ? -2.529 -5.554 31.387 1.00 95.25 705 VAL A O 1
ATOM 5890 N N . LEU A 1 706 ? -2.877 -5.503 29.166 1.00 91.81 706 LEU A N 1
ATOM 5891 C CA . LEU A 1 706 ? -2.359 -6.838 28.880 1.00 91.81 706 LEU A CA 1
ATOM 5892 C C . LEU A 1 706 ? -0.945 -6.738 28.305 1.00 91.81 706 LEU A C 1
ATOM 5894 O O . LEU A 1 706 ? -0.745 -6.122 27.256 1.00 91.81 706 LEU A O 1
ATOM 5898 N N . SER A 1 707 ? 0.014 -7.360 28.997 1.00 90.19 707 SER A N 1
ATOM 5899 C CA . SER A 1 707 ? 1.426 -7.333 28.615 1.00 90.19 707 SER A CA 1
ATOM 5900 C C . SER A 1 707 ? 1.694 -8.107 27.331 1.00 90.19 707 SER A C 1
ATOM 5902 O O . SER A 1 707 ? 1.001 -9.084 27.045 1.00 90.19 707 SER A O 1
ATOM 5904 N N . ASP A 1 708 ? 2.712 -7.696 26.577 1.00 87.69 708 ASP A N 1
ATOM 5905 C CA . ASP A 1 708 ? 3.171 -8.369 25.345 1.00 87.69 708 ASP A CA 1
ATOM 5906 C C . ASP A 1 708 ? 2.196 -8.325 24.153 1.00 87.69 708 ASP A C 1
ATOM 5908 O O . ASP A 1 708 ? 2.482 -8.893 23.096 1.00 87.69 708 ASP A O 1
ATOM 5912 N N . PHE A 1 709 ? 1.063 -7.629 24.282 1.00 88.25 709 PHE A N 1
ATOM 5913 C CA . PHE A 1 709 ? 0.094 -7.452 23.200 1.00 88.25 709 PHE A CA 1
ATOM 5914 C C . PHE A 1 709 ? 0.306 -6.146 22.449 1.00 88.25 709 PHE A C 1
ATOM 5916 O O . PHE A 1 709 ? 0.611 -5.109 23.039 1.00 88.25 709 PHE A O 1
ATOM 5923 N N . LYS A 1 710 ? 0.076 -6.209 21.137 1.00 88.50 710 LYS A N 1
ATOM 5924 C CA . LYS A 1 710 ? -0.064 -5.053 20.247 1.00 88.50 710 LYS A CA 1
ATOM 5925 C C . LYS A 1 710 ? -1.526 -4.824 19.889 1.00 88.50 710 LYS A C 1
ATOM 5927 O O . LYS A 1 710 ? -2.334 -5.746 20.006 1.00 88.50 710 LYS A O 1
ATOM 5932 N N . HIS A 1 711 ? -1.829 -3.633 19.374 1.00 88.88 711 HIS A N 1
ATOM 5933 C CA . HIS A 1 711 ? -3.180 -3.237 18.969 1.00 88.88 711 HIS A CA 1
ATOM 5934 C C . HIS A 1 711 ? -3.896 -4.340 18.171 1.00 88.88 711 HIS A C 1
ATOM 5936 O O . HIS A 1 711 ? -3.379 -4.845 17.170 1.00 88.88 711 HIS A O 1
ATOM 5942 N N . GLY A 1 712 ? -5.079 -4.738 18.628 1.00 87.88 712 GLY A N 1
ATOM 5943 C CA . GLY A 1 712 ? -5.925 -5.749 18.001 1.00 87.88 712 GLY A CA 1
ATOM 5944 C C . GLY A 1 712 ? -5.492 -7.198 18.174 1.00 87.88 712 GLY A C 1
ATOM 5945 O O . GLY A 1 712 ? -6.244 -8.104 17.812 1.00 87.88 712 GLY A O 1
ATOM 5946 N N . GLN A 1 713 ? -4.342 -7.476 18.788 1.00 88.44 713 GLN A N 1
ATOM 5947 C CA . GLN A 1 713 ? -3.939 -8.855 19.062 1.00 88.44 713 GLN A CA 1
ATOM 5948 C C . GLN A 1 713 ? -4.763 -9.491 20.192 1.00 88.44 713 GLN A C 1
ATOM 5950 O O . GLN A 1 713 ? -4.960 -10.709 20.196 1.00 88.44 713 GLN A O 1
ATOM 5955 N N . ILE A 1 714 ? -5.298 -8.686 21.119 1.00 87.94 714 ILE A N 1
ATOM 5956 C CA . ILE A 1 714 ? -6.129 -9.173 22.231 1.00 87.94 714 ILE A CA 1
ATOM 5957 C C . ILE A 1 714 ? -7.361 -9.915 21.703 1.00 87.94 714 ILE A C 1
ATOM 5959 O O . ILE A 1 714 ? -7.680 -11.009 22.175 1.00 87.94 714 ILE A O 1
ATOM 5963 N N . ILE A 1 715 ? -8.049 -9.342 20.708 1.00 86.69 715 ILE A N 1
ATOM 5964 C CA . ILE A 1 715 ? -9.331 -9.877 20.236 1.00 86.69 715 ILE A CA 1
ATOM 5965 C C . ILE A 1 715 ? -9.178 -11.150 19.399 1.00 86.69 715 ILE A C 1
ATOM 5967 O O . ILE A 1 715 ? -10.119 -11.936 19.316 1.00 86.69 715 ILE A O 1
ATOM 5971 N N . ILE A 1 716 ? -8.000 -11.402 18.824 1.00 85.50 716 ILE A N 1
ATOM 5972 C CA . ILE A 1 716 ? -7.712 -12.616 18.041 1.00 85.50 716 ILE A CA 1
ATOM 5973 C C . ILE A 1 716 ? -7.069 -13.733 18.874 1.00 85.50 716 ILE A C 1
ATOM 5975 O O . ILE A 1 716 ? -7.067 -14.886 18.446 1.00 85.50 716 ILE A O 1
ATOM 5979 N N . ALA A 1 717 ? -6.544 -13.430 20.065 1.00 87.19 717 ALA A N 1
ATOM 5980 C CA . ALA A 1 717 ? -5.854 -14.401 20.906 1.00 87.19 717 ALA A CA 1
ATOM 5981 C C . ALA A 1 717 ? -6.843 -15.264 21.726 1.00 87.19 717 ALA A C 1
ATOM 5983 O O . ALA A 1 717 ? -7.482 -14.753 22.653 1.00 87.19 717 ALA A O 1
ATOM 5984 N N . PRO A 1 718 ? -6.930 -16.596 21.501 1.00 84.38 718 PRO A N 1
ATOM 5985 C CA . PRO A 1 718 ? -7.960 -17.440 22.128 1.00 84.38 718 PRO A CA 1
ATOM 5986 C C . PRO A 1 718 ? -7.945 -17.437 23.663 1.00 84.38 718 PRO A C 1
ATOM 5988 O O . PRO A 1 718 ? -8.990 -17.492 24.313 1.00 84.38 718 PRO A O 1
ATOM 5991 N N . LYS A 1 719 ? -6.753 -17.356 24.271 1.00 81.44 719 LYS A N 1
ATOM 5992 C CA . LYS A 1 719 ? -6.594 -17.293 25.734 1.00 81.44 719 LYS A CA 1
ATOM 5993 C C . LYS A 1 719 ? -7.270 -16.049 26.325 1.00 81.44 719 LYS A C 1
ATOM 5995 O O . LYS A 1 719 ? -7.835 -16.130 27.410 1.00 81.44 719 LYS A O 1
ATOM 6000 N N . TYR A 1 720 ? -7.243 -14.927 25.608 1.00 85.69 720 TYR A N 1
ATOM 6001 C CA . TYR A 1 720 ? -7.708 -13.628 26.100 1.00 85.69 720 TYR A CA 1
ATOM 6002 C C . TYR A 1 720 ? -9.150 -13.322 25.705 1.00 85.69 720 TYR A C 1
ATOM 6004 O O . TYR A 1 720 ? -9.858 -12.681 26.478 1.00 85.69 720 TYR A O 1
ATOM 6012 N N . GLN A 1 721 ? -9.639 -13.903 24.609 1.00 90.00 721 GLN A N 1
ATOM 6013 C CA . GLN A 1 721 ? -11.073 -13.970 24.311 1.00 90.00 721 GLN A CA 1
ATOM 6014 C C . GLN A 1 721 ? -11.870 -14.514 25.511 1.00 90.00 721 GLN A C 1
ATOM 6016 O O . GLN A 1 721 ? -12.888 -13.943 25.895 1.00 90.00 721 GLN A O 1
ATOM 6021 N N . LYS A 1 722 ? -11.364 -15.559 26.183 1.00 86.25 722 LYS A N 1
ATOM 6022 C CA . LYS A 1 722 ? -11.977 -16.092 27.413 1.00 86.25 722 LYS A CA 1
ATOM 6023 C C . LYS A 1 722 ? -11.945 -15.109 28.586 1.00 86.25 722 LYS A C 1
ATOM 6025 O O . LYS A 1 722 ? -12.903 -15.067 29.352 1.00 86.25 722 LYS A O 1
ATOM 6030 N N . ASN A 1 723 ? -10.884 -14.313 28.726 1.00 88.06 723 ASN A N 1
ATOM 6031 C CA . ASN A 1 723 ? -10.790 -13.299 29.781 1.00 88.06 723 ASN A CA 1
ATOM 6032 C C . ASN A 1 723 ? -11.817 -12.181 29.577 1.00 88.06 723 ASN A C 1
ATOM 6034 O O . ASN A 1 723 ? -12.452 -11.766 30.543 1.00 88.06 723 ASN A O 1
ATOM 6038 N N . ILE A 1 724 ? -12.027 -11.748 28.329 1.00 91.62 724 ILE A N 1
ATOM 6039 C CA . ILE A 1 724 ? -13.064 -10.767 27.977 1.00 91.62 724 ILE A CA 1
ATOM 6040 C C . ILE A 1 724 ? -14.446 -11.296 28.374 1.00 91.62 724 ILE A C 1
ATOM 6042 O O . ILE A 1 724 ? -15.208 -10.594 29.032 1.00 91.62 724 ILE A O 1
ATOM 6046 N N . LEU A 1 725 ? -14.752 -12.553 28.037 1.00 91.19 725 LEU A N 1
ATOM 6047 C CA . LEU A 1 725 ? -16.030 -13.185 28.388 1.00 91.19 725 LEU A CA 1
ATOM 6048 C C . LEU A 1 725 ? -16.206 -13.346 29.895 1.00 91.19 725 LEU A C 1
ATOM 6050 O O . LEU A 1 725 ? -17.278 -13.073 30.424 1.00 91.19 725 LEU A O 1
ATOM 6054 N N . LYS A 1 726 ? -15.151 -13.758 30.600 1.00 90.38 726 LYS A N 1
ATOM 6055 C CA . LYS A 1 726 ? -15.172 -13.843 32.060 1.00 90.38 726 LYS A CA 1
ATOM 6056 C C . LYS A 1 726 ? -15.483 -12.477 32.670 1.00 90.38 726 LYS A C 1
ATOM 6058 O O . LYS A 1 726 ? -16.367 -12.382 33.513 1.00 90.38 726 LYS A O 1
ATOM 6063 N N . LYS A 1 727 ? -14.816 -11.421 32.200 1.00 91.12 727 LYS A N 1
ATOM 6064 C CA . LYS A 1 727 ? -15.045 -10.059 32.685 1.00 91.12 727 LYS A CA 1
ATOM 6065 C C . LYS A 1 727 ? -16.456 -9.562 32.368 1.00 91.12 727 LYS A C 1
ATOM 6067 O O . LYS A 1 727 ? -17.079 -8.952 33.227 1.00 91.12 727 LYS A O 1
ATOM 6072 N N . LEU A 1 728 ? -16.979 -9.867 31.180 1.00 90.31 728 LEU A N 1
ATOM 6073 C CA . LEU A 1 728 ? -18.363 -9.575 30.798 1.00 90.31 728 LEU A CA 1
ATOM 6074 C C . LEU A 1 728 ? -19.356 -10.146 31.823 1.00 90.31 728 LEU A C 1
ATOM 6076 O O . LEU A 1 728 ? -20.205 -9.420 32.326 1.00 90.31 728 LEU A O 1
ATOM 6080 N N . LEU A 1 729 ? -19.190 -11.420 32.187 1.00 89.06 729 LEU A N 1
ATOM 6081 C CA . LEU A 1 729 ? -20.033 -12.103 33.174 1.00 89.06 729 LEU A CA 1
ATOM 6082 C C . LEU A 1 729 ? -19.816 -11.583 34.610 1.00 89.06 729 LEU A C 1
ATOM 6084 O O . LEU A 1 729 ? -20.753 -11.528 35.406 1.00 89.06 729 LEU A O 1
ATOM 6088 N N . GLU A 1 730 ? -18.596 -11.175 34.966 1.00 87.62 730 GLU A N 1
ATOM 6089 C CA . GLU A 1 730 ? -18.295 -10.552 36.267 1.00 87.62 730 GLU A CA 1
ATOM 6090 C C . GLU A 1 730 ? -18.997 -9.197 36.445 1.00 87.62 730 GLU A C 1
ATOM 6092 O O . GLU A 1 730 ? -19.488 -8.884 37.533 1.00 87.62 730 GLU A O 1
ATOM 6097 N N . LEU A 1 731 ? -19.049 -8.383 35.387 1.00 85.00 731 LEU A N 1
ATOM 6098 C CA . LEU A 1 731 ? -19.732 -7.088 35.417 1.00 85.00 731 LEU A CA 1
ATOM 6099 C C . LEU A 1 731 ? -21.248 -7.262 35.608 1.00 85.00 731 LEU A C 1
ATOM 6101 O O . LEU A 1 731 ? -21.852 -6.508 36.379 1.00 85.00 731 LEU A O 1
ATOM 6105 N N . GLU A 1 732 ? -21.816 -8.309 35.002 1.00 82.19 732 GLU A N 1
ATOM 6106 C CA . GLU A 1 732 ? -23.223 -8.700 35.142 1.00 82.19 732 GLU A CA 1
ATOM 6107 C C . GLU A 1 732 ? -23.537 -9.247 36.550 1.00 82.19 732 GLU A C 1
ATOM 6109 O O . GLU A 1 732 ? -24.525 -8.856 37.167 1.00 82.19 732 GLU A O 1
ATOM 6114 N N . THR A 1 733 ? -22.668 -10.080 37.131 1.00 74.19 733 THR A N 1
ATOM 6115 C CA . THR A 1 733 ? -22.899 -10.706 38.456 1.00 74.19 733 THR A CA 1
ATOM 6116 C C . THR A 1 733 ? -22.704 -9.765 39.644 1.00 74.19 733 THR A C 1
ATOM 6118 O O . THR A 1 733 ? -23.437 -9.855 40.626 1.00 74.19 733 THR A O 1
ATOM 6121 N N . LYS A 1 734 ? -21.796 -8.782 39.579 1.00 60.22 734 LYS A N 1
ATOM 6122 C CA . LYS A 1 734 ? -21.678 -7.761 40.643 1.00 60.22 734 LYS A CA 1
ATOM 6123 C C . LYS A 1 734 ? -22.946 -6.902 40.806 1.00 60.22 734 LYS A C 1
ATOM 6125 O O . LYS A 1 734 ? -23.001 -6.049 41.685 1.00 60.22 734 LYS A O 1
ATOM 6130 N N . SER A 1 735 ? -23.922 -7.001 39.895 1.00 49.47 735 SER A N 1
ATOM 6131 C CA . SER A 1 735 ? -25.198 -6.269 39.963 1.00 49.47 735 SER A CA 1
ATOM 6132 C C . SER A 1 735 ? -26.218 -6.996 40.840 1.00 49.47 735 SER A C 1
ATOM 6134 O O . SER A 1 735 ? -27.006 -6.327 41.491 1.00 49.47 735 SER A O 1
ATOM 6136 N N . SER A 1 736 ? -26.156 -8.326 40.960 1.00 44.00 736 SER A N 1
ATOM 6137 C CA . SER A 1 736 ? -27.136 -9.089 41.746 1.00 44.00 736 SER A CA 1
ATOM 6138 C C . SER A 1 736 ? -26.910 -9.044 43.264 1.00 44.00 736 SER A C 1
ATOM 6140 O O . SER A 1 736 ? -27.749 -9.536 44.009 1.00 44.00 736 SER A O 1
ATOM 6142 N N . ILE A 1 737 ? -25.784 -8.489 43.728 1.00 45.56 737 ILE A N 1
ATOM 6143 C CA . ILE A 1 737 ? -25.418 -8.422 45.158 1.00 45.56 737 ILE A CA 1
ATOM 6144 C C . ILE A 1 737 ? -25.635 -7.004 45.732 1.00 45.56 737 ILE A C 1
ATOM 6146 O O . ILE A 1 737 ? -25.816 -6.850 46.933 1.00 45.56 737 ILE A O 1
ATOM 6150 N N . GLY A 1 738 ? -25.691 -5.966 44.886 1.00 37.12 738 GLY A N 1
ATOM 6151 C CA . GLY A 1 738 ? -25.750 -4.562 45.322 1.00 37.12 738 GLY A CA 1
ATOM 6152 C C . GLY A 1 738 ? -27.124 -4.038 45.753 1.00 37.12 738 GLY A C 1
ATOM 6153 O O . GLY A 1 738 ? -27.172 -3.004 46.407 1.00 37.12 738 GLY A O 1
ATOM 6154 N N . ASP A 1 739 ? -28.213 -4.748 45.442 1.00 35.34 739 ASP A N 1
ATOM 6155 C CA . ASP A 1 739 ? -29.582 -4.286 45.734 1.00 35.34 739 ASP A CA 1
ATOM 6156 C C . ASP A 1 739 ? -30.235 -4.993 46.940 1.00 35.34 739 ASP A C 1
ATOM 6158 O O . ASP A 1 739 ? -31.388 -4.714 47.257 1.00 35.34 739 ASP A O 1
ATOM 6162 N N . ASN A 1 740 ? -29.516 -5.881 47.647 1.00 32.28 740 ASN A N 1
ATOM 6163 C CA . ASN A 1 740 ? -30.066 -6.653 48.778 1.00 32.28 740 ASN A CA 1
ATOM 6164 C C . ASN A 1 740 ? -29.317 -6.519 50.118 1.00 32.28 740 ASN A C 1
ATOM 6166 O O . ASN A 1 740 ? -29.758 -7.107 51.102 1.00 32.28 740 ASN A O 1
ATOM 6170 N N . GLU A 1 741 ? -28.250 -5.721 50.224 1.00 32.97 741 GLU A N 1
ATOM 6171 C CA . GLU A 1 741 ? -27.578 -5.467 51.512 1.00 32.97 741 GLU A CA 1
ATOM 6172 C C . GLU A 1 741 ? -27.849 -4.046 52.022 1.00 32.97 741 GLU A C 1
ATOM 6174 O O . GLU A 1 741 ? -26.981 -3.183 52.106 1.00 32.97 741 GLU A O 1
ATOM 6179 N N . SER A 1 742 ? -29.109 -3.810 52.384 1.00 30.34 742 SER A N 1
ATOM 6180 C CA . SER A 1 742 ? -29.490 -2.791 53.371 1.00 30.34 742 SER A CA 1
ATOM 6181 C C . SER A 1 742 ? -30.680 -3.269 54.207 1.00 30.34 742 SER A C 1
ATOM 6183 O O . SER A 1 742 ? -31.671 -2.570 54.383 1.00 30.34 742 SER A O 1
ATOM 6185 N N . ILE A 1 743 ? -30.589 -4.489 54.746 1.00 32.69 743 ILE A N 1
ATOM 6186 C CA . ILE A 1 743 ? -31.460 -4.948 55.833 1.00 32.69 743 ILE A CA 1
ATOM 6187 C C . ILE A 1 743 ? -30.583 -5.637 56.885 1.00 32.69 743 ILE A C 1
ATOM 6189 O O . ILE A 1 743 ? -30.150 -6.761 56.674 1.00 32.69 743 ILE A O 1
ATOM 6193 N N . SER A 1 744 ? -30.341 -4.906 57.984 1.00 28.59 744 SER A N 1
ATOM 6194 C CA . SER A 1 744 ? -29.987 -5.353 59.351 1.00 28.59 744 SER A CA 1
ATOM 6195 C C . SER A 1 744 ? -28.961 -6.503 59.467 1.00 28.59 744 SER A C 1
ATOM 6197 O O . SER A 1 744 ? -29.278 -7.648 59.159 1.00 28.59 744 SER A O 1
ATOM 6199 N N . ILE A 1 745 ? -27.754 -6.291 59.993 1.00 29.94 745 ILE A N 1
ATOM 6200 C CA . ILE A 1 745 ? -27.399 -6.073 61.413 1.00 29.94 745 ILE A CA 1
ATOM 6201 C C . ILE A 1 745 ? -25.930 -5.646 61.459 1.00 29.94 745 ILE A C 1
ATOM 6203 O O . ILE A 1 745 ? -25.138 -6.251 60.701 1.00 29.94 745 ILE A O 1
#

Sequence (745 aa):
MAINISFWIINGLTIILLVSPLFLIMSYLLVIFIIFLIPLKLFFLYCYFSLPRSQSSINQFENISIAHRGGRPLVLTDEKDDFPENTLAAYRWASNTNGVHGIELDVWLSRDHIPMVNHDGYLEHTFAECSQFISSLTCDELKKLKYLKKNKRDIYDHIRCETIPTLEEVILFLEPTKLKLMIEIKEIHKKREMAKIIDELFRKYPFLYERAYCAAFHPYNLYCIRRLNSRITTAYLFVPNITKFIVYMANQTRRPLSKYFIENVILRWIIDSTFMWFGTPNGLKFLGADLACIEHHYISQDLLDKYKKEQIIVCAWNVNESEQCQCESFFFFFTVEEARLLDKRPLPKQPPLPDDYDIKFIDNLLNAYEESKDDFRVCFAGWFEGIENSSYDLIYEENILQYLTMATYRVKYWHEMTNKQQHHIKKLYNRFFEKYPEQRSKIKPGYNNNIQMRHPYRDLIKYTHYPLLKYLSFGFTRSITVMLLMLMGFRYQIIDNVPFYVRKYSKKTSSSPILLLHGLSLGPSTYIPFIYHLIPLERTIILLDVPHASMRLHTEILSMSNMLASIEQLLLSLDEKKVAIISHSYGTLVHSCIVKQLSHLVSDQSNIFIDPVCFLSLDSRYVDNMLYRQPSSPNQLLLHAACAEDLYSIYHLQRHLCWYESILWPEDIKQSHGRIHVFFSEFDEIVPTSFINDYLKKSNIDTTVLSDFKHGQIIIAPKYQKNILKKLLELETKSSIGDNESISI

pLDDT: mean 83.11, std 13.41, range [28.59, 98.25]

InterPro domains:
  IPR017946 PLC-like phosphodiesterase, TIM beta/alpha-barrel domain superfamily [G3DSA:3.20.20.190] (57-329)
  IPR017946 PLC-like phosphodiesterase, TIM beta/alpha-barrel domain superfamily [SSF51695] (66-324)
  IPR029058 Alpha/Beta hydrolase fold [G3DSA:3.40.50.1820] (500-730)
  IPR029058 Alpha/Beta hydrolase fold [SSF53474] (492-721)
  IPR030395 Glycerophosphodiester phosphodiesterase domain [PF03009] (81-323)
  IPR030395 Glycerophosphodiester phosphodiesterase domain [PS51704] (63-365)

Foldseek 3Di:
DVVVVVVCVVVVVVCCVVVVVVVVVVVVVVVCCVVPVVVVVVVVVLVVLFFAAFPFDPCLVPPADEAEQLNDDLDPDVDDDDDQGQWPSSVVVLLVDPRHAAYEWEWDAALVGFIWTDDDQACPQFFPPGRDGRNDHDPVRQQPTQTDDPDPDPSCPVVRPIGTDTPVRVVVSCPPTRHAYEYEYPYDPCLLSVLVVVVVSCVVPVCCLVRYAYEYLPLVSLLSNCVVPVSHAYEYEDEQQVLVVVCVVCVVSVHHDPPCSVPDPPVSVVVNVVSVVCQALSVCSRSSHQEYEYAQVPDDPVRVVRCVVSNYHYHYPDPSDPPVVPPQVVLVVVLVVVLVVLLVDDFDDDDDADPCNLPCVLVLLVLLCVPPPDDSLLLLQLQKPQDDSVPSLLQAPLNVLQLLCCLHPVDRHLVVDDPVVNVVSVSSSVVNCVVPVVVVVSHHHDDRPSMGGDRLANPRQAAADDTPVRQVVLVVLVVVLVVLLVVLVWDWDAFLNWIKTKRAQDDDDPDAEEEEFEAQFLWCSLQSLLVVVCSVVRHMYMYTTFQLSNLHPDQDGQALVNVLVRVVVVCVVSVGQAYAYAYAHRSLLSVQLCLQPVLRRHDQQHYEYEAYCQASVSRSLQCCLQENDDDPDPVSVVVCVRAHRRSSRSSCVRRPDNNSSRHHGLVSVVVSSHQYEYEHEPAESRDPCVSRVVSCVVSVHHYDYDYPDYGPPQSNDNVNSVVSVVVRVVSNVVVVVVPPPPDDD

Radius of gyration: 36.5 Å; chains: 1; bounding box: 76×86×118 Å

Secondary structure (DSSP, 8-state):
-HHHHHHHHHHHHHHHHHHHHHHHHHHHHHHHIIIIIHHHHHHHHHHHHPPPPPSS--GGGTT--EEGGGT--SS--SSS----TTSHHHHHHHHHSTT--EEEEEEEE-TTS-EEE-S-SBGGGTBTT--SBGGGS-HHHHTT--B----SSGGGGTGGG--PPBHHHHHHHHTTS--EEEEEE--SS-HHHHHHHHHHHHHHSTTHHHHEEEEESSHHHHHHHHHH-TTSEEEEEE-TTHHHHHHHHHHHTT-PPPHHHHH-HHHHHHHHHHHHHHHSHHHHHHHT--EEEEEGGG--HHHHHHHHHTTPEEEEE----TTTTHHHHHHHHHHHHHHHHHHHSPPPPPPPPPTTHHHHHHHHHHHHHTT-SS-THHHHHTTEET--TT-GGG--HHHHHHHHHHHHH--S-GGGS-HHHHHHHHHHHHHHHHS-HHHHTTSPSS--TTSEE--TTTS----PPPPHHHHHHHHHHHHHHHHHHHHTT-EEEEETTEEEEEE---S--SSPPEEEE--SSSGGGGGHHHHHHHGGG-S-EEEE--GGGTT-S------HHHHHHHHHHHHHHHT-S-EEEEEETTHHHHHHHHHHH-GGGEEEEEEEEES-SSSSTTSHHHHIIIIIPPP-SHHHHHHHHHHTSSHHHHHHHHHT--HHHH---HHHHHHT---EEEEEETT-SSS-HHHHHHHHHHTT-EEEEETT--TTHHHH-HHHHHHHHHHHHHHHHTTSSTTS--S--